Protein AF-A0A9W9CYY3-F1 (afdb_monomer_lite)

InterPro domains:
  IPR036852 Peptidase S8/S53 domain superfamily [G3DSA:3.40.50.200] (30-327)
  IPR036852 Peptidase S8/S53 domain superfamily [SSF52743] (32-309)

Secondary structure (DSSP, 8-state):
-EEEE-TT-HHHHTTS--S-SSS---SEEEE-GGGSSTT-EEEEEES---GGG-HHHH--TTSSS-EEEEE--HHHHSPPPPHHHHHTT-B---S------SSTTPPS-HHHHHHHHHH-SSS-S-TTSEEEEEE-EEEEE-TT--EEEEEE-HHHHHHHHHHHHHHHHTTSS-TTSEEEEE------TT-HHHHHHHHHHHHHHHHTT-EEEE---S--SSSEEEEE-TTSPEEEEEE---TTS----B-B-SSEEEEETTTTEEEEE--HHHHHHHHHHHHHHHHH-TT-TTTS---TT--TTSSHHHHHHIIIIIS-SSEEE-S-GGG-BSSTT---TTS---S--EEE---TT--HHHHHHHHHTTT--TT-PPP--TT--

Structure (mmCIF, N/CA/C/O backbone):
data_AF-A0A9W9CYY3-F1
#
_entry.id   AF-A0A9W9CYY3-F1
#
loop_
_atom_site.group_PDB
_atom_site.id
_atom_site.type_symbol
_atom_site.label_atom_id
_atom_site.label_alt_id
_atom_site.label_comp_id
_atom_site.label_asym_id
_atom_site.label_entity_id
_atom_site.label_seq_id
_atom_site.pdbx_PDB_ins_code
_atom_site.Cartn_x
_atom_site.Cartn_y
_atom_site.Cartn_z
_atom_site.occupancy
_atom_site.B_iso_or_equiv
_atom_site.auth_seq_id
_atom_site.auth_comp_id
_atom_site.auth_asym_id
_atom_site.auth_atom_id
_atom_site.pdbx_PDB_model_num
ATOM 1 N N . MET A 1 1 ? 0.255 1.564 -23.170 1.00 93.50 1 MET A N 1
ATOM 2 C CA . MET A 1 1 ? 1.364 2.432 -22.722 1.00 93.50 1 MET A CA 1
ATOM 3 C C . MET A 1 1 ? 0.950 3.881 -22.839 1.00 93.50 1 MET A C 1
ATOM 5 O O . MET A 1 1 ? 0.644 4.314 -23.945 1.00 93.50 1 MET A O 1
ATOM 9 N N . LYS A 1 2 ? 0.968 4.608 -21.724 1.00 95.31 2 LYS A N 1
ATOM 10 C CA . LYS A 1 2 ? 0.886 6.072 -21.664 1.00 95.31 2 LYS A CA 1
ATOM 11 C C . LYS A 1 2 ? 2.086 6.614 -20.899 1.00 95.31 2 LYS A C 1
ATOM 13 O O . LYS A 1 2 ? 2.696 5.872 -20.134 1.00 95.31 2 LYS A O 1
ATOM 18 N N . THR A 1 3 ? 2.378 7.893 -21.102 1.00 95.75 3 THR A N 1
ATOM 19 C CA . THR A 1 3 ? 3.329 8.673 -20.304 1.00 95.75 3 THR A CA 1
ATOM 20 C C . THR A 1 3 ? 2.638 9.961 -19.876 1.00 95.75 3 THR A C 1
ATOM 22 O O . THR A 1 3 ? 1.943 10.580 -20.682 1.00 95.75 3 THR A O 1
ATOM 25 N N . GLU A 1 4 ? 2.810 10.357 -18.619 1.00 96.00 4 GLU A N 1
ATOM 26 C CA . GLU A 1 4 ? 2.261 11.593 -18.054 1.00 96.00 4 GLU A CA 1
ATOM 27 C C . GLU A 1 4 ? 3.320 12.377 -17.266 1.00 96.00 4 GLU A C 1
ATOM 29 O O . GLU A 1 4 ? 4.368 11.839 -16.908 1.00 96.00 4 GLU A O 1
ATOM 34 N N . ASN A 1 5 ? 3.037 13.649 -16.973 1.00 96.25 5 ASN A N 1
ATOM 35 C CA . ASN A 1 5 ? 3.855 14.448 -16.064 1.00 96.25 5 ASN A CA 1
ATOM 36 C C . ASN A 1 5 ? 3.597 14.014 -14.607 1.00 96.25 5 ASN A C 1
ATOM 38 O O . ASN A 1 5 ? 2.458 13.992 -14.134 1.00 96.25 5 ASN A O 1
ATOM 42 N N . ALA A 1 6 ? 4.675 13.695 -13.900 1.00 95.56 6 ALA A N 1
ATOM 43 C CA . ALA A 1 6 ? 4.719 13.311 -12.498 1.00 95.56 6 ALA A CA 1
ATOM 44 C C . ALA A 1 6 ? 5.769 14.122 -11.702 1.00 95.56 6 ALA A C 1
ATOM 46 O O . ALA A 1 6 ? 6.300 13.619 -10.715 1.00 95.56 6 ALA A O 1
ATOM 47 N N . SER A 1 7 ? 6.062 15.375 -12.083 1.00 92.56 7 SER A N 1
ATOM 48 C CA . SER A 1 7 ? 6.997 16.251 -11.346 1.00 92.56 7 SER A CA 1
ATOM 49 C C . SER A 1 7 ? 6.561 16.496 -9.898 1.00 92.56 7 SER A C 1
ATOM 51 O O . SER A 1 7 ? 7.393 16.528 -9.000 1.00 92.56 7 SER A O 1
ATOM 53 N N . GLU A 1 8 ? 5.249 16.587 -9.667 1.00 93.19 8 GLU A N 1
ATOM 54 C CA . GLU A 1 8 ? 4.649 16.711 -8.330 1.00 93.19 8 GLU A CA 1
ATOM 55 C C . GLU A 1 8 ? 4.388 15.353 -7.657 1.00 93.19 8 GLU A C 1
ATOM 57 O O . GLU A 1 8 ? 4.007 15.300 -6.496 1.00 93.19 8 GLU A O 1
ATOM 62 N N . ARG A 1 9 ? 4.582 14.242 -8.380 1.00 94.62 9 ARG A N 1
ATOM 63 C CA . ARG A 1 9 ? 4.301 12.863 -7.941 1.00 94.62 9 ARG A CA 1
ATOM 64 C C . ARG A 1 9 ? 5.549 12.007 -8.146 1.00 94.62 9 ARG A C 1
ATOM 66 O O . ARG A 1 9 ? 5.539 10.993 -8.846 1.00 94.62 9 ARG A O 1
ATOM 73 N N . LEU A 1 10 ? 6.652 12.475 -7.559 1.00 93.75 10 LEU A N 1
ATOM 74 C CA . LEU A 1 10 ? 7.999 11.934 -7.755 1.00 93.75 10 LEU A CA 1
ATOM 75 C C . LEU A 1 10 ? 8.110 10.441 -7.420 1.00 93.75 10 LEU A C 1
ATOM 77 O O . LEU A 1 10 ? 8.966 9.772 -7.994 1.00 93.75 10 LEU A O 1
ATOM 81 N N . HIS A 1 11 ? 7.237 9.905 -6.563 1.00 95.25 11 HIS A N 1
ATOM 82 C CA . HIS A 1 11 ? 7.151 8.473 -6.272 1.00 95.25 11 HIS A CA 1
ATOM 83 C C . HIS A 1 11 ? 6.753 7.639 -7.490 1.00 95.25 11 HIS A C 1
ATOM 85 O O . HIS A 1 11 ? 7.296 6.553 -7.667 1.00 95.25 11 HIS A O 1
ATOM 91 N N . LEU A 1 12 ? 5.868 8.154 -8.352 1.00 95.50 12 LEU A N 1
ATOM 92 C CA . LEU A 1 12 ? 5.461 7.491 -9.593 1.00 95.50 12 LEU A CA 1
ATOM 93 C C . LEU A 1 12 ? 6.610 7.480 -10.606 1.00 95.50 12 LEU A C 1
ATOM 95 O O . LEU A 1 12 ? 6.985 6.429 -11.119 1.00 95.50 12 LEU A O 1
ATOM 99 N N . SER A 1 13 ? 7.241 8.632 -10.839 1.00 92.44 13 SER A N 1
ATOM 100 C CA . SER A 1 13 ? 8.422 8.723 -11.712 1.00 92.44 13 SER A CA 1
ATOM 101 C C . SER A 1 13 ? 9.588 7.857 -11.190 1.00 92.44 13 SER A C 1
ATOM 103 O O . SER A 1 13 ? 10.278 7.206 -11.975 1.00 92.44 13 SER A O 1
ATOM 105 N N . LEU A 1 14 ? 9.745 7.714 -9.865 1.00 90.19 14 LEU A N 1
ATOM 106 C CA . LEU A 1 14 ? 10.718 6.798 -9.252 1.00 90.19 14 LEU A CA 1
ATOM 107 C C . LEU A 1 14 ? 10.304 5.312 -9.267 1.00 90.19 14 LEU A C 1
ATOM 109 O O . LEU A 1 14 ? 11.073 4.479 -8.799 1.00 90.19 14 LEU A O 1
ATOM 113 N N . ILE A 1 15 ? 9.153 4.934 -9.826 1.00 91.31 15 ILE A N 1
ATOM 114 C CA . ILE A 1 15 ? 8.857 3.532 -10.183 1.00 91.31 15 ILE A CA 1
ATOM 115 C C . ILE A 1 15 ? 8.812 3.296 -11.703 1.00 91.31 15 ILE A C 1
ATOM 117 O O . ILE A 1 15 ? 8.705 2.143 -12.115 1.00 91.31 15 ILE A O 1
ATOM 121 N N . ASP A 1 16 ? 8.990 4.330 -12.537 1.00 86.50 16 ASP A N 1
ATOM 122 C CA . ASP A 1 16 ? 9.266 4.206 -13.982 1.00 86.50 16 ASP A CA 1
ATOM 123 C C . ASP A 1 16 ? 10.766 3.927 -14.248 1.00 86.50 16 ASP A C 1
ATOM 125 O O . ASP A 1 16 ? 11.564 3.806 -13.319 1.00 86.50 16 ASP A O 1
ATOM 129 N N . LEU A 1 17 ? 11.182 3.795 -15.508 1.00 72.75 17 LEU A N 1
ATOM 130 C CA . LEU A 1 17 ? 12.563 3.560 -15.924 1.00 72.75 17 LEU A CA 1
ATOM 131 C C . LEU A 1 17 ? 13.497 4.748 -15.627 1.00 72.75 17 LEU A C 1
ATOM 133 O O . LEU A 1 17 ? 13.321 5.863 -16.117 1.00 72.75 17 LEU A O 1
ATOM 137 N N . ALA A 1 18 ? 14.600 4.452 -14.944 1.00 66.31 18 ALA A N 1
ATOM 138 C CA . ALA A 1 18 ? 15.734 5.345 -14.750 1.00 66.31 18 ALA A CA 1
ATOM 139 C C . ALA A 1 18 ? 16.528 5.432 -16.060 1.00 66.31 18 ALA A C 1
ATOM 141 O O . ALA A 1 18 ? 17.469 4.679 -16.301 1.00 66.31 18 ALA A O 1
ATOM 142 N N . ARG A 1 19 ? 16.125 6.362 -16.930 1.00 66.56 19 ARG A N 1
ATOM 143 C CA . ARG A 1 19 ? 16.820 6.651 -18.197 1.00 66.56 19 ARG A CA 1
ATOM 144 C C . ARG A 1 19 ? 18.186 7.326 -17.984 1.00 66.56 19 ARG A C 1
ATOM 146 O O . ARG A 1 19 ? 18.979 7.393 -18.917 1.00 66.56 19 ARG A O 1
ATOM 153 N N . ASN A 1 20 ? 18.448 7.827 -16.776 1.00 71.00 20 ASN A N 1
ATOM 154 C CA . ASN A 1 20 ? 19.687 8.473 -16.353 1.00 71.00 20 ASN A CA 1
ATOM 155 C C . ASN A 1 20 ? 19.952 8.128 -14.874 1.00 71.00 20 ASN A C 1
ATOM 157 O O . ASN A 1 20 ? 19.077 8.351 -14.047 1.00 71.00 20 ASN A O 1
ATOM 161 N N . TYR A 1 21 ? 21.136 7.616 -14.529 1.00 69.81 21 TYR A N 1
ATOM 162 C CA . TYR A 1 21 ? 21.497 7.271 -13.143 1.00 69.81 21 TYR A CA 1
ATOM 163 C C . TYR A 1 21 ? 21.856 8.495 -12.281 1.00 69.81 21 TYR A C 1
ATOM 165 O O . TYR A 1 21 ? 21.726 8.438 -11.062 1.00 69.81 21 TYR A O 1
ATOM 173 N N . GLU A 1 22 ? 22.247 9.613 -12.901 1.00 70.94 22 GLU A N 1
ATOM 174 C CA . GLU A 1 22 ? 22.503 10.893 -12.216 1.00 70.94 22 GLU A CA 1
ATOM 175 C C . GLU A 1 22 ? 21.209 11.689 -11.969 1.00 70.94 22 GLU A C 1
ATOM 177 O O . GLU A 1 22 ? 21.148 12.548 -11.091 1.00 70.94 22 GLU A O 1
ATOM 182 N N . ASN A 1 23 ? 20.152 11.390 -12.731 1.00 75.50 23 ASN A N 1
ATOM 183 C CA . ASN A 1 23 ? 18.801 11.883 -12.475 1.00 75.50 23 ASN A CA 1
ATOM 184 C C . ASN A 1 23 ? 17.758 10.776 -12.734 1.00 75.50 23 ASN A C 1
ATOM 186 O O . ASN A 1 23 ? 17.081 10.796 -13.768 1.00 75.50 23 ASN A O 1
ATOM 190 N N . PRO A 1 24 ? 17.621 9.799 -11.817 1.00 78.62 24 PRO A N 1
ATOM 191 C CA . PRO A 1 24 ? 16.745 8.638 -11.999 1.00 78.62 24 PRO A CA 1
ATOM 192 C C . PRO A 1 24 ? 15.260 8.961 -11.805 1.00 78.62 24 PRO A C 1
ATOM 194 O O . PRO A 1 24 ? 14.421 8.072 -11.939 1.00 78.62 24 PRO A O 1
ATOM 197 N N . ASN A 1 25 ? 14.943 10.225 -11.513 1.00 85.31 25 ASN A N 1
ATOM 198 C CA . ASN A 1 25 ? 13.599 10.764 -11.426 1.00 85.31 25 ASN A CA 1
ATOM 199 C C . ASN A 1 25 ? 13.424 11.832 -12.512 1.00 85.31 25 ASN A C 1
ATOM 201 O O . ASN A 1 25 ? 13.926 12.950 -12.407 1.00 85.31 25 ASN A O 1
ATOM 205 N N . SER A 1 26 ? 12.760 11.457 -13.601 1.00 87.44 26 SER A N 1
ATOM 206 C CA . SER A 1 26 ? 12.639 12.315 -14.785 1.00 87.44 26 SER A CA 1
ATOM 207 C C . SER A 1 26 ? 11.539 13.375 -14.667 1.00 87.44 26 SER A C 1
ATOM 209 O O . SER A 1 26 ? 11.527 14.327 -15.443 1.00 87.44 26 SER A O 1
ATOM 211 N N . GLY A 1 27 ? 10.607 13.203 -13.724 1.00 91.56 27 GLY A N 1
ATOM 212 C CA . GLY A 1 27 ? 9.338 13.929 -13.708 1.00 91.56 27 GLY A CA 1
ATOM 213 C C . GLY A 1 27 ? 8.336 13.411 -14.750 1.00 91.56 27 GLY A C 1
ATOM 214 O O . GLY A 1 27 ? 7.254 13.976 -14.866 1.00 91.56 27 GLY A O 1
ATOM 215 N N . GLU A 1 28 ? 8.653 12.339 -15.481 1.00 93.62 28 GLU A N 1
ATOM 216 C CA . GLU A 1 28 ? 7.719 11.586 -16.324 1.00 93.62 28 GLU A CA 1
ATOM 217 C C . GLU A 1 28 ? 7.337 10.263 -15.644 1.00 93.62 28 GLU A C 1
ATOM 219 O O . GLU A 1 28 ? 8.154 9.644 -14.963 1.00 93.62 28 GLU A O 1
ATOM 224 N N . TYR A 1 29 ? 6.106 9.803 -15.864 1.00 94.94 29 TYR A N 1
ATOM 225 C CA . TYR A 1 29 ? 5.645 8.478 -15.453 1.00 94.94 29 TYR A CA 1
ATOM 226 C C . TYR A 1 29 ? 5.033 7.730 -16.639 1.00 94.94 29 TYR A C 1
ATOM 228 O O . TYR A 1 29 ? 3.956 8.086 -17.118 1.00 94.94 29 TYR A O 1
ATOM 236 N N . THR A 1 30 ? 5.723 6.697 -17.120 1.00 94.62 30 THR A N 1
ATOM 237 C CA . THR A 1 30 ? 5.264 5.770 -18.165 1.00 94.62 30 THR A CA 1
ATOM 238 C C . THR A 1 30 ? 4.626 4.540 -17.526 1.00 94.62 30 THR A C 1
ATOM 240 O O . THR A 1 30 ? 5.212 3.958 -16.622 1.00 94.62 30 THR A O 1
ATOM 243 N N . PHE A 1 31 ? 3.457 4.096 -17.994 1.00 94.88 31 PHE A N 1
ATOM 244 C CA . PHE A 1 31 ? 2.749 2.925 -17.455 1.00 94.88 31 PHE A CA 1
ATOM 245 C C . PHE A 1 31 ? 1.899 2.200 -18.509 1.00 94.88 31 PHE A C 1
ATOM 247 O O . PHE A 1 31 ? 1.495 2.779 -19.527 1.00 94.88 31 PHE A O 1
ATOM 254 N N . ASP A 1 32 ? 1.606 0.917 -18.277 1.00 94.75 32 ASP A N 1
ATOM 255 C CA . ASP A 1 32 ? 0.584 0.201 -19.044 1.00 94.75 32 ASP A CA 1
ATOM 256 C C . ASP A 1 32 ? -0.791 0.401 -18.399 1.00 94.75 32 ASP A C 1
ATOM 258 O O . ASP A 1 32 ? -1.054 -0.079 -17.301 1.00 94.75 32 ASP A O 1
ATOM 262 N N . GLU A 1 33 ? -1.689 1.083 -19.107 1.00 95.31 33 GLU A N 1
ATOM 263 C CA . GLU A 1 33 ? -3.079 1.315 -18.688 1.00 95.31 33 GLU A CA 1
ATOM 264 C C . GLU A 1 33 ? -3.822 0.014 -18.364 1.00 95.31 33 GLU A C 1
ATOM 266 O O . GLU A 1 33 ? -4.691 -0.020 -17.502 1.00 95.31 33 GLU A O 1
ATOM 271 N N . ARG A 1 34 ? -3.449 -1.085 -19.030 1.00 95.19 34 ARG A N 1
ATOM 272 C CA . ARG A 1 34 ? -4.047 -2.411 -18.823 1.00 95.19 34 ARG A CA 1
ATOM 273 C C . ARG A 1 34 ? -3.624 -3.059 -17.499 1.00 95.19 34 ARG A C 1
ATOM 275 O O . ARG A 1 34 ? -4.163 -4.104 -17.154 1.00 95.19 34 ARG A O 1
ATOM 282 N N . ALA A 1 35 ? -2.648 -2.478 -16.801 1.00 94.62 35 ALA A N 1
ATOM 283 C CA . ALA A 1 35 ? -2.022 -3.012 -15.597 1.00 94.62 35 ALA A CA 1
ATOM 284 C C . ALA A 1 35 ? -2.130 -2.047 -14.399 1.00 94.62 35 ALA A C 1
ATOM 286 O O . ALA A 1 35 ? -1.279 -2.071 -13.520 1.00 94.62 35 ALA A O 1
ATOM 287 N N . LEU A 1 36 ? -3.166 -1.199 -14.343 1.00 96.56 36 LEU A N 1
ATOM 288 C CA . LEU A 1 36 ? -3.403 -0.237 -13.251 1.00 96.56 36 LEU A CA 1
ATOM 289 C C . LEU A 1 36 ? -4.092 -0.839 -12.005 1.00 96.56 36 LEU A C 1
ATOM 291 O O . LEU A 1 36 ? -4.714 -0.115 -11.233 1.00 96.56 36 LEU A O 1
ATOM 295 N N . GLY A 1 37 ? -4.033 -2.157 -11.803 1.00 97.44 37 GLY A N 1
ATOM 296 C CA . GLY A 1 37 ? -4.685 -2.838 -10.676 1.00 97.44 37 GLY A CA 1
ATOM 297 C C . GLY A 1 37 ? -6.129 -3.278 -10.941 1.00 97.44 37 GLY A C 1
ATOM 298 O O . GLY A 1 37 ? -6.789 -3.793 -10.039 1.00 97.44 37 GLY A O 1
ATOM 299 N N . LYS A 1 38 ? -6.635 -3.141 -12.172 1.00 96.69 38 LYS A N 1
ATOM 300 C CA . LYS A 1 38 ? -8.013 -3.515 -12.526 1.00 96.69 38 LYS A CA 1
ATOM 301 C C . LYS A 1 38 ? -8.339 -4.960 -12.124 1.00 96.69 38 LYS A C 1
ATOM 303 O O . LYS A 1 38 ? -7.623 -5.893 -12.486 1.00 96.69 38 LYS A O 1
ATOM 308 N N . GLY A 1 39 ? -9.446 -5.152 -11.404 1.00 96.12 39 GLY A N 1
ATOM 309 C CA . GLY A 1 39 ? -9.884 -6.477 -10.941 1.00 96.12 39 GLY A CA 1
ATOM 310 C C . GLY A 1 39 ? -9.049 -7.054 -9.790 1.00 96.12 39 GLY A C 1
ATOM 311 O O . GLY A 1 39 ? -9.144 -8.249 -9.509 1.00 96.12 39 GLY A O 1
ATOM 312 N N . THR A 1 40 ? -8.240 -6.221 -9.133 1.00 98.31 40 THR A N 1
ATOM 313 C CA . THR A 1 40 ? -7.556 -6.537 -7.875 1.00 98.31 40 THR A CA 1
ATOM 314 C C . THR A 1 40 ? -8.107 -5.683 -6.739 1.00 98.31 40 THR A C 1
ATOM 316 O O . THR A 1 40 ? -8.785 -4.681 -6.977 1.00 98.31 40 THR A O 1
ATOM 319 N N . TRP A 1 41 ? -7.808 -6.091 -5.510 1.00 98.56 41 TRP A N 1
ATOM 320 C CA . TRP A 1 41 ? -8.101 -5.343 -4.296 1.00 98.56 41 TRP A CA 1
ATOM 321 C C . TRP A 1 41 ? -6.811 -4.947 -3.588 1.00 98.56 41 TRP A C 1
ATOM 323 O O . TRP A 1 41 ? -5.962 -5.802 -3.334 1.00 98.56 41 TRP A O 1
ATOM 333 N N . VAL A 1 42 ? -6.710 -3.680 -3.207 1.00 98.69 42 VAL A N 1
ATOM 334 C CA . VAL A 1 42 ? -5.755 -3.190 -2.215 1.00 98.69 42 VAL A CA 1
ATOM 335 C C . VAL A 1 42 ? -6.513 -3.026 -0.901 1.00 98.69 42 VAL A C 1
ATOM 337 O O . VAL A 1 42 ? -7.466 -2.252 -0.817 1.00 98.69 42 VAL A O 1
ATOM 340 N N . VAL A 1 43 ? -6.112 -3.783 0.115 1.00 98.69 43 VAL A N 1
ATOM 341 C CA . VAL A 1 43 ? -6.605 -3.658 1.486 1.00 98.69 43 VAL A CA 1
ATOM 342 C C . VAL A 1 43 ? -5.603 -2.826 2.274 1.00 98.69 43 VAL A C 1
ATOM 344 O O . VAL A 1 43 ? -4.425 -3.181 2.309 1.00 98.69 43 VAL A O 1
ATOM 347 N N . ILE A 1 44 ? -6.059 -1.754 2.915 1.00 97.94 44 ILE A N 1
ATOM 348 C CA . ILE A 1 44 ? -5.244 -0.928 3.813 1.00 97.94 44 ILE A CA 1
ATOM 349 C C . ILE A 1 44 ? -5.756 -1.139 5.237 1.00 97.94 44 ILE A C 1
ATOM 351 O O . ILE A 1 44 ? -6.944 -0.939 5.484 1.00 97.94 44 ILE A O 1
ATOM 355 N N . ILE A 1 45 ? -4.881 -1.547 6.157 1.00 96.69 45 ILE A N 1
ATOM 356 C CA . ILE A 1 45 ? -5.185 -1.630 7.592 1.00 96.69 45 ILE A CA 1
ATOM 357 C C . ILE A 1 45 ? -4.417 -0.497 8.271 1.00 96.69 45 ILE A C 1
ATOM 359 O O . ILE A 1 45 ? -3.190 -0.521 8.262 1.00 96.69 45 ILE A O 1
ATOM 363 N N . ASN A 1 46 ? -5.124 0.504 8.800 1.00 94.31 46 ASN A N 1
ATOM 364 C CA . ASN A 1 46 ? -4.505 1.710 9.363 1.00 94.31 46 ASN A CA 1
ATOM 365 C C . ASN A 1 46 ? -5.382 2.335 10.478 1.00 94.31 46 ASN A C 1
ATOM 367 O O . ASN A 1 46 ? -6.385 1.741 10.899 1.00 94.31 46 ASN A O 1
ATOM 371 N N . THR A 1 47 ? -5.000 3.510 10.977 1.00 91.56 47 THR A N 1
ATOM 372 C CA . THR A 1 47 ? -5.684 4.247 12.040 1.00 91.56 47 THR A CA 1
ATOM 373 C C . THR A 1 47 ? -7.005 4.853 11.583 1.00 91.56 47 THR A C 1
ATOM 375 O O . THR A 1 47 ? -7.984 4.708 12.305 1.00 91.56 47 THR A O 1
ATOM 378 N N . GLY A 1 48 ? -7.097 5.420 10.377 1.00 93.81 48 GLY A N 1
ATOM 379 C CA . GLY A 1 48 ? -8.334 5.994 9.837 1.00 93.81 48 GLY A CA 1
ATOM 380 C C . GLY A 1 48 ? -8.241 6.421 8.371 1.00 93.81 48 GLY A C 1
ATOM 381 O O . GLY A 1 48 ? -7.221 6.190 7.723 1.00 93.81 48 GLY A O 1
ATOM 382 N N . PHE A 1 49 ? -9.328 6.989 7.826 1.00 94.94 49 PHE A N 1
ATOM 383 C CA . PHE A 1 49 ? -9.421 7.414 6.421 1.00 94.94 49 PHE A CA 1
ATOM 384 C C . PHE A 1 49 ? -10.370 8.613 6.219 1.00 94.94 49 PHE A C 1
ATOM 386 O O . PHE A 1 49 ? -11.591 8.454 6.239 1.00 94.94 49 PHE A O 1
ATOM 393 N N . ASN A 1 50 ? -9.844 9.789 5.861 1.00 95.31 50 ASN A N 1
ATOM 394 C CA . ASN A 1 50 ? -10.635 10.986 5.517 1.00 95.31 50 ASN A CA 1
ATOM 395 C C . ASN A 1 50 ? -11.158 10.953 4.065 1.00 95.31 50 ASN A C 1
ATOM 397 O O . ASN A 1 50 ? -11.068 11.915 3.306 1.00 95.31 50 ASN A O 1
ATOM 401 N N . TRP A 1 51 ? -11.694 9.813 3.636 1.00 94.06 51 TRP A N 1
ATOM 402 C CA . TRP A 1 51 ? -11.991 9.545 2.225 1.00 94.06 51 TRP A CA 1
ATOM 403 C C . TRP A 1 51 ? -13.066 10.461 1.611 1.00 94.06 51 TRP A C 1
ATOM 405 O O . TRP A 1 51 ? -12.995 10.763 0.421 1.00 94.06 51 TRP A O 1
ATOM 415 N N . GLU A 1 52 ? -14.031 10.935 2.408 1.00 94.00 52 GLU A N 1
ATOM 416 C CA . GLU A 1 52 ? -15.084 11.861 1.955 1.00 94.00 52 GLU A CA 1
ATOM 417 C C . GLU A 1 52 ? -14.550 13.269 1.646 1.00 94.00 52 GLU A C 1
ATOM 419 O O . GLU A 1 52 ? -15.149 13.985 0.843 1.00 94.00 52 GLU A O 1
ATOM 424 N N . GLN A 1 53 ? -13.417 13.652 2.248 1.00 94.31 53 GLN A N 1
ATOM 425 C CA . GLN A 1 53 ? -12.754 14.944 2.042 1.0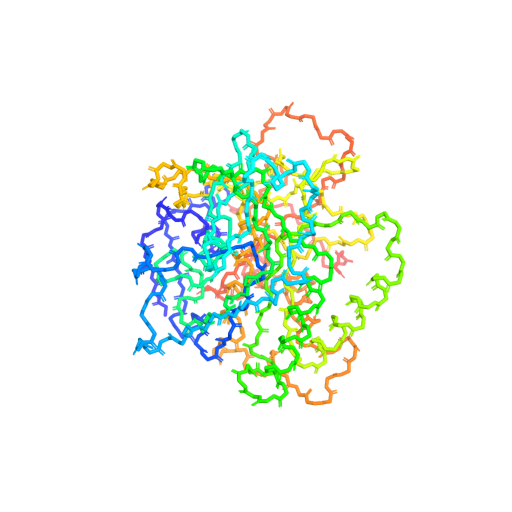0 94.31 53 GLN A CA 1
ATOM 426 C C . GLN A 1 53 ? -12.019 15.006 0.690 1.00 94.31 53 GLN A C 1
ATOM 428 O O . GLN A 1 53 ? -11.869 16.092 0.135 1.00 94.31 53 GLN A O 1
ATOM 433 N N . PHE A 1 54 ? -11.633 13.850 0.127 1.00 94.56 54 PHE A N 1
ATOM 434 C CA . PHE A 1 54 ? -10.832 13.734 -1.105 1.00 94.56 54 PHE A CA 1
ATOM 435 C C . PHE A 1 54 ? -11.507 12.852 -2.178 1.00 94.56 54 PHE A C 1
ATOM 437 O O . PHE A 1 54 ? -10.953 11.827 -2.605 1.00 94.56 54 PHE A O 1
ATOM 444 N N . PRO A 1 55 ? -12.727 13.201 -2.636 1.00 94.44 55 PRO A N 1
ATOM 445 C CA . PRO A 1 55 ? -13.477 12.405 -3.609 1.00 94.44 55 PRO A CA 1
ATOM 446 C C . PRO A 1 55 ? -12.773 12.286 -4.971 1.00 94.44 55 PRO A C 1
ATOM 448 O O . PRO A 1 55 ? -13.080 11.376 -5.736 1.00 94.44 55 PRO A O 1
ATOM 451 N N . GLU A 1 56 ? -11.830 13.171 -5.295 1.00 95.00 56 GLU A N 1
ATOM 452 C CA . GLU A 1 56 ? -10.975 13.087 -6.482 1.00 95.00 56 GLU A CA 1
ATOM 453 C C . GLU A 1 56 ? -9.891 12.002 -6.392 1.00 95.00 56 GLU A C 1
ATOM 455 O O . GLU A 1 56 ? -9.463 11.505 -7.432 1.00 95.00 56 GLU A O 1
ATOM 460 N N . GLU A 1 57 ? -9.479 11.596 -5.187 1.00 95.75 57 GLU A N 1
ATOM 461 C CA . GLU A 1 57 ? -8.543 10.483 -4.976 1.00 95.75 57 GLU A CA 1
ATOM 462 C C . GLU A 1 57 ? -9.265 9.167 -4.689 1.00 95.75 57 GLU A C 1
ATOM 464 O O . GLU A 1 57 ? -8.862 8.118 -5.191 1.00 95.75 57 GLU A O 1
ATOM 469 N N . PHE A 1 58 ? -10.344 9.185 -3.908 1.00 95.56 58 PHE A N 1
ATOM 470 C CA . PHE A 1 58 ? -11.044 7.955 -3.530 1.00 95.56 58 PHE A CA 1
ATOM 471 C C . PHE A 1 58 ? -12.165 7.567 -4.498 1.00 95.56 58 PHE A C 1
ATOM 473 O O . PHE A 1 58 ? -12.482 6.377 -4.612 1.00 95.56 58 PHE A O 1
ATOM 480 N N . GLY A 1 59 ? -12.701 8.522 -5.256 1.00 90.19 59 GLY A N 1
ATOM 481 C CA . GLY A 1 59 ? -13.942 8.348 -5.999 1.00 90.19 59 GLY A CA 1
ATOM 482 C C . GLY A 1 59 ? -15.153 8.326 -5.068 1.00 90.19 59 GLY A C 1
ATOM 483 O O . GLY A 1 59 ? -15.076 8.646 -3.881 1.00 90.19 59 GLY A O 1
ATOM 484 N N . ARG A 1 60 ? -16.299 7.934 -5.616 1.00 81.62 60 ARG A N 1
ATOM 485 C CA . ARG A 1 60 ? -17.573 7.786 -4.903 1.00 81.62 60 ARG A CA 1
ATOM 486 C C . ARG A 1 60 ? -17.982 6.311 -4.825 1.00 81.62 60 ARG A C 1
ATOM 488 O O . ARG A 1 60 ? -17.573 5.531 -5.680 1.00 81.62 60 ARG A O 1
ATOM 495 N N . PRO A 1 61 ? -18.834 5.903 -3.866 1.00 69.44 61 PRO A N 1
ATOM 496 C CA . PRO A 1 61 ? -19.273 4.507 -3.742 1.00 69.44 61 PRO A CA 1
ATOM 497 C C . PRO A 1 61 ? -19.959 3.913 -4.989 1.00 69.44 61 PRO A C 1
ATOM 499 O O . PRO A 1 61 ? -19.965 2.691 -5.139 1.00 69.44 61 PRO A O 1
ATOM 502 N N . ASP A 1 62 ? -20.503 4.765 -5.867 1.00 68.25 62 ASP A N 1
ATOM 503 C CA . ASP A 1 62 ? -21.151 4.394 -7.136 1.00 68.25 62 ASP A CA 1
ATOM 504 C C . ASP A 1 62 ? -20.211 4.450 -8.364 1.00 68.25 62 ASP A C 1
ATOM 506 O O . ASP A 1 62 ? -20.637 4.153 -9.484 1.00 68.25 62 ASP A O 1
ATOM 510 N N . ASP A 1 63 ? -18.940 4.831 -8.189 1.00 76.81 63 ASP A N 1
ATOM 511 C CA . ASP A 1 63 ? -17.956 4.829 -9.275 1.00 76.81 63 ASP A CA 1
ATOM 512 C C . ASP A 1 63 ? -17.586 3.390 -9.695 1.00 76.81 63 ASP A C 1
ATOM 514 O O . ASP A 1 63 ? -17.661 2.450 -8.900 1.00 76.81 63 ASP A O 1
ATOM 518 N N . PRO A 1 64 ? -17.119 3.170 -10.942 1.00 76.75 64 PRO A N 1
ATOM 519 C CA . PRO A 1 64 ? -16.795 1.830 -11.451 1.00 76.75 64 PRO A CA 1
ATOM 520 C C . PRO A 1 64 ? -15.631 1.123 -10.728 1.00 76.75 64 PRO A C 1
ATOM 522 O O . PRO A 1 64 ? -15.352 -0.042 -11.020 1.00 76.75 64 PRO A O 1
ATOM 525 N N . ARG A 1 65 ? -14.936 1.811 -9.816 1.00 91.06 65 ARG A N 1
ATOM 526 C CA . ARG A 1 65 ? -13.865 1.275 -8.973 1.00 91.06 65 ARG A CA 1
ATOM 527 C C . ARG A 1 65 ? -14.419 1.074 -7.556 1.00 91.06 65 ARG A C 1
ATOM 529 O O . ARG A 1 65 ? -14.777 2.059 -6.919 1.00 91.06 65 ARG A O 1
ATOM 536 N N . PRO A 1 66 ? -14.501 -0.163 -7.040 1.00 93.25 66 PRO A N 1
ATOM 537 C CA . PRO A 1 66 ? -15.229 -0.409 -5.805 1.00 93.25 66 PRO A CA 1
ATOM 538 C C . PRO A 1 66 ? -14.456 0.094 -4.581 1.00 93.25 66 PRO A C 1
ATOM 540 O O . PRO A 1 66 ? -13.296 -0.267 -4.372 1.00 93.25 66 PRO A O 1
ATOM 543 N N . LEU A 1 67 ? -15.144 0.876 -3.748 1.00 95.31 67 LEU A N 1
ATOM 544 C CA . LEU A 1 67 ? -14.685 1.321 -2.436 1.00 95.31 67 LEU A CA 1
ATOM 545 C C . LEU A 1 67 ? -15.436 0.558 -1.334 1.00 95.31 67 LEU A C 1
ATOM 547 O O . LEU A 1 67 ? -16.660 0.362 -1.396 1.00 95.31 67 LEU A O 1
ATOM 551 N N . ARG A 1 68 ? -14.700 0.091 -0.325 1.00 95.75 68 ARG A N 1
ATOM 552 C CA . ARG A 1 68 ? -15.230 -0.579 0.868 1.00 95.75 68 ARG A CA 1
ATOM 553 C C . ARG A 1 68 ? -14.516 -0.063 2.105 1.00 95.75 68 ARG A C 1
ATOM 555 O O . ARG A 1 68 ? -13.309 0.149 2.076 1.00 95.75 68 ARG A O 1
ATOM 562 N N . ILE A 1 69 ? -15.275 0.104 3.180 1.00 95.69 69 ILE A N 1
ATOM 563 C CA . ILE A 1 69 ? -14.783 0.562 4.478 1.00 95.69 69 ILE A CA 1
ATOM 564 C C . ILE A 1 69 ? -15.325 -0.389 5.532 1.00 95.69 69 ILE A C 1
ATOM 566 O O . ILE A 1 69 ? -16.469 -0.845 5.443 1.00 95.69 69 ILE A O 1
ATOM 570 N N . TRP A 1 70 ? -14.489 -0.732 6.501 1.00 97.44 70 TRP A N 1
ATOM 571 C CA . TRP A 1 70 ? -14.884 -1.517 7.654 1.00 97.44 70 TRP A CA 1
ATOM 572 C C . TRP A 1 70 ? -14.112 -1.065 8.891 1.00 97.44 70 TRP A C 1
ATOM 574 O O . TRP A 1 70 ? -12.955 -0.657 8.806 1.00 97.44 70 TRP A O 1
ATOM 584 N N . ARG A 1 71 ? -14.758 -1.173 10.047 1.00 97.06 71 ARG A N 1
ATOM 585 C CA . ARG A 1 71 ? -14.184 -0.835 11.346 1.00 97.06 71 ARG A CA 1
ATOM 586 C C . ARG A 1 71 ? -14.001 -2.091 12.167 1.00 97.06 71 ARG A C 1
ATOM 588 O O . ARG A 1 71 ? -14.957 -2.845 12.353 1.00 97.06 71 ARG A O 1
ATOM 595 N N . VAL A 1 72 ? -12.811 -2.248 12.737 1.00 96.81 72 VAL A N 1
ATOM 596 C CA . VAL A 1 72 ? -12.630 -3.144 13.878 1.00 96.81 72 VAL A CA 1
ATOM 597 C C . VAL A 1 72 ? -13.602 -2.693 14.985 1.00 96.81 72 VAL A C 1
ATOM 599 O O . VAL A 1 72 ? -13.718 -1.484 15.231 1.00 96.81 72 VAL A O 1
ATOM 602 N N . PRO A 1 73 ? -14.336 -3.614 15.642 1.00 96.25 73 PRO A N 1
ATOM 603 C CA . PRO A 1 73 ? -15.253 -3.262 16.723 1.00 96.25 73 PRO A CA 1
ATOM 604 C C . PRO A 1 73 ? -14.561 -2.419 17.800 1.00 96.25 73 PRO A C 1
ATOM 606 O O . PRO A 1 73 ? -13.446 -2.737 18.212 1.00 96.25 73 PRO A O 1
ATOM 609 N N . SER A 1 74 ? -15.211 -1.353 18.272 1.00 93.94 74 SER A N 1
ATOM 610 C CA . SER A 1 74 ? -14.588 -0.368 19.171 1.00 93.94 74 SER A CA 1
ATOM 611 C C . SER A 1 74 ? -14.063 -0.960 20.475 1.00 93.94 74 SER A C 1
ATOM 613 O O . SER A 1 74 ? -12.996 -0.566 20.922 1.00 93.94 74 SER A O 1
ATOM 615 N N . HIS A 1 75 ? -14.730 -1.978 21.023 1.00 93.00 75 HIS A N 1
ATOM 616 C CA . HIS A 1 75 ? -14.263 -2.722 22.201 1.00 93.00 75 HIS A CA 1
ATOM 617 C C . HIS A 1 75 ? -12.978 -3.551 21.984 1.00 93.00 75 HIS A C 1
ATOM 619 O O . HIS A 1 75 ? -12.477 -4.128 22.944 1.00 93.00 75 HIS A O 1
ATOM 625 N N . VAL A 1 76 ? -12.483 -3.654 20.744 1.00 93.31 76 VAL A N 1
ATOM 626 C CA . VAL A 1 76 ? -11.188 -4.263 20.396 1.00 93.31 76 VAL A CA 1
ATOM 627 C C . VAL A 1 76 ? -10.171 -3.184 20.020 1.00 93.31 76 VAL A C 1
ATOM 629 O O . VAL A 1 76 ? -9.055 -3.209 20.527 1.00 93.31 76 VAL A O 1
ATOM 632 N N . ARG A 1 77 ? -10.539 -2.231 19.145 1.00 92.06 77 ARG A N 1
ATOM 633 C CA . ARG A 1 77 ? -9.606 -1.182 18.677 1.00 92.06 77 ARG A CA 1
ATOM 634 C C . ARG A 1 77 ? -9.281 -0.110 19.716 1.00 92.06 77 ARG A C 1
ATOM 636 O O . ARG A 1 77 ? -8.194 0.450 19.672 1.00 92.06 77 ARG A O 1
ATOM 643 N N . ASN A 1 78 ? -10.191 0.167 20.647 1.00 90.62 78 ASN A N 1
ATOM 644 C CA . ASN A 1 78 ? -9.999 1.190 21.667 1.00 90.62 78 ASN A CA 1
ATOM 645 C C . ASN A 1 78 ? -9.616 0.536 23.000 1.00 90.62 78 ASN A C 1
ATOM 647 O O . ASN A 1 78 ? -10.282 -0.404 23.446 1.00 90.62 78 ASN A O 1
ATOM 651 N N . ARG A 1 79 ? -8.612 1.082 23.695 1.00 90.56 79 ARG A N 1
ATOM 652 C CA . ARG A 1 79 ? -8.380 0.735 25.104 1.00 90.56 79 ARG A CA 1
ATOM 653 C C . ARG A 1 79 ? -9.506 1.268 25.993 1.00 90.56 79 ARG A C 1
ATOM 655 O O . ARG A 1 79 ? -10.191 2.233 25.658 1.00 90.56 79 ARG A O 1
ATOM 662 N N . GLN A 1 80 ? -9.671 0.670 27.171 1.00 92.62 80 GLN A N 1
ATOM 663 C CA . GLN A 1 80 ? -10.567 1.222 28.182 1.00 92.62 80 GLN A CA 1
ATOM 664 C C . GLN A 1 80 ? -9.971 2.516 28.762 1.00 92.62 80 GLN A C 1
ATOM 666 O O . GLN A 1 80 ? -8.821 2.529 29.205 1.00 92.62 80 GLN A O 1
ATOM 671 N N . LEU A 1 81 ? -10.765 3.590 28.789 1.00 94.31 81 LEU A N 1
ATOM 672 C CA . LEU A 1 81 ? -10.407 4.824 29.490 1.00 94.31 81 LEU A CA 1
ATOM 673 C C . LEU A 1 81 ? -10.426 4.600 31.008 1.00 94.31 81 LEU A C 1
ATOM 675 O O . LEU A 1 81 ? -11.336 3.966 31.553 1.00 94.31 81 LEU A O 1
ATOM 679 N N . SER A 1 82 ? -9.430 5.143 31.700 1.00 96.62 82 SER A N 1
ATOM 680 C CA . SER A 1 82 ? -9.394 5.186 33.159 1.00 96.62 82 SER A CA 1
ATOM 681 C C . SER A 1 82 ? -10.441 6.158 33.713 1.00 96.62 82 SER A C 1
ATOM 683 O O . SER A 1 82 ? -10.897 7.076 33.034 1.00 96.62 82 SER A O 1
ATOM 685 N N . ALA A 1 83 ? -10.799 5.999 34.991 1.00 97.44 83 ALA A N 1
ATOM 686 C CA . ALA A 1 83 ? -11.748 6.899 35.649 1.00 97.44 83 ALA A CA 1
ATOM 687 C C . ALA A 1 83 ? -11.295 8.373 35.624 1.00 97.44 83 ALA A C 1
ATOM 689 O O . ALA A 1 83 ? -12.138 9.259 35.537 1.00 97.44 83 ALA A O 1
ATOM 690 N N . HIS A 1 84 ? -9.981 8.627 35.654 1.00 97.31 84 HIS A N 1
ATOM 691 C CA . HIS A 1 84 ? -9.423 9.977 35.583 1.00 97.31 84 HIS A CA 1
ATOM 692 C C . HIS A 1 84 ? -9.568 10.598 34.187 1.00 97.31 84 HIS A C 1
ATOM 694 O O . HIS A 1 84 ? -9.920 11.765 34.079 1.00 97.31 84 HIS A O 1
ATOM 700 N N . GLU A 1 85 ? -9.360 9.822 33.121 1.00 97.00 85 GLU A N 1
ATOM 701 C CA . GLU A 1 85 ? -9.562 10.285 31.740 1.00 97.00 85 GLU A CA 1
ATOM 702 C C . GLU A 1 85 ? -11.041 10.581 31.464 1.00 97.00 85 GLU A C 1
ATOM 704 O O . GLU A 1 85 ? -11.368 11.601 30.865 1.00 97.00 85 GLU A O 1
ATOM 709 N N . VAL A 1 86 ? -11.949 9.744 31.976 1.00 97.19 86 VAL A N 1
ATOM 710 C CA . VAL A 1 86 ? -13.398 9.995 31.899 1.00 97.19 86 VAL A CA 1
ATOM 711 C C . VAL A 1 86 ? -13.799 11.240 32.705 1.00 97.19 86 VAL A C 1
ATOM 713 O O . VAL A 1 86 ? -14.641 12.010 32.252 1.00 97.19 86 VAL A O 1
ATOM 716 N N . GLU A 1 87 ? -13.189 11.484 33.870 1.00 97.38 87 GLU A N 1
ATOM 717 C CA . GLU A 1 87 ? -13.402 12.707 34.666 1.00 97.38 87 GLU A CA 1
ATOM 718 C C . GLU A 1 87 ? -12.821 13.961 33.985 1.00 97.38 87 GLU A C 1
ATOM 720 O O . GLU A 1 87 ? -13.431 15.027 34.040 1.00 97.38 87 GLU A O 1
ATOM 725 N N . ALA A 1 88 ? -11.700 13.823 33.271 1.00 96.69 88 ALA A N 1
ATOM 726 C CA . ALA A 1 88 ? -11.154 14.845 32.377 1.00 96.69 88 ALA A CA 1
ATOM 727 C C . ALA A 1 88 ? -11.999 15.047 31.101 1.00 96.69 88 ALA A C 1
ATOM 729 O O . ALA A 1 88 ? -11.739 15.970 30.331 1.00 96.69 88 ALA A O 1
ATOM 730 N N . GLY A 1 89 ? -13.035 14.229 30.884 1.00 97.06 89 GLY A N 1
ATOM 731 C CA . GLY A 1 89 ? -13.948 14.310 29.745 1.00 97.06 89 GLY A CA 1
ATOM 732 C C . GLY A 1 89 ? -13.369 13.781 28.434 1.00 97.06 89 GLY A C 1
ATOM 733 O O . GLY A 1 89 ? -13.856 14.157 27.370 1.00 97.06 89 GLY A O 1
ATOM 734 N N . TYR A 1 90 ? -12.349 12.922 28.495 1.00 97.06 90 TYR A N 1
ATOM 735 C CA . TYR A 1 90 ? -11.824 12.252 27.310 1.00 97.06 90 TYR A CA 1
ATOM 736 C C . TYR A 1 90 ? -12.843 11.239 26.778 1.00 97.06 90 TYR A C 1
ATOM 738 O O . TYR A 1 90 ? -13.556 10.587 27.550 1.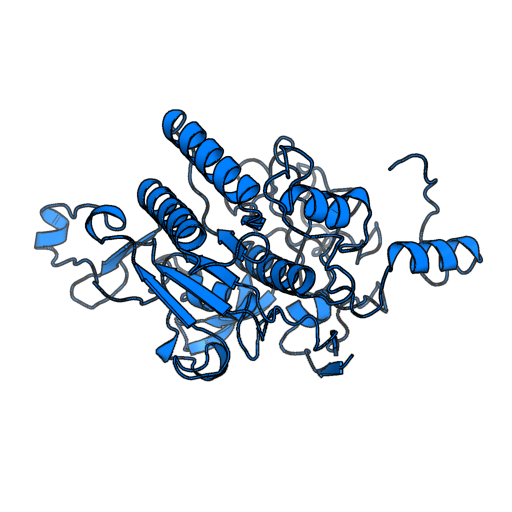00 97.06 90 TYR A O 1
ATOM 746 N N . PHE A 1 91 ? -12.899 11.077 25.458 1.00 96.19 91 PHE A N 1
ATOM 747 C CA . PHE A 1 91 ? -13.830 10.165 24.801 1.00 96.19 91 PHE A CA 1
ATOM 748 C C . PHE A 1 91 ? -13.210 9.440 23.603 1.00 96.19 91 PHE A C 1
ATOM 750 O O . PHE A 1 91 ? -12.143 9.788 23.104 1.00 96.19 91 PHE A O 1
ATOM 757 N N . LEU A 1 92 ? -13.906 8.391 23.164 1.00 94.69 92 LEU A N 1
ATOM 758 C CA . LEU A 1 92 ? -13.518 7.520 22.059 1.00 94.69 92 LEU A CA 1
ATOM 759 C C . LEU A 1 92 ? -14.466 7.769 20.869 1.00 94.69 92 LEU A C 1
ATOM 761 O O . LEU A 1 92 ? -15.662 7.499 21.016 1.00 94.69 92 LEU A O 1
ATOM 765 N N . PRO A 1 93 ? -13.992 8.273 19.715 1.00 93.38 93 PRO A N 1
ATOM 766 C CA . PRO A 1 93 ? -14.835 8.497 18.546 1.00 93.38 93 PRO A CA 1
ATOM 767 C C . PRO A 1 93 ? -15.291 7.187 17.871 1.00 93.38 93 PRO A C 1
ATOM 769 O O . PRO A 1 93 ? -14.627 6.142 17.911 1.00 93.38 93 PRO A O 1
ATOM 772 N N . GLU A 1 94 ? -16.462 7.252 17.231 1.00 91.38 94 GLU A N 1
ATOM 773 C CA . GLU A 1 94 ? -17.143 6.131 16.557 1.00 91.38 94 GLU A CA 1
ATOM 774 C C . GLU A 1 94 ? -17.394 6.418 15.066 1.00 91.38 94 GLU A C 1
ATOM 776 O O . GLU A 1 94 ? -18.447 6.112 14.497 1.00 91.38 94 GLU A O 1
ATOM 781 N N . ASP A 1 95 ? -16.386 6.988 14.420 1.00 90.62 95 ASP A N 1
ATOM 782 C CA . ASP A 1 95 ? -16.326 7.303 12.993 1.00 90.62 95 ASP A CA 1
ATOM 783 C C . ASP A 1 95 ? -15.176 6.551 12.297 1.00 90.62 95 ASP A C 1
ATOM 785 O O . ASP A 1 95 ? -14.568 5.636 12.859 1.00 90.62 95 ASP A O 1
ATOM 789 N N . ASP A 1 96 ? -14.947 6.899 11.032 1.00 89.56 96 ASP A N 1
ATOM 790 C CA . ASP A 1 96 ? -13.916 6.342 10.160 1.00 89.56 96 ASP A CA 1
ATOM 791 C C . ASP A 1 96 ? -12.688 7.275 10.013 1.00 89.56 96 ASP A C 1
ATOM 793 O O . ASP A 1 96 ? -11.791 6.954 9.233 1.00 89.56 96 ASP A O 1
ATOM 797 N N . LEU A 1 97 ? -12.631 8.406 10.736 1.00 92.69 97 LEU A N 1
ATOM 798 C CA . LEU A 1 97 ? -11.659 9.485 10.505 1.00 92.69 97 LEU A CA 1
ATOM 799 C C . LEU A 1 97 ? -10.228 9.096 10.876 1.00 92.69 97 LEU A C 1
ATOM 801 O O . LEU A 1 97 ? -9.993 8.250 11.740 1.00 92.69 97 LEU A O 1
ATOM 805 N N . ASP A 1 98 ? -9.285 9.723 10.184 1.00 88.94 98 ASP A N 1
ATOM 806 C CA . ASP A 1 98 ? -7.841 9.658 10.388 1.00 88.94 98 ASP A CA 1
ATOM 807 C C . ASP A 1 98 ? -7.432 10.879 11.210 1.00 88.94 98 ASP A C 1
ATOM 809 O O . ASP A 1 98 ? -7.422 11.999 10.696 1.00 88.94 98 ASP A O 1
ATOM 813 N N . TYR A 1 99 ? -7.197 10.676 12.503 1.00 83.81 99 TYR A N 1
ATOM 814 C CA . TYR A 1 99 ? -6.963 11.779 13.434 1.00 83.81 99 TYR A CA 1
ATOM 815 C C . TYR A 1 99 ? -5.506 12.237 13.439 1.00 83.81 99 TYR A C 1
ATOM 817 O O . TYR A 1 99 ? -5.228 13.390 13.756 1.00 83.81 99 TYR A O 1
ATOM 825 N N . GLY A 1 100 ? -4.588 11.357 13.038 1.00 71.62 100 GLY A N 1
ATOM 826 C CA . GLY A 1 100 ? -3.164 11.636 13.050 1.00 71.62 100 GLY A CA 1
ATOM 827 C C . GLY A 1 100 ? -2.538 11.396 14.419 1.00 71.62 100 GLY A C 1
ATOM 828 O O . GLY A 1 100 ? -3.205 11.291 15.449 1.00 71.62 100 GLY A O 1
ATOM 829 N N . LEU A 1 101 ? -1.213 11.268 14.423 1.00 65.31 101 LEU A N 1
ATOM 830 C CA . LEU A 1 101 ? -0.478 11.006 15.651 1.00 65.31 101 LEU A CA 1
ATOM 831 C C . LEU A 1 101 ? -0.282 12.313 16.438 1.00 65.31 101 LEU A C 1
ATOM 833 O O . LEU A 1 101 ? 0.192 13.287 15.856 1.00 65.31 101 LEU A O 1
ATOM 837 N N . PRO A 1 102 ? -0.508 12.336 17.765 1.00 56.69 102 PRO A N 1
ATOM 838 C CA . PRO A 1 102 ? -0.385 13.536 18.604 1.00 56.69 102 PRO A CA 1
ATOM 839 C C . PRO A 1 102 ? 1.077 13.963 18.874 1.00 56.69 102 PRO A C 1
ATOM 841 O O . PRO A 1 102 ? 1.380 14.600 19.883 1.00 56.69 102 PRO A O 1
ATOM 844 N N . PHE A 1 103 ? 2.018 13.575 18.009 1.00 60.31 103 PHE A N 1
ATOM 845 C CA . PHE A 1 103 ? 3.440 13.877 18.146 1.00 60.31 103 PHE A CA 1
ATOM 846 C C . PHE A 1 103 ? 3.810 15.087 17.287 1.00 60.31 103 PHE A C 1
ATOM 848 O O . PHE A 1 103 ? 3.570 15.099 16.083 1.00 60.31 103 PHE A O 1
ATOM 855 N N . GLU A 1 104 ? 4.457 16.085 17.891 1.00 54.84 104 GLU A N 1
ATOM 856 C CA . GLU A 1 104 ? 4.920 17.287 17.188 1.00 54.84 104 GLU A CA 1
ATOM 857 C C . GLU A 1 104 ? 5.810 16.916 15.984 1.00 54.84 104 GLU A C 1
ATOM 859 O O . GLU A 1 104 ? 6.892 16.346 16.140 1.00 54.84 104 GLU A O 1
ATOM 864 N N . GLY A 1 105 ? 5.342 17.238 14.773 1.00 59.91 105 GLY A N 1
ATOM 865 C CA . GLY A 1 105 ? 6.037 16.945 13.517 1.00 59.91 105 GLY A CA 1
ATOM 866 C C . GLY A 1 105 ? 5.753 15.570 12.897 1.00 59.91 105 GLY A C 1
ATOM 867 O O . GLY A 1 105 ? 6.349 15.261 11.865 1.00 59.91 105 GLY A O 1
ATOM 868 N N . ALA A 1 106 ? 4.861 14.755 13.471 1.00 65.19 106 ALA A N 1
ATOM 869 C CA . ALA A 1 106 ? 4.265 13.629 12.755 1.00 65.19 106 ALA A CA 1
ATOM 870 C C . ALA A 1 106 ? 3.118 14.135 11.856 1.00 65.19 106 ALA A C 1
ATOM 872 O O . ALA A 1 106 ? 2.324 14.956 12.313 1.00 65.19 106 ALA A O 1
ATOM 873 N N . PRO A 1 107 ? 3.005 13.677 10.597 1.00 64.50 107 PRO A N 1
ATOM 874 C CA . PRO A 1 107 ? 1.897 14.074 9.738 1.00 64.50 107 PRO A CA 1
ATOM 875 C C . PRO A 1 107 ? 0.563 13.493 10.196 1.00 64.50 107 PRO A C 1
ATOM 877 O O . PRO A 1 107 ? 0.464 12.315 10.550 1.00 64.50 107 PRO A O 1
ATOM 880 N N . GLU A 1 108 ? -0.486 14.298 10.081 1.00 84.06 108 GLU A N 1
ATOM 881 C CA . GLU A 1 108 ? -1.861 13.827 10.221 1.00 84.06 108 GLU A CA 1
ATOM 882 C C . GLU A 1 108 ? -2.347 13.210 8.899 1.00 84.06 108 GLU A C 1
ATOM 884 O O . GLU A 1 108 ? -1.980 13.665 7.808 1.00 84.06 108 GLU A O 1
ATOM 889 N N . GLY A 1 109 ? -3.189 12.174 8.978 1.00 86.62 109 GLY A N 1
ATOM 890 C CA . GLY A 1 109 ? -3.720 11.492 7.794 1.00 86.62 109 GLY A CA 1
ATOM 891 C C . GLY A 1 109 ? -2.946 10.258 7.330 1.00 86.62 109 GLY A C 1
ATOM 892 O O . GLY A 1 109 ? -2.900 9.996 6.127 1.00 86.62 109 GLY A O 1
ATOM 893 N N . HIS A 1 110 ? -2.317 9.506 8.234 1.00 88.44 110 HIS A N 1
ATOM 894 C CA . HIS A 1 110 ? -1.405 8.409 7.887 1.00 88.44 110 HIS A CA 1
ATOM 895 C C . HIS A 1 110 ? -2.067 7.307 7.029 1.00 88.44 110 HIS A C 1
ATOM 897 O O . HIS A 1 110 ? -1.490 6.848 6.033 1.00 88.44 110 HIS A O 1
ATOM 903 N N . GLY A 1 111 ? -3.298 6.904 7.355 1.00 93.75 111 GLY A N 1
ATOM 904 C CA . GLY A 1 111 ? -4.052 5.892 6.606 1.00 93.75 111 GLY A CA 1
ATOM 905 C C . GLY A 1 111 ? -4.633 6.418 5.299 1.00 93.75 111 GLY A C 1
ATOM 906 O O . GLY A 1 111 ? -4.605 5.732 4.271 1.00 93.75 111 GLY A O 1
ATOM 907 N N . THR A 1 112 ? -5.057 7.676 5.306 1.00 95.69 112 THR A N 1
ATOM 908 C CA . THR A 1 112 ? -5.537 8.448 4.160 1.00 95.69 112 THR A CA 1
ATOM 909 C C . THR A 1 112 ? -4.434 8.570 3.110 1.00 95.69 112 THR A C 1
ATOM 911 O O . THR A 1 112 ? -4.623 8.169 1.959 1.00 95.69 112 THR A O 1
ATOM 914 N N . GLN A 1 113 ? -3.247 9.026 3.516 1.00 95.50 113 GLN A N 1
ATOM 915 C CA . GLN A 1 113 ? -2.054 9.143 2.677 1.00 95.50 113 GLN A CA 1
ATOM 916 C C . GLN A 1 113 ? -1.630 7.780 2.105 1.00 95.50 113 GLN A C 1
ATOM 918 O O . GLN A 1 113 ? -1.382 7.646 0.903 1.00 95.50 113 GLN A O 1
ATOM 923 N N . THR A 1 114 ? -1.600 6.742 2.946 1.00 95.75 114 THR A N 1
ATOM 924 C CA . THR A 1 114 ? -1.285 5.360 2.547 1.00 95.75 114 THR A CA 1
ATOM 925 C C . THR A 1 114 ? -2.241 4.854 1.468 1.00 95.75 114 THR A C 1
ATOM 927 O O . THR A 1 114 ? -1.810 4.331 0.434 1.00 95.75 114 THR A O 1
ATOM 930 N N . ALA A 1 115 ? -3.544 5.053 1.660 1.00 97.38 115 ALA A N 1
ATOM 931 C CA . ALA A 1 115 ? -4.562 4.636 0.708 1.00 97.38 115 ALA A CA 1
ATOM 932 C C . ALA A 1 115 ? -4.482 5.421 -0.618 1.00 97.38 115 ALA A C 1
ATOM 934 O O . ALA A 1 115 ? -4.577 4.810 -1.690 1.00 97.38 115 ALA A O 1
ATOM 935 N N . MET A 1 116 ? -4.211 6.734 -0.567 1.00 97.69 116 MET A N 1
ATOM 936 C CA . MET A 1 116 ? -3.956 7.565 -1.752 1.00 97.69 116 MET A CA 1
ATOM 937 C C . MET A 1 116 ? -2.749 7.076 -2.563 1.00 97.69 116 MET A C 1
ATOM 939 O O . MET A 1 116 ? -2.858 6.914 -3.777 1.00 97.69 116 MET A O 1
ATOM 943 N N . LEU A 1 117 ? -1.601 6.802 -1.932 1.00 97.94 117 LEU A N 1
ATOM 944 C CA . LEU A 1 117 ? -0.396 6.351 -2.647 1.00 97.94 117 LEU A CA 1
ATOM 945 C C . LEU A 1 117 ? -0.553 4.956 -3.254 1.00 97.94 117 LEU A C 1
ATOM 947 O O . LEU A 1 117 ? -0.069 4.701 -4.360 1.00 97.94 117 LEU A O 1
ATOM 951 N N . ALA A 1 118 ? -1.227 4.047 -2.550 1.00 98.19 118 ALA A N 1
ATOM 952 C CA . ALA A 1 118 ? -1.415 2.690 -3.038 1.00 98.19 118 ALA A CA 1
ATOM 953 C C . ALA A 1 118 ? -2.412 2.646 -4.209 1.00 98.19 118 ALA A C 1
ATOM 955 O O . ALA A 1 118 ? -2.086 2.114 -5.274 1.00 98.19 118 ALA A O 1
ATOM 956 N N . ALA A 1 119 ? -3.606 3.224 -4.038 1.00 97.94 119 ALA A N 1
ATOM 957 C CA . ALA A 1 119 ? -4.716 3.088 -4.986 1.00 97.94 119 ALA A CA 1
ATOM 958 C C . ALA A 1 119 ? -5.635 4.325 -5.076 1.00 97.94 119 ALA A C 1
ATOM 960 O O . ALA A 1 119 ? -6.814 4.184 -5.398 1.00 97.94 119 ALA A O 1
ATOM 961 N N . GLY A 1 120 ? -5.129 5.532 -4.811 1.00 97.50 120 GLY A N 1
ATOM 962 C CA . GLY A 1 120 ? -5.808 6.775 -5.185 1.00 97.50 120 GLY A CA 1
ATOM 963 C C . GLY A 1 120 ? -5.925 6.923 -6.708 1.00 97.50 120 GLY A C 1
ATOM 964 O O . GLY A 1 120 ? -5.075 6.440 -7.461 1.00 97.50 120 GLY A O 1
ATOM 965 N N . LEU A 1 121 ? -6.982 7.578 -7.180 1.00 96.25 121 LEU A N 1
ATOM 966 C CA . LEU A 1 121 ? -7.266 7.787 -8.601 1.00 96.25 121 LEU A CA 1
ATOM 967 C C . LEU A 1 121 ? -6.242 8.713 -9.282 1.00 96.25 121 LEU A C 1
ATOM 969 O O . LEU A 1 121 ? -6.004 8.562 -10.484 1.00 96.25 121 LEU A O 1
ATOM 973 N N . VAL A 1 122 ? -5.617 9.642 -8.544 1.00 95.56 122 VAL A N 1
ATOM 974 C CA . VAL A 1 122 ? -4.689 10.648 -9.088 1.00 95.56 122 VAL A CA 1
ATOM 975 C C . VAL A 1 122 ? -3.259 10.432 -8.582 1.00 95.56 122 VAL A C 1
ATOM 977 O O . VAL A 1 122 ? -2.336 10.318 -9.400 1.00 95.56 122 VAL A O 1
ATOM 980 N N . LYS A 1 123 ? -3.034 10.342 -7.266 1.00 96.88 123 LYS A N 1
ATOM 981 C CA . LYS A 1 123 ? -1.701 10.102 -6.675 1.00 96.88 123 LYS A CA 1
ATOM 982 C C . LYS A 1 123 ? -1.299 8.625 -6.656 1.00 96.88 123 LYS A C 1
ATOM 984 O O . LYS A 1 123 ? -0.104 8.338 -6.555 1.00 96.88 123 LYS A O 1
ATOM 989 N N . GLY A 1 124 ? -2.251 7.705 -6.796 1.00 97.50 124 GLY A N 1
ATOM 990 C CA . GLY A 1 124 ? -2.015 6.276 -6.608 1.00 97.50 124 GLY A CA 1
ATOM 991 C C . GLY A 1 124 ? -1.260 5.570 -7.731 1.00 97.50 124 GLY A C 1
ATOM 992 O O . GLY A 1 124 ? -1.277 5.974 -8.901 1.00 97.50 124 GLY A O 1
ATOM 993 N N . VAL A 1 125 ? -0.618 4.463 -7.349 1.00 98.00 125 VAL A N 1
ATOM 994 C CA . VAL A 1 125 ? 0.038 3.517 -8.263 1.00 98.00 125 VAL A CA 1
ATOM 995 C C . VAL A 1 125 ? -0.998 2.615 -8.952 1.00 98.00 125 VAL A C 1
ATOM 997 O O . VAL A 1 125 ? -0.974 2.486 -10.176 1.00 98.00 125 VAL A O 1
ATOM 1000 N N . ALA A 1 126 ? -1.936 2.038 -8.190 1.00 98.12 126 ALA A N 1
ATOM 1001 C CA . ALA A 1 126 ? -2.974 1.119 -8.672 1.00 98.12 126 ALA A CA 1
ATOM 1002 C C . ALA A 1 126 ? -4.341 1.803 -8.840 1.00 98.12 126 ALA A C 1
ATOM 1004 O O . ALA A 1 126 ? -5.315 1.472 -8.166 1.00 98.12 126 ALA A O 1
ATOM 1005 N N . ARG A 1 127 ? -4.410 2.775 -9.754 1.00 97.06 127 ARG A N 1
ATOM 1006 C CA . ARG A 1 127 ? -5.575 3.665 -9.952 1.00 97.06 127 ARG A CA 1
ATOM 1007 C C . ARG A 1 127 ? -6.890 2.953 -10.308 1.00 97.06 127 ARG A C 1
ATOM 1009 O O . ARG A 1 127 ? -7.956 3.522 -10.118 1.00 97.06 127 ARG A O 1
ATOM 1016 N N . GLU A 1 128 ? -6.840 1.723 -10.823 1.00 97.06 128 GLU A N 1
ATOM 1017 C CA . GLU A 1 128 ? -8.021 0.900 -11.138 1.00 97.06 128 GLU A CA 1
ATOM 1018 C C . GLU A 1 128 ? -8.257 -0.254 -10.141 1.00 97.06 128 GLU A C 1
ATOM 1020 O O . GLU A 1 128 ? -9.177 -1.053 -10.341 1.00 97.06 128 GLU A O 1
ATOM 1025 N N . ALA A 1 129 ? -7.464 -0.371 -9.068 1.00 97.88 129 ALA A N 1
ATOM 1026 C CA . ALA A 1 129 ? -7.722 -1.352 -8.016 1.00 97.88 129 ALA A CA 1
ATOM 1027 C C . ALA A 1 129 ? -8.916 -0.948 -7.144 1.00 97.88 129 ALA A C 1
ATOM 1029 O O . ALA A 1 129 ? -9.094 0.224 -6.798 1.00 97.88 129 ALA A O 1
ATOM 1030 N N . GLY A 1 130 ? -9.709 -1.946 -6.749 1.00 97.50 130 GLY A N 1
ATOM 1031 C CA . GLY A 1 130 ? -10.672 -1.794 -5.666 1.00 97.50 130 GLY A CA 1
ATOM 1032 C C . GLY A 1 130 ? -9.943 -1.516 -4.357 1.00 97.50 130 GLY A C 1
ATOM 1033 O O . GLY A 1 130 ? -8.882 -2.089 -4.107 1.00 97.50 130 GLY A O 1
ATOM 1034 N N . LEU A 1 131 ? -10.502 -0.647 -3.524 1.00 97.56 131 LEU A N 1
ATOM 1035 C CA . LEU A 1 131 ? -9.888 -0.225 -2.270 1.00 97.56 131 LEU A CA 1
ATOM 1036 C C . LEU A 1 131 ? -10.758 -0.676 -1.096 1.00 97.56 131 LEU A C 1
ATOM 1038 O O . LEU A 1 131 ? -11.951 -0.374 -1.043 1.00 97.56 131 LEU A O 1
ATOM 1042 N N . TYR A 1 132 ? -10.156 -1.419 -0.170 1.00 98.00 132 TYR A N 1
ATOM 1043 C CA . TYR A 1 132 ? -10.802 -1.896 1.049 1.00 98.00 132 TYR A CA 1
ATOM 1044 C C . TYR A 1 132 ? -10.061 -1.313 2.256 1.00 98.00 132 TYR A C 1
ATOM 1046 O O . TYR A 1 132 ? -8.968 -1.752 2.601 1.00 98.00 132 TYR A O 1
ATOM 1054 N N . MET A 1 133 ? -10.649 -0.313 2.895 1.00 97.69 133 MET A N 1
ATOM 1055 C CA . MET A 1 133 ? -10.049 0.406 4.016 1.00 97.69 133 MET A CA 1
ATOM 1056 C C . MET A 1 133 ? -10.550 -0.188 5.334 1.00 97.69 133 MET A C 1
ATOM 1058 O O . MET A 1 133 ? -11.754 -0.374 5.519 1.00 97.69 133 MET A O 1
ATOM 1062 N N . ILE A 1 134 ? -9.630 -0.542 6.229 1.00 97.75 134 ILE A N 1
ATOM 1063 C CA . ILE A 1 134 ? -9.928 -1.118 7.541 1.00 97.75 134 ILE A CA 1
ATOM 1064 C C . ILE A 1 134 ? -9.384 -0.186 8.620 1.00 97.75 134 ILE A C 1
ATOM 1066 O O . ILE A 1 134 ? -8.170 -0.120 8.822 1.00 97.75 134 ILE A O 1
ATOM 1070 N N . LYS A 1 135 ? -10.286 0.513 9.323 1.00 96.12 135 LYS A N 1
ATOM 1071 C CA . LYS A 1 135 ? -9.938 1.283 10.525 1.00 96.12 135 LYS A CA 1
ATOM 1072 C C . LYS A 1 135 ? -9.750 0.296 11.669 1.00 96.12 135 LYS A C 1
ATOM 1074 O O . LYS A 1 135 ? -10.719 -0.260 12.198 1.00 96.12 135 LYS A O 1
ATOM 1079 N N . ALA A 1 136 ? -8.486 0.038 11.983 1.00 94.62 136 ALA A N 1
ATOM 1080 C CA . ALA A 1 136 ? -8.064 -0.793 13.100 1.00 94.62 136 ALA A CA 1
ATOM 1081 C C . ALA A 1 136 ? -7.560 0.041 14.284 1.00 94.62 136 ALA A C 1
ATOM 1083 O O . ALA A 1 136 ? -7.551 -0.477 15.397 1.00 94.62 136 ALA A O 1
ATOM 1084 N N . GLY A 1 137 ? -7.185 1.307 14.069 1.00 90.94 137 GLY A N 1
ATOM 1085 C CA . GLY A 1 137 ? -6.763 2.196 15.150 1.00 90.94 137 GLY A CA 1
ATOM 1086 C C . GLY A 1 137 ? -7.916 2.785 15.953 1.00 90.94 137 GLY A C 1
ATOM 1087 O O . GLY A 1 137 ? -8.992 3.078 15.418 1.00 90.94 137 GLY A O 1
ATOM 1088 N N . GLY A 1 138 ? -7.673 2.944 17.249 1.00 90.75 138 GLY A N 1
ATOM 1089 C CA . GLY A 1 138 ? -8.517 3.698 18.165 1.00 90.75 138 GLY A CA 1
ATOM 1090 C C . GLY A 1 138 ? -7.893 5.059 18.447 1.00 90.75 138 GLY A C 1
ATOM 1091 O O . GLY A 1 138 ? -6.690 5.137 18.672 1.00 90.75 138 GLY A O 1
ATOM 1092 N N . ALA A 1 139 ? -8.716 6.107 18.454 1.00 92.00 139 ALA A N 1
ATOM 1093 C CA . ALA A 1 139 ? -8.315 7.444 18.878 1.00 92.00 139 ALA A CA 1
ATOM 1094 C C . ALA A 1 139 ? -8.915 7.775 20.255 1.00 92.00 139 ALA A C 1
ATOM 1096 O O . ALA A 1 139 ? -9.948 7.220 20.639 1.00 92.00 139 ALA A O 1
ATOM 1097 N N . ILE A 1 140 ? -8.288 8.696 20.982 1.00 94.00 140 ILE A N 1
ATOM 1098 C CA . ILE A 1 140 ? -8.785 9.295 22.224 1.00 94.00 140 ILE A CA 1
ATOM 1099 C C . ILE A 1 140 ? -8.750 10.807 22.042 1.00 94.00 140 ILE A C 1
ATOM 1101 O O . ILE A 1 140 ? -7.690 11.360 21.753 1.00 94.00 140 ILE A O 1
ATOM 1105 N N . LEU A 1 141 ? -9.894 11.464 22.224 1.00 94.75 141 LEU A N 1
ATOM 1106 C CA . LEU A 1 141 ? -10.030 12.917 22.106 1.00 94.75 141 LEU A CA 1
ATOM 1107 C C . LEU A 1 141 ? -10.321 13.544 23.474 1.00 94.75 141 LEU A C 1
ATOM 1109 O O . LEU A 1 141 ? -10.996 12.920 24.298 1.00 94.75 141 LEU A O 1
ATOM 1113 N N . ASN A 1 142 ? -9.853 14.771 23.716 1.00 95.44 142 ASN A N 1
ATOM 1114 C CA . ASN A 1 142 ? -10.283 15.581 24.866 1.00 95.44 142 ASN A CA 1
ATOM 1115 C C . ASN A 1 142 ? -11.618 16.312 24.596 1.00 95.44 142 ASN A C 1
ATOM 1117 O O . ASN A 1 142 ? -12.227 16.139 23.541 1.00 95.44 142 ASN A O 1
ATOM 1121 N N . GLN A 1 143 ? -12.101 17.119 25.549 1.00 95.44 143 GLN A N 1
ATOM 1122 C CA . GLN A 1 143 ? -13.391 17.825 25.427 1.00 95.44 143 GLN A CA 1
ATOM 1123 C C . GLN A 1 143 ? -13.403 18.849 24.281 1.00 95.44 143 GLN A C 1
ATOM 1125 O O . GLN A 1 143 ? -14.457 19.148 23.719 1.00 95.44 143 GLN A O 1
ATOM 1130 N N . GLU A 1 144 ? -12.229 19.371 23.940 1.00 94.81 144 GLU A N 1
ATOM 1131 C CA . GLU A 1 144 ? -11.963 20.317 22.865 1.00 94.81 144 GLU A CA 1
ATOM 1132 C C . GLU A 1 144 ? -11.892 19.635 21.482 1.00 94.81 144 GLU A C 1
ATOM 1134 O O . GLU A 1 144 ? -11.975 20.317 20.461 1.00 94.81 144 GLU A O 1
ATOM 1139 N N . GLY A 1 145 ? -11.809 18.299 21.443 1.00 90.94 145 GLY A N 1
ATOM 1140 C CA . GLY A 1 145 ? -11.687 17.492 20.227 1.00 90.94 145 GLY A CA 1
ATOM 1141 C C . GLY A 1 145 ? -10.245 17.263 19.761 1.00 90.94 145 GLY A C 1
ATOM 1142 O O . GLY A 1 145 ? -10.048 16.714 18.680 1.00 90.94 145 GLY A O 1
ATOM 1143 N N . GLU A 1 146 ? -9.249 17.661 20.554 1.00 90.31 146 GLU A N 1
ATOM 1144 C CA . GLU A 1 146 ? -7.829 17.448 20.268 1.00 90.31 146 GLU A CA 1
ATOM 1145 C C . GLU A 1 146 ? -7.444 15.982 20.508 1.00 90.31 146 GLU A C 1
ATOM 1147 O O . GLU A 1 146 ? -7.918 15.341 21.453 1.00 90.31 146 GLU A O 1
ATOM 1152 N N . VAL A 1 147 ? -6.555 15.460 19.663 1.00 90.38 147 VAL A N 1
ATOM 1153 C CA . VAL A 1 147 ? -6.090 14.070 19.717 1.00 90.38 147 VAL A CA 1
ATOM 1154 C C . VAL A 1 147 ? -5.083 13.899 20.851 1.00 90.38 147 VAL A C 1
ATOM 1156 O O . VAL A 1 147 ? -4.064 14.583 20.904 1.00 90.38 147 VAL A O 1
ATOM 1159 N N . ILE A 1 148 ? -5.363 12.968 21.761 1.00 91.81 148 ILE A N 1
ATOM 1160 C CA . ILE A 1 148 ? -4.504 12.627 22.905 1.00 91.81 148 ILE A CA 1
ATOM 1161 C C . ILE A 1 148 ? -3.704 11.347 22.637 1.00 91.81 148 ILE A C 1
ATOM 1163 O O . ILE A 1 148 ? -2.572 11.204 23.095 1.00 91.81 148 ILE A O 1
ATOM 1167 N N . GLU A 1 149 ? -4.294 10.414 21.894 1.00 88.88 149 GLU A N 1
ATOM 1168 C CA . GLU A 1 149 ? -3.723 9.117 21.533 1.00 88.88 149 GLU A CA 1
ATOM 1169 C C . GLU A 1 149 ? -4.400 8.654 20.238 1.00 88.88 149 GLU A C 1
ATOM 1171 O O . GLU A 1 149 ? -5.625 8.711 20.148 1.00 88.88 149 GLU A O 1
ATOM 1176 N N . GLU A 1 150 ? -3.639 8.184 19.252 1.00 87.12 150 GLU A N 1
ATOM 1177 C CA . GLU A 1 150 ? -4.155 7.346 18.166 1.00 87.12 150 GLU A CA 1
ATOM 1178 C C . GLU A 1 150 ? -3.118 6.255 17.881 1.00 87.12 150 GLU A C 1
ATOM 1180 O O . GLU A 1 150 ? -1.954 6.557 17.626 1.00 87.12 150 GLU A O 1
ATOM 1185 N N . ASP A 1 151 ? -3.521 4.987 17.972 1.00 86.00 151 ASP A N 1
ATOM 1186 C CA . ASP A 1 151 ? -2.665 3.838 17.654 1.00 86.00 151 ASP A CA 1
ATOM 1187 C C . ASP A 1 151 ? -3.523 2.618 17.282 1.00 86.00 151 ASP A C 1
ATOM 1189 O O . ASP A 1 151 ? -4.734 2.573 17.528 1.00 86.00 151 ASP A O 1
ATOM 1193 N N . ILE A 1 152 ? -2.901 1.602 16.687 1.00 88.38 152 ILE A N 1
ATOM 1194 C CA . ILE A 1 152 ? -3.510 0.298 16.438 1.00 88.38 152 ILE A CA 1
ATOM 1195 C C . ILE A 1 152 ? -3.002 -0.682 17.496 1.00 88.38 152 ILE A C 1
ATOM 1197 O O . ILE A 1 152 ? -1.803 -0.805 17.728 1.00 88.38 152 ILE A O 1
ATOM 1201 N N . CYS A 1 153 ? -3.900 -1.452 18.111 1.00 86.88 153 CYS A N 1
ATOM 1202 C CA . CYS A 1 153 ? -3.499 -2.503 19.043 1.00 86.88 153 CYS A CA 1
ATOM 1203 C C . CYS A 1 153 ? -3.283 -3.860 18.339 1.00 86.88 153 CYS A C 1
ATOM 1205 O O . CYS A 1 153 ? -3.850 -4.156 17.281 1.00 86.88 153 CYS A O 1
ATOM 1207 N N . ALA A 1 154 ? -2.485 -4.720 18.973 1.00 87.44 154 ALA A N 1
ATOM 1208 C CA . ALA A 1 154 ? -2.134 -6.057 18.492 1.00 87.44 154 ALA A CA 1
ATOM 1209 C C . ALA A 1 154 ? -3.361 -6.951 18.189 1.00 87.44 154 ALA A C 1
ATOM 1211 O O . ALA A 1 154 ? -3.367 -7.684 17.193 1.00 87.44 154 ALA A O 1
ATOM 1212 N N . ASP A 1 155 ? -4.416 -6.853 19.006 1.00 89.44 155 ASP A N 1
ATOM 1213 C CA . ASP A 1 155 ? -5.671 -7.596 18.828 1.00 89.44 155 ASP A CA 1
ATOM 1214 C C . ASP A 1 155 ? -6.523 -7.028 17.683 1.00 89.44 155 ASP A C 1
ATOM 1216 O O . ASP A 1 155 ? -7.134 -7.786 16.924 1.00 89.44 155 ASP A O 1
ATOM 1220 N N . ALA A 1 156 ? -6.529 -5.704 17.495 1.00 92.81 156 ALA A N 1
ATOM 1221 C CA . ALA A 1 156 ? -7.231 -5.057 16.391 1.00 92.81 156 ALA A CA 1
ATOM 1222 C C . ALA A 1 156 ? -6.631 -5.436 15.035 1.00 92.81 156 ALA A C 1
ATOM 1224 O O . ALA A 1 156 ? -7.385 -5.694 14.093 1.00 92.81 156 ALA A O 1
ATOM 1225 N N . LEU A 1 157 ? -5.299 -5.558 14.941 1.00 92.50 157 LEU A N 1
ATOM 1226 C CA . LEU A 1 157 ? -4.650 -6.105 13.749 1.00 92.50 157 LEU A CA 1
ATOM 1227 C C . LEU A 1 157 ? -5.095 -7.549 13.482 1.00 92.50 157 LEU A C 1
ATOM 1229 O O . LEU A 1 157 ? -5.489 -7.863 12.358 1.00 92.50 157 LEU A O 1
ATOM 1233 N N . LEU A 1 158 ? -5.046 -8.432 14.487 1.00 93.19 158 LEU A N 1
ATOM 1234 C CA . LEU A 1 158 ? -5.457 -9.830 14.316 1.00 93.19 158 LEU A CA 1
ATOM 1235 C C . LEU A 1 158 ? -6.916 -9.931 13.855 1.00 93.19 158 LEU A C 1
ATOM 1237 O O . LEU A 1 158 ? -7.212 -10.650 12.900 1.00 93.19 158 LEU A O 1
ATOM 1241 N N . VAL A 1 159 ? -7.819 -9.161 14.467 1.00 96.06 159 VAL A N 1
ATOM 1242 C CA . VAL A 1 159 ? -9.234 -9.088 14.079 1.00 96.06 159 VAL A CA 1
ATOM 1243 C C . VAL A 1 159 ? -9.407 -8.538 12.655 1.00 96.06 159 VAL A C 1
ATOM 1245 O O . VAL A 1 159 ? -10.179 -9.105 11.880 1.00 96.06 159 VAL A O 1
ATOM 1248 N N . ALA A 1 160 ? -8.651 -7.510 12.257 1.00 97.19 160 ALA A N 1
ATOM 1249 C CA . ALA A 1 160 ? -8.649 -6.992 10.888 1.00 97.19 160 ALA A CA 1
ATOM 1250 C C . ALA A 1 160 ? -8.182 -8.036 9.860 1.00 97.19 160 ALA A C 1
ATOM 1252 O O . ALA A 1 160 ? -8.825 -8.227 8.825 1.00 97.19 160 ALA A O 1
ATOM 1253 N N . LEU A 1 161 ? -7.100 -8.764 10.145 1.00 97.44 161 LEU A N 1
ATOM 1254 C CA . LEU A 1 161 ? -6.580 -9.807 9.259 1.00 97.44 161 LEU A CA 1
ATOM 1255 C C . LEU A 1 161 ? -7.517 -11.025 9.183 1.00 97.44 161 LEU A C 1
ATOM 1257 O O . LEU A 1 161 ? -7.700 -11.596 8.104 1.00 97.44 161 LEU A O 1
ATOM 1261 N N . HIS A 1 162 ? -8.164 -11.402 10.290 1.00 98.00 162 HIS A N 1
ATOM 1262 C CA . HIS A 1 162 ? -9.213 -12.422 10.291 1.00 98.00 162 HIS A CA 1
ATOM 1263 C C . HIS A 1 162 ? -10.422 -12.001 9.448 1.00 98.00 162 HIS A C 1
ATOM 1265 O O . HIS A 1 162 ? -10.890 -12.799 8.635 1.00 98.00 162 HIS A O 1
ATOM 1271 N N . HIS A 1 163 ? -10.867 -10.746 9.547 1.00 98.50 163 HIS A N 1
ATOM 1272 C CA . HIS A 1 163 ? -11.919 -10.198 8.685 1.00 98.50 163 HIS A CA 1
ATOM 1273 C C . HIS A 1 163 ? -11.529 -10.248 7.196 1.00 98.50 163 HIS A C 1
ATOM 1275 O O . HIS A 1 163 ? -12.342 -10.656 6.367 1.00 98.50 163 HIS A O 1
ATOM 1281 N N . VAL A 1 164 ? -10.272 -9.955 6.833 1.00 98.62 164 VAL A N 1
ATOM 1282 C CA . VAL A 1 164 ? -9.773 -10.145 5.451 1.00 98.62 164 VAL A CA 1
ATOM 1283 C C . VAL A 1 164 ? -9.866 -11.613 5.013 1.00 98.62 164 VAL A C 1
ATOM 1285 O O . VAL A 1 164 ? -10.334 -11.891 3.907 1.00 98.62 164 VAL A O 1
ATOM 1288 N N . ILE A 1 165 ? -9.482 -12.566 5.871 1.00 98.62 165 ILE A N 1
ATOM 1289 C CA . ILE A 1 165 ? -9.632 -14.009 5.603 1.00 98.62 165 ILE A CA 1
ATOM 1290 C C . ILE A 1 165 ? -11.108 -14.384 5.391 1.00 98.62 165 ILE A C 1
ATOM 1292 O O . ILE A 1 165 ? -11.412 -15.177 4.497 1.00 98.62 165 ILE A O 1
ATOM 1296 N N . GLU A 1 166 ? -12.035 -13.822 6.167 1.00 98.50 166 GLU A N 1
ATOM 1297 C CA . GLU A 1 166 ? -13.475 -14.035 5.984 1.00 98.50 166 GLU A CA 1
ATOM 1298 C C . GLU A 1 166 ? -13.981 -13.454 4.664 1.00 98.50 166 GLU A C 1
ATOM 1300 O O . GLU A 1 166 ? -14.641 -14.172 3.913 1.00 98.50 166 GLU A O 1
ATOM 1305 N N . LYS A 1 167 ? -13.602 -12.216 4.318 1.00 98.56 167 LYS A N 1
ATOM 1306 C CA . LYS A 1 167 ? -13.965 -11.597 3.032 1.00 98.56 167 LYS A CA 1
ATOM 1307 C C . LYS A 1 167 ? -13.382 -12.344 1.824 1.00 98.56 167 LYS A C 1
ATOM 1309 O O . LYS A 1 167 ? -13.952 -12.315 0.740 1.00 98.56 167 LYS A O 1
ATOM 1314 N N . LEU A 1 168 ? -12.256 -13.041 1.982 1.00 98.19 168 LEU A N 1
ATOM 1315 C CA . LEU A 1 168 ? -11.730 -13.950 0.956 1.00 98.19 168 LEU A CA 1
ATOM 1316 C C . LEU A 1 168 ? -12.521 -15.263 0.893 1.00 98.19 168 LEU A C 1
ATOM 1318 O O . LEU A 1 168 ? -12.639 -15.859 -0.173 1.00 98.19 168 LEU A O 1
ATOM 1322 N N . ARG A 1 169 ? -13.055 -15.754 2.016 1.00 97.50 169 ARG A N 1
ATOM 1323 C CA . ARG A 1 169 ? -13.859 -16.988 2.068 1.00 97.50 169 ARG A CA 1
ATOM 1324 C C . ARG A 1 169 ? -15.271 -16.795 1.516 1.00 97.50 169 ARG A C 1
ATOM 1326 O O . ARG A 1 169 ? -15.749 -17.711 0.856 1.00 97.50 169 ARG A O 1
ATOM 1333 N N . ASP A 1 170 ? -15.887 -15.636 1.751 1.00 97.56 170 ASP A N 1
ATOM 1334 C CA . ASP A 1 170 ? -17.209 -15.261 1.218 1.00 97.56 170 ASP A CA 1
ATOM 1335 C C . ASP A 1 170 ? -17.176 -14.635 -0.192 1.00 97.56 170 ASP A C 1
ATOM 1337 O O . ASP A 1 170 ? -18.217 -14.278 -0.736 1.00 97.56 170 ASP A O 1
ATOM 1341 N N . GLU A 1 171 ? -15.984 -14.558 -0.795 1.00 96.56 171 GLU A N 1
ATOM 1342 C CA . GLU A 1 171 ? -15.718 -14.058 -2.153 1.00 96.56 171 GLU A CA 1
ATOM 1343 C C . GLU A 1 171 ? -15.970 -12.549 -2.364 1.00 96.56 171 GLU A C 1
ATOM 1345 O O . GLU A 1 171 ? -15.898 -12.067 -3.494 1.00 96.56 171 GLU A O 1
ATOM 1350 N N . THR A 1 172 ? -16.146 -11.769 -1.287 1.00 96.56 172 THR A N 1
ATOM 1351 C CA . THR A 1 172 ? -16.097 -10.291 -1.333 1.00 96.56 172 THR A CA 1
ATOM 1352 C C . THR A 1 172 ? -14.726 -9.782 -1.801 1.00 96.56 172 THR A C 1
ATOM 1354 O O . THR A 1 172 ? -14.638 -8.800 -2.541 1.00 96.56 172 THR A O 1
ATOM 1357 N N . LEU A 1 173 ? -13.650 -10.452 -1.375 1.00 98.19 173 LEU A N 1
ATOM 1358 C CA . LEU A 1 173 ? -12.271 -10.233 -1.813 1.00 98.19 173 LEU A CA 1
ATOM 1359 C C . LEU A 1 173 ? -11.792 -11.399 -2.690 1.00 98.19 173 LEU A C 1
ATOM 1361 O O . LEU A 1 173 ? -12.097 -12.569 -2.449 1.00 98.19 173 LEU A O 1
ATOM 1365 N N . THR A 1 174 ? -10.983 -11.080 -3.697 1.00 97.62 174 THR A N 1
ATOM 1366 C CA . THR A 1 174 ? -10.597 -12.027 -4.749 1.00 97.62 174 THR A CA 1
ATOM 1367 C C . THR A 1 174 ? -9.269 -12.727 -4.437 1.00 97.62 174 THR A C 1
ATOM 1369 O O . THR A 1 174 ? -8.193 -12.139 -4.563 1.00 97.62 174 THR A O 1
ATOM 1372 N N . LYS A 1 175 ? -9.331 -14.025 -4.110 1.00 97.81 175 LYS A N 1
ATOM 1373 C CA . LYS A 1 175 ? -8.156 -14.906 -3.920 1.00 97.81 175 LYS A CA 1
ATOM 1374 C C . LYS A 1 175 ? -7.174 -14.785 -5.091 1.00 97.81 175 LYS A C 1
ATOM 1376 O O . LYS A 1 175 ? -7.576 -14.797 -6.254 1.00 97.81 175 LYS A O 1
ATOM 1381 N N . GLY A 1 176 ? -5.881 -14.648 -4.798 1.00 97.25 176 GLY A N 1
ATOM 1382 C CA . GLY A 1 176 ? -4.849 -14.429 -5.822 1.00 97.25 176 GLY A CA 1
ATOM 1383 C C . GLY A 1 176 ? -4.821 -13.045 -6.479 1.00 97.25 176 GLY A C 1
ATOM 1384 O O . GLY A 1 176 ? -4.006 -12.826 -7.374 1.00 97.25 176 GLY A O 1
ATOM 1385 N N . LYS A 1 177 ? -5.716 -12.131 -6.090 1.00 98.00 177 LYS A N 1
ATOM 1386 C CA . LYS A 1 177 ? -5.845 -10.763 -6.621 1.00 98.00 177 LYS A CA 1
ATOM 1387 C C . LYS A 1 177 ? -6.024 -9.729 -5.498 1.00 98.00 177 LYS A C 1
ATOM 1389 O O . LYS A 1 177 ? -6.477 -8.621 -5.761 1.00 98.00 177 LYS A O 1
ATOM 1394 N N . THR A 1 178 ? -5.669 -10.075 -4.262 1.00 98.69 178 THR A N 1
ATOM 1395 C CA . THR A 1 178 ? -5.734 -9.179 -3.102 1.00 98.69 178 THR A CA 1
ATOM 1396 C C . THR A 1 178 ? -4.330 -8.909 -2.571 1.00 98.69 178 THR A C 1
ATOM 1398 O O . THR A 1 178 ? -3.555 -9.838 -2.341 1.00 98.69 178 THR A O 1
ATOM 1401 N N . VAL A 1 179 ? -4.025 -7.633 -2.357 1.00 98.62 179 VAL A N 1
ATOM 1402 C CA . VAL A 1 179 ? -2.838 -7.151 -1.650 1.00 98.62 179 VAL A CA 1
ATOM 1403 C C . VAL A 1 179 ? -3.287 -6.573 -0.312 1.00 98.62 179 VAL A C 1
ATOM 1405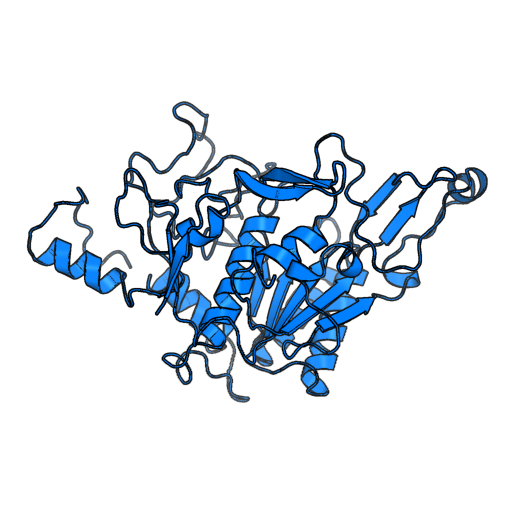 O O . VAL A 1 179 ? -4.278 -5.850 -0.275 1.00 98.62 179 VAL A O 1
ATOM 1408 N N . VAL A 1 180 ? -2.578 -6.879 0.772 1.00 98.44 180 VAL A N 1
ATOM 1409 C CA . VAL A 1 180 ? -2.784 -6.264 2.093 1.00 98.44 180 VAL A CA 1
ATOM 1410 C C . VAL A 1 180 ? -1.568 -5.405 2.414 1.00 98.44 180 VAL A C 1
ATOM 1412 O O . VAL A 1 180 ? -0.445 -5.902 2.365 1.00 98.44 180 VAL A O 1
ATOM 1415 N N . VAL A 1 181 ? -1.791 -4.133 2.729 1.00 97.25 181 VAL A N 1
ATOM 1416 C CA . VAL A 1 181 ? -0.769 -3.179 3.171 1.00 97.25 181 VAL A CA 1
ATOM 1417 C C . VAL A 1 181 ? -0.908 -2.986 4.678 1.00 97.25 181 VAL A C 1
ATOM 1419 O O . VAL A 1 181 ? -2.004 -2.700 5.162 1.00 97.25 181 VAL A O 1
ATOM 1422 N N . ILE A 1 182 ? 0.203 -3.166 5.393 1.00 92.31 182 ILE A N 1
ATOM 1423 C CA . ILE A 1 182 ? 0.320 -2.959 6.840 1.00 92.31 182 ILE A CA 1
ATOM 1424 C C . ILE A 1 182 ? 1.561 -2.098 7.070 1.00 92.31 182 ILE A C 1
ATOM 1426 O O . ILE A 1 182 ? 2.687 -2.552 6.867 1.00 92.31 182 ILE A O 1
ATOM 1430 N N . ASP A 1 183 ? 1.377 -0.843 7.443 1.00 84.69 183 ASP A N 1
ATOM 1431 C CA . ASP A 1 183 ? 2.472 0.106 7.635 1.00 84.69 183 ASP A CA 1
ATOM 1432 C C . ASP A 1 183 ? 2.804 0.393 9.102 1.00 84.69 183 ASP A C 1
ATOM 1434 O O . ASP A 1 183 ? 3.911 0.860 9.384 1.00 84.69 183 ASP A O 1
ATOM 1438 N N . THR A 1 184 ? 1.914 0.039 10.027 1.00 75.25 184 THR A N 1
ATOM 1439 C CA . THR A 1 184 ? 2.150 0.124 11.470 1.00 75.25 184 THR A CA 1
ATOM 1440 C C . THR A 1 184 ? 3.040 -1.018 11.971 1.00 75.25 184 THR A C 1
ATOM 1442 O O . THR A 1 184 ? 2.902 -2.178 11.565 1.00 75.25 184 THR A O 1
ATOM 1445 N N . LEU A 1 185 ? 3.967 -0.678 12.871 1.00 64.62 185 LEU A N 1
ATOM 1446 C CA . LEU A 1 185 ? 4.804 -1.628 13.604 1.00 64.62 185 LEU A CA 1
ATOM 1447 C C . LEU A 1 185 ? 4.401 -1.702 15.076 1.00 64.62 185 LEU A C 1
ATOM 1449 O O . LEU A 1 185 ? 3.781 -0.796 15.616 1.00 64.62 185 LEU A O 1
ATOM 1453 N N . TRP A 1 186 ? 4.812 -2.794 15.714 1.00 65.75 186 TRP A N 1
ATOM 1454 C CA . TRP A 1 186 ? 4.399 -3.202 17.053 1.00 65.75 186 TRP A CA 1
ATOM 1455 C C . TRP A 1 186 ? 5.641 -3.667 17.809 1.00 65.75 186 TRP A C 1
ATOM 1457 O O . TRP A 1 186 ? 6.462 -4.403 17.252 1.00 65.75 186 TRP A O 1
ATOM 1467 N N . SER A 1 187 ? 5.764 -3.293 19.082 1.00 54.44 187 SER A N 1
ATOM 1468 C CA . SER A 1 187 ? 6.754 -3.918 19.960 1.00 54.44 187 SER A CA 1
ATOM 1469 C C . SER A 1 187 ? 6.347 -5.367 20.232 1.00 54.44 187 SER A C 1
ATOM 1471 O O . SER A 1 187 ? 5.262 -5.620 20.750 1.00 54.44 187 SER A O 1
ATOM 1473 N N . ALA A 1 188 ? 7.227 -6.318 19.917 1.00 51.25 188 ALA A N 1
ATOM 1474 C CA . ALA A 1 188 ? 7.015 -7.740 20.193 1.00 51.25 188 ALA A CA 1
ATOM 1475 C C . ALA A 1 188 ? 7.327 -8.136 21.657 1.00 51.25 188 ALA A C 1
ATOM 1477 O O . ALA A 1 188 ? 7.342 -9.325 21.991 1.00 51.25 188 ALA A O 1
ATOM 1478 N N . GLU A 1 189 ? 7.606 -7.173 22.542 1.00 53.97 189 GLU A N 1
ATOM 1479 C CA . GLU A 1 189 ? 7.913 -7.445 23.950 1.00 53.97 189 GLU A CA 1
ATOM 1480 C C . GLU A 1 189 ? 6.729 -8.131 24.658 1.00 53.97 189 GLU A C 1
ATOM 1482 O O . GLU A 1 189 ? 5.644 -7.574 24.801 1.00 53.97 189 GLU A O 1
ATOM 1487 N N . GLY A 1 190 ? 6.945 -9.375 25.104 1.00 54.06 190 GLY A N 1
ATOM 1488 C CA . GLY A 1 190 ? 5.933 -10.197 25.781 1.00 54.06 190 GLY A CA 1
ATOM 1489 C C . GLY A 1 190 ? 4.974 -10.968 24.859 1.00 54.06 190 GLY A C 1
ATOM 1490 O O . GLY A 1 190 ? 4.026 -11.573 25.354 1.00 54.06 190 GLY A O 1
ATOM 1491 N N . MET A 1 191 ? 5.209 -10.981 23.541 1.00 61.84 191 MET A N 1
ATOM 1492 C CA . MET A 1 191 ? 4.224 -11.397 22.529 1.00 61.84 191 MET A CA 1
ATOM 1493 C C . MET A 1 191 ? 4.525 -12.722 21.788 1.00 61.84 191 MET A C 1
ATOM 1495 O O . MET A 1 191 ? 4.198 -12.863 20.609 1.00 61.84 191 MET A O 1
ATOM 1499 N N . GLU A 1 192 ? 5.081 -13.743 22.456 1.00 72.44 192 GLU A N 1
ATOM 1500 C CA . GLU A 1 192 ? 5.298 -15.074 21.837 1.00 72.44 192 GLU A CA 1
ATOM 1501 C C . GLU A 1 192 ? 3.988 -15.669 21.278 1.00 72.44 192 GLU A C 1
ATOM 1503 O O . GLU A 1 192 ? 3.892 -15.989 20.096 1.00 72.44 192 GLU A O 1
ATOM 1508 N N . SER A 1 193 ? 2.930 -15.710 22.097 1.00 74.81 193 SER A N 1
ATOM 1509 C CA . SER A 1 193 ? 1.617 -16.246 21.692 1.00 74.81 193 SER A CA 1
ATOM 1510 C C . SER A 1 193 ? 0.900 -15.430 20.606 1.00 74.81 193 SER A C 1
ATOM 1512 O O . SER A 1 193 ? 0.038 -15.958 19.905 1.00 74.81 193 SER A O 1
ATOM 1514 N N . TRP A 1 194 ? 1.236 -14.147 20.450 1.00 80.69 194 TRP A N 1
ATOM 1515 C CA . TRP A 1 194 ? 0.730 -13.304 19.364 1.00 80.69 194 TRP A CA 1
ATOM 1516 C C . TRP A 1 194 ? 1.528 -13.532 18.075 1.00 80.69 194 TRP A C 1
ATOM 1518 O O . TRP A 1 194 ? 0.940 -13.593 16.999 1.00 80.69 194 TRP A O 1
ATOM 1528 N N . THR A 1 195 ? 2.839 -13.768 18.182 1.00 82.19 195 THR A N 1
ATOM 1529 C CA . THR A 1 195 ? 3.705 -14.114 17.042 1.00 82.19 195 THR A CA 1
ATOM 1530 C C . THR A 1 195 ? 3.213 -15.384 16.339 1.00 82.19 195 THR A C 1
ATOM 1532 O O . THR A 1 195 ? 3.043 -15.371 15.120 1.00 82.19 195 THR A O 1
ATOM 1535 N N . ASP A 1 196 ? 2.874 -16.435 17.097 1.00 87.38 196 ASP A N 1
ATOM 1536 C CA . ASP A 1 196 ? 2.283 -17.672 16.556 1.00 87.38 196 ASP A CA 1
ATOM 1537 C C . ASP A 1 196 ? 0.957 -17.410 15.812 1.00 87.38 196 ASP A C 1
ATOM 1539 O O . ASP A 1 196 ? 0.711 -17.957 14.732 1.00 87.38 196 ASP A O 1
ATOM 1543 N N . GLN A 1 197 ? 0.096 -16.547 16.367 1.00 90.31 197 GLN A N 1
ATOM 1544 C CA . GLN A 1 197 ? -1.184 -16.176 15.753 1.00 90.31 197 GLN A CA 1
ATOM 1545 C C . GLN A 1 197 ? -0.980 -15.387 14.454 1.00 90.31 197 GLN A C 1
ATOM 1547 O O . GLN A 1 197 ? -1.618 -15.697 13.445 1.00 90.31 197 GLN A O 1
ATOM 1552 N N . VAL A 1 198 ? -0.060 -14.418 14.439 1.00 88.25 198 VAL A N 1
ATOM 1553 C CA . VAL A 1 198 ? 0.293 -13.656 13.234 1.00 88.25 198 VAL A CA 1
ATOM 1554 C C . VAL A 1 198 ? 0.900 -14.570 12.166 1.00 88.25 198 VAL A C 1
ATOM 1556 O O . VAL A 1 198 ? 0.493 -14.475 11.006 1.00 88.25 198 VAL A O 1
ATOM 1559 N N . GLU A 1 199 ? 1.789 -15.511 12.517 1.00 89.62 199 GLU A N 1
ATOM 1560 C CA . GLU A 1 199 ? 2.315 -16.485 11.547 1.00 89.62 199 GLU A CA 1
ATOM 1561 C C . GLU A 1 199 ? 1.190 -17.362 10.973 1.00 89.62 199 GLU A C 1
ATOM 1563 O O . GLU A 1 199 ? 1.106 -17.550 9.754 1.00 89.62 199 GLU A O 1
ATOM 1568 N N . GLN A 1 200 ? 0.278 -17.863 11.813 1.00 93.62 200 GLN A N 1
ATOM 1569 C CA . GLN A 1 200 ? -0.860 -18.667 11.361 1.00 93.62 200 GLN A CA 1
ATOM 1570 C C . GLN A 1 200 ? -1.780 -17.878 10.413 1.00 93.62 200 GLN A C 1
ATOM 1572 O O . GLN A 1 200 ? -2.224 -18.403 9.382 1.00 93.62 200 GLN A O 1
ATOM 1577 N N . VAL A 1 201 ? -2.052 -16.612 10.732 1.00 95.38 201 VAL A N 1
ATOM 1578 C CA . VAL A 1 201 ? -2.870 -15.701 9.925 1.00 95.38 201 VAL A CA 1
ATOM 1579 C C . VAL A 1 201 ? -2.187 -15.380 8.592 1.00 95.38 201 VAL A C 1
ATOM 1581 O O . VAL A 1 201 ? -2.803 -15.558 7.539 1.00 95.38 201 VAL A O 1
ATOM 1584 N N . PHE A 1 202 ? -0.902 -15.015 8.592 1.00 93.50 202 PHE A N 1
ATOM 1585 C CA . PHE A 1 202 ? -0.132 -14.766 7.368 1.00 93.50 202 PHE A CA 1
ATOM 1586 C C . PHE A 1 202 ? 0.013 -16.029 6.507 1.00 93.50 202 PHE A C 1
ATOM 1588 O O . PHE A 1 202 ? -0.186 -15.965 5.294 1.00 93.50 202 PHE A O 1
ATOM 1595 N N . SER A 1 203 ? 0.246 -17.201 7.107 1.00 94.25 203 SER A N 1
ATOM 1596 C CA . SER A 1 203 ? 0.254 -18.478 6.380 1.00 94.25 203 SER A CA 1
ATOM 1597 C C . SER A 1 203 ? -1.119 -18.816 5.785 1.00 94.25 203 SER A C 1
ATOM 1599 O O . SER A 1 203 ? -1.182 -19.493 4.756 1.00 94.25 203 SER A O 1
ATOM 1601 N N . THR A 1 204 ? -2.215 -18.363 6.403 1.00 96.19 204 THR A N 1
ATOM 1602 C CA . THR A 1 204 ? -3.572 -18.526 5.862 1.00 96.19 204 THR A CA 1
ATOM 1603 C C . THR A 1 204 ? -3.804 -17.576 4.686 1.00 96.19 204 THR A C 1
ATOM 1605 O O . THR A 1 204 ? -4.259 -18.023 3.632 1.00 96.19 204 THR A O 1
ATOM 1608 N N . LEU A 1 205 ? -3.432 -16.299 4.815 1.00 96.94 205 LEU A N 1
ATOM 1609 C CA . LEU A 1 205 ? -3.505 -15.299 3.743 1.00 96.94 205 LEU A CA 1
ATOM 1610 C C . LEU A 1 205 ? -2.681 -15.718 2.507 1.00 96.94 205 LEU A C 1
ATOM 1612 O O . LEU A 1 205 ? -3.209 -15.716 1.394 1.00 96.94 205 LEU A O 1
ATOM 1616 N N . ASP A 1 206 ? -1.440 -16.181 2.692 1.00 95.44 206 ASP A N 1
ATOM 1617 C CA . ASP A 1 206 ? -0.568 -16.668 1.607 1.00 95.44 206 ASP A CA 1
ATOM 1618 C C . ASP A 1 206 ? -1.175 -17.891 0.882 1.00 95.44 206 ASP A C 1
ATOM 1620 O O . ASP A 1 206 ? -1.145 -17.974 -0.349 1.00 95.44 206 ASP A O 1
ATOM 1624 N N . SER A 1 207 ? -1.836 -18.800 1.617 1.00 95.62 207 SER A N 1
ATOM 1625 C CA . SER A 1 207 ? -2.564 -19.941 1.025 1.00 95.62 207 SER A CA 1
ATOM 1626 C C . SER A 1 207 ? -3.787 -19.525 0.190 1.00 95.62 207 SER A C 1
ATOM 1628 O O . SER A 1 207 ? -4.133 -20.185 -0.791 1.00 95.62 207 SER A O 1
ATOM 1630 N N . LEU A 1 208 ? -4.407 -18.388 0.527 1.00 96.88 208 LEU A N 1
ATOM 1631 C CA . LEU A 1 208 ? -5.495 -17.754 -0.229 1.00 96.88 208 LEU A CA 1
ATOM 1632 C C . LEU A 1 208 ? -4.973 -16.863 -1.378 1.00 96.88 208 LEU A C 1
ATOM 1634 O O . LEU A 1 208 ? -5.755 -16.193 -2.056 1.00 96.88 208 LEU A O 1
ATOM 1638 N N . GLY A 1 209 ? -3.658 -16.861 -1.620 1.00 96.44 209 GLY A N 1
ATOM 1639 C CA . GLY A 1 209 ? -3.018 -16.098 -2.690 1.00 96.44 209 GLY A CA 1
ATOM 1640 C C . GLY A 1 209 ? -2.956 -14.596 -2.431 1.00 96.44 209 GLY A C 1
ATOM 1641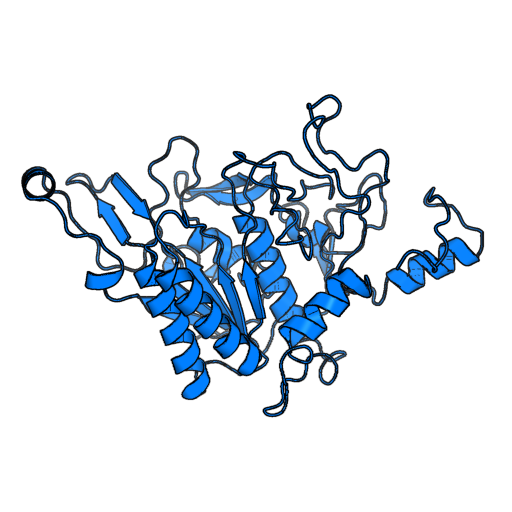 O O . GLY A 1 209 ? -2.800 -13.833 -3.383 1.00 96.44 209 GLY A O 1
ATOM 1642 N N . VAL A 1 210 ? -3.103 -14.168 -1.179 1.00 97.81 210 VAL A N 1
ATOM 1643 C CA . VAL A 1 210 ? -2.910 -12.773 -0.782 1.00 97.81 210 VAL A CA 1
ATOM 1644 C C . VAL A 1 210 ? -1.423 -12.449 -0.789 1.00 97.81 210 VAL A C 1
ATOM 1646 O O . VAL A 1 210 ? -0.597 -13.269 -0.391 1.00 97.81 210 VAL A O 1
ATOM 1649 N N . VAL A 1 211 ? -1.081 -11.234 -1.207 1.00 96.88 211 VAL A N 1
ATOM 1650 C CA . VAL A 1 211 ? 0.272 -10.694 -1.052 1.00 96.88 211 VAL A CA 1
ATOM 1651 C C . VAL A 1 211 ? 0.245 -9.671 0.075 1.00 96.88 211 VAL A C 1
ATOM 1653 O O . VAL A 1 211 ? -0.484 -8.689 -0.014 1.00 96.88 211 VAL A O 1
ATOM 1656 N N . VAL A 1 212 ? 1.018 -9.893 1.136 1.00 95.75 212 VAL A N 1
ATOM 1657 C CA . VAL A 1 212 ? 1.153 -8.921 2.230 1.00 95.75 212 VAL A CA 1
ATOM 1658 C C . VAL A 1 212 ? 2.393 -8.066 1.975 1.00 95.75 212 VAL A C 1
ATOM 1660 O O . VAL A 1 212 ? 3.472 -8.599 1.710 1.00 95.75 212 VAL A O 1
ATOM 1663 N N . ALA A 1 213 ? 2.233 -6.749 2.041 1.00 94.44 213 ALA A N 1
ATOM 1664 C CA . ALA A 1 213 ? 3.308 -5.771 2.031 1.00 94.44 213 ALA A CA 1
ATOM 1665 C C . ALA A 1 213 ? 3.363 -5.111 3.414 1.00 94.44 213 ALA A C 1
ATOM 1667 O O . ALA A 1 213 ? 2.360 -4.560 3.869 1.00 94.44 213 ALA A O 1
ATOM 1668 N N . THR A 1 214 ? 4.522 -5.176 4.072 1.00 90.81 214 THR A N 1
ATOM 1669 C CA . THR A 1 214 ? 4.745 -4.560 5.387 1.00 90.81 214 THR A CA 1
ATOM 1670 C C . THR A 1 214 ? 5.798 -3.459 5.309 1.00 90.81 214 THR A C 1
ATOM 1672 O O . THR A 1 214 ? 6.728 -3.548 4.499 1.00 90.81 214 THR A O 1
ATOM 1675 N N . SER A 1 215 ? 5.676 -2.426 6.144 1.00 86.00 215 SER A N 1
ATOM 1676 C CA . SER A 1 215 ? 6.776 -1.483 6.365 1.00 86.00 215 SER A CA 1
ATOM 1677 C C . SER A 1 215 ? 7.958 -2.185 7.060 1.00 86.00 215 SER A C 1
ATOM 1679 O O . SER A 1 215 ? 7.821 -3.277 7.618 1.00 86.00 215 SER A O 1
ATOM 1681 N N . ALA A 1 216 ? 9.147 -1.579 6.989 1.00 77.50 216 ALA A N 1
ATOM 1682 C CA . ALA A 1 216 ? 10.347 -2.070 7.680 1.00 77.50 216 ALA A CA 1
ATOM 1683 C C . ALA A 1 216 ? 10.497 -1.500 9.106 1.00 77.50 216 ALA A C 1
ATOM 1685 O O . ALA A 1 216 ? 11.382 -1.928 9.847 1.00 77.50 216 ALA A O 1
ATOM 1686 N N . GLY A 1 217 ? 9.633 -0.552 9.485 1.00 72.44 217 GLY A N 1
ATOM 1687 C CA . GLY A 1 217 ? 9.664 0.116 10.781 1.00 72.44 217 GLY A CA 1
ATOM 1688 C C . GLY A 1 217 ? 10.515 1.360 10.841 1.00 72.44 217 GLY A C 1
ATOM 1689 O O . GLY A 1 217 ? 11.332 1.611 9.957 1.00 72.44 217 GLY A O 1
ATOM 1690 N N . ASN A 1 218 ? 10.331 2.126 11.922 1.00 67.62 218 ASN A N 1
ATOM 1691 C CA . ASN A 1 218 ? 10.945 3.439 12.070 1.00 67.62 218 ASN A CA 1
ATOM 1692 C C . ASN A 1 218 ? 11.899 3.614 13.263 1.00 67.62 218 ASN A C 1
ATOM 1694 O O . ASN A 1 218 ? 12.656 4.578 13.290 1.00 67.62 218 ASN A O 1
ATOM 1698 N N . ASP A 1 219 ? 11.950 2.648 14.176 1.00 57.81 219 ASP A N 1
ATOM 1699 C CA . ASP A 1 219 ? 12.508 2.811 15.526 1.00 57.81 219 ASP A CA 1
ATOM 1700 C C . ASP A 1 219 ? 14.018 3.078 15.644 1.00 57.81 219 ASP A C 1
ATOM 1702 O O . ASP A 1 219 ? 14.468 3.466 16.718 1.00 57.81 219 ASP A O 1
ATOM 1706 N N . GLY A 1 220 ? 14.824 2.827 14.604 1.00 49.75 220 GLY A N 1
ATOM 1707 C CA . GLY A 1 220 ? 16.266 3.131 14.543 1.00 49.75 220 GLY A CA 1
ATOM 1708 C C . GLY A 1 220 ? 17.184 2.464 15.590 1.00 49.75 220 GLY A C 1
ATOM 1709 O O . GLY A 1 220 ? 18.400 2.641 15.521 1.00 49.75 220 GLY A O 1
ATOM 1710 N N . LYS A 1 221 ? 16.632 1.704 16.547 1.00 47.94 221 LYS A N 1
ATOM 1711 C CA . LYS A 1 221 ? 17.321 1.192 17.749 1.00 47.94 221 LYS A CA 1
ATOM 1712 C C . LYS A 1 221 ? 18.338 0.076 17.494 1.00 47.94 221 LYS A C 1
ATOM 1714 O O . LYS A 1 221 ? 19.260 -0.061 18.290 1.00 47.94 221 LYS A O 1
ATOM 1719 N N . GLU A 1 222 ? 18.206 -0.684 16.404 1.00 42.94 222 GLU A N 1
ATOM 1720 C CA . GLU A 1 222 ? 19.153 -1.764 16.060 1.00 42.94 222 GLU A CA 1
ATOM 1721 C C . GLU A 1 222 ? 19.825 -1.597 14.684 1.00 42.94 222 GLU A C 1
ATOM 1723 O O . GLU A 1 222 ? 20.963 -2.029 14.513 1.00 42.94 222 GLU A O 1
ATOM 1728 N N . ALA A 1 223 ? 19.175 -0.934 13.717 1.00 39.94 223 ALA A N 1
ATOM 1729 C CA . ALA A 1 223 ? 19.747 -0.512 12.428 1.00 39.94 223 ALA A CA 1
ATOM 1730 C C . ALA A 1 223 ? 18.789 0.488 11.716 1.00 39.94 223 ALA A C 1
ATOM 1732 O O . ALA A 1 223 ? 17.609 0.512 12.058 1.00 39.94 223 ALA A O 1
ATOM 1733 N N . PRO A 1 224 ? 19.226 1.310 10.735 1.00 38.53 224 PRO A N 1
ATOM 1734 C CA . PRO A 1 224 ? 18.438 2.409 10.160 1.00 38.53 224 PRO A CA 1
ATOM 1735 C C . PRO A 1 224 ? 17.701 2.039 8.868 1.00 38.53 224 PRO A C 1
ATOM 1737 O O . PRO A 1 224 ? 18.270 1.379 7.998 1.00 38.53 224 PRO A O 1
ATOM 1740 N N . SER A 1 225 ? 16.461 2.509 8.694 1.00 56.34 225 SER A N 1
ATOM 1741 C CA . SER A 1 225 ? 15.691 2.184 7.490 1.00 56.34 225 SER A CA 1
ATOM 1742 C C . SER A 1 225 ? 16.258 2.845 6.289 1.00 56.34 225 SER A C 1
ATOM 1744 O O . SER A 1 225 ? 16.842 3.926 6.302 1.00 56.34 225 SER A O 1
ATOM 1746 N N . ILE A 1 226 ? 15.984 2.112 5.241 1.00 57.25 226 ILE A N 1
ATOM 1747 C CA . ILE A 1 226 ? 16.389 2.336 3.906 1.00 57.25 226 ILE A CA 1
ATOM 1748 C C . ILE A 1 226 ? 15.057 2.341 3.169 1.00 57.25 226 ILE A C 1
ATOM 1750 O O . ILE A 1 226 ? 14.590 1.318 2.685 1.00 57.25 226 ILE A O 1
ATOM 1754 N N . CYS A 1 227 ? 14.403 3.497 3.126 1.00 71.81 227 CYS A N 1
ATOM 1755 C CA . CYS A 1 227 ? 13.602 3.828 1.957 1.00 71.81 227 CYS A CA 1
ATOM 1756 C C . CYS A 1 227 ? 14.524 4.507 0.939 1.00 71.81 227 CYS A C 1
ATOM 1758 O O . CYS A 1 227 ? 15.697 4.779 1.223 1.00 71.81 227 CYS A O 1
ATOM 1760 N N . THR A 1 228 ? 13.993 4.858 -0.230 1.00 79.94 228 THR A N 1
ATOM 1761 C CA . THR A 1 228 ? 14.694 5.786 -1.117 1.00 79.94 228 THR A CA 1
ATOM 1762 C C . THR A 1 228 ? 14.165 7.212 -1.001 1.00 79.94 228 THR A C 1
ATOM 1764 O O . THR A 1 228 ? 12.961 7.428 -0.854 1.00 79.94 228 THR A O 1
ATOM 1767 N N . GLY A 1 229 ? 15.050 8.199 -1.117 1.00 82.06 229 GLY A N 1
ATOM 1768 C CA . GLY A 1 229 ? 14.661 9.569 -1.454 1.00 82.06 229 GLY A CA 1
ATOM 1769 C C . GLY A 1 229 ? 14.237 9.687 -2.919 1.00 82.06 229 GLY A C 1
ATOM 1770 O O . GLY A 1 229 ? 14.281 8.713 -3.675 1.00 82.06 229 GLY A O 1
ATOM 1771 N N . SER A 1 230 ? 13.879 10.898 -3.350 1.00 84.94 230 SER A N 1
ATOM 1772 C CA . SER A 1 230 ? 13.442 11.186 -4.730 1.00 84.94 230 SER A CA 1
ATOM 1773 C C . SER A 1 230 ? 14.403 10.698 -5.825 1.00 84.94 230 SER A C 1
ATOM 1775 O O . SER A 1 230 ? 13.953 10.433 -6.934 1.00 84.94 230 SER A O 1
ATOM 1777 N N . LYS A 1 231 ? 15.696 10.527 -5.523 1.00 85.06 231 LYS A N 1
ATOM 1778 C CA . LYS A 1 231 ? 16.737 10.025 -6.435 1.00 85.06 231 LYS A CA 1
ATOM 1779 C C . LYS A 1 231 ? 16.984 8.510 -6.370 1.00 85.06 231 LYS A C 1
ATOM 1781 O O . LYS A 1 231 ? 17.968 8.041 -6.924 1.00 85.06 231 LYS A O 1
ATOM 1786 N N . GLY A 1 232 ? 16.178 7.715 -5.667 1.00 83.31 232 GLY A N 1
ATOM 1787 C CA . GLY A 1 232 ? 16.468 6.276 -5.518 1.00 83.31 232 GLY A CA 1
ATOM 1788 C C . GLY A 1 232 ? 17.650 5.968 -4.581 1.00 83.31 232 GLY A C 1
ATOM 1789 O O . GLY A 1 232 ? 18.026 4.807 -4.441 1.00 83.31 232 GLY A O 1
ATOM 1790 N N . GLN A 1 233 ? 18.228 6.994 -3.948 1.00 85.94 233 GLN A N 1
ATOM 1791 C CA . GLN A 1 233 ? 19.308 6.894 -2.964 1.00 85.94 233 GLN A CA 1
ATOM 1792 C C . GLN A 1 233 ? 18.737 6.555 -1.589 1.00 85.94 233 GLN A C 1
ATOM 1794 O O . GLN A 1 233 ? 17.631 6.986 -1.265 1.00 85.94 233 GLN A O 1
ATOM 1799 N N . LEU A 1 234 ? 19.492 5.822 -0.777 1.00 84.12 234 LEU A N 1
ATOM 1800 C CA . LEU A 1 234 ? 19.109 5.432 0.572 1.00 84.12 234 LEU A CA 1
ATOM 1801 C C . LEU A 1 234 ? 19.027 6.651 1.480 1.00 84.12 234 LEU A C 1
ATOM 1803 O O . LEU A 1 234 ? 20.019 7.346 1.713 1.00 84.12 234 LEU A O 1
ATOM 1807 N N . ALA A 1 235 ? 17.827 6.876 1.996 1.00 77.50 235 ALA A N 1
ATOM 1808 C CA . ALA A 1 235 ? 17.526 7.938 2.932 1.00 77.50 235 ALA A CA 1
ATOM 1809 C C . ALA A 1 235 ? 17.598 7.388 4.360 1.00 77.50 235 ALA A C 1
ATOM 1811 O O . ALA A 1 235 ? 16.845 6.478 4.702 1.00 77.50 235 ALA A O 1
ATOM 1812 N N . LYS A 1 236 ? 18.479 7.953 5.195 1.00 73.62 236 LYS A N 1
ATOM 1813 C CA . LYS A 1 236 ? 18.594 7.612 6.622 1.00 73.62 236 LYS A CA 1
ATOM 1814 C C . LYS A 1 236 ? 17.445 8.250 7.407 1.00 73.62 236 LYS A C 1
ATOM 1816 O O . LYS A 1 236 ? 17.663 9.227 8.115 1.00 73.62 236 LYS A O 1
ATOM 1821 N N . ILE A 1 237 ? 16.231 7.727 7.238 1.00 64.25 237 ILE A N 1
ATOM 1822 C CA . ILE A 1 237 ? 15.051 8.273 7.918 1.00 64.25 237 ILE A CA 1
ATOM 1823 C C . ILE A 1 237 ? 14.490 7.390 9.048 1.00 64.25 237 ILE A C 1
ATOM 1825 O O . ILE A 1 237 ? 13.934 7.967 9.973 1.00 64.25 237 ILE A O 1
ATOM 1829 N N . THR A 1 238 ? 14.609 6.044 9.045 1.00 52.03 238 THR A N 1
ATOM 1830 C CA . THR A 1 238 ? 13.826 5.215 10.012 1.00 52.03 238 THR A CA 1
ATOM 1831 C C . THR A 1 238 ? 14.517 3.891 10.551 1.00 52.03 238 THR A C 1
ATOM 1833 O O . THR A 1 238 ? 15.676 4.008 10.940 1.00 52.03 238 THR A O 1
ATOM 1836 N N . SER A 1 239 ? 13.962 2.640 10.581 1.00 49.97 239 SER A N 1
ATOM 1837 C CA . SER A 1 239 ? 14.612 1.312 10.947 1.00 49.97 239 SER A CA 1
ATOM 1838 C C . SER A 1 239 ? 14.869 0.229 9.825 1.00 49.97 239 SER A C 1
ATOM 1840 O O . SER A 1 239 ? 14.010 -0.020 8.983 1.00 49.97 239 SER A O 1
ATOM 1842 N N . ALA A 1 240 ? 16.038 -0.453 9.783 1.00 42.84 240 ALA A N 1
ATOM 1843 C CA . ALA A 1 240 ? 16.617 -1.175 8.599 1.00 42.84 240 ALA A CA 1
ATOM 1844 C C . ALA A 1 240 ? 15.920 -2.438 8.067 1.00 42.84 240 ALA A C 1
ATOM 1846 O O . ALA A 1 240 ? 16.234 -2.885 6.959 1.00 42.84 240 ALA A O 1
ATOM 1847 N N . GLY A 1 241 ? 15.070 -3.066 8.876 1.00 46.84 241 GLY A N 1
ATOM 1848 C CA . GLY A 1 241 ? 14.926 -4.522 8.843 1.00 46.84 241 GLY A CA 1
ATOM 1849 C C . GLY A 1 241 ? 16.181 -5.223 9.393 1.00 46.84 241 GLY A C 1
ATOM 1850 O O . GLY A 1 241 ? 17.312 -4.767 9.225 1.00 46.84 241 GLY A O 1
ATOM 1851 N N . SER A 1 242 ? 15.998 -6.338 10.094 1.00 49.53 242 SER A N 1
ATOM 1852 C CA . SER A 1 242 ? 17.118 -7.103 10.656 1.00 49.53 242 SER A CA 1
ATOM 1853 C C . SER A 1 242 ? 17.723 -8.058 9.620 1.00 49.53 242 SER A C 1
ATOM 1855 O O . SER A 1 242 ? 17.080 -8.421 8.635 1.00 49.53 242 SER A O 1
ATOM 1857 N N . LEU A 1 243 ? 18.936 -8.567 9.868 1.00 52.97 243 LEU A N 1
ATOM 1858 C CA . LEU A 1 243 ? 19.515 -9.648 9.048 1.00 52.97 243 LEU A CA 1
ATOM 1859 C C . LEU A 1 243 ? 18.650 -10.929 9.036 1.00 52.97 243 LEU A C 1
ATOM 1861 O O . LEU A 1 243 ? 18.810 -11.758 8.143 1.00 52.97 243 LEU A O 1
ATOM 1865 N N . ALA A 1 244 ? 17.726 -11.085 9.991 1.00 53.91 244 ALA A N 1
ATOM 1866 C CA . ALA A 1 244 ? 16.751 -12.173 10.012 1.00 53.91 244 ALA A CA 1
ATOM 1867 C C . ALA A 1 244 ? 15.558 -11.947 9.057 1.00 53.91 244 ALA A C 1
ATOM 1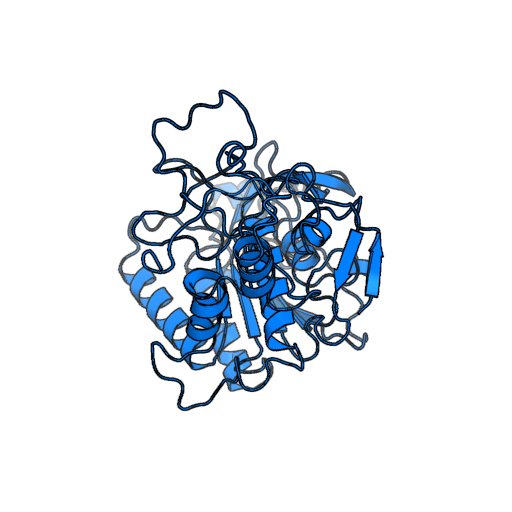869 O O . ALA A 1 244 ? 14.920 -12.917 8.649 1.00 53.91 244 ALA A O 1
ATOM 1870 N N . VAL A 1 245 ? 15.266 -10.699 8.664 1.00 64.19 245 VAL A N 1
ATOM 1871 C CA . VAL A 1 245 ? 14.147 -10.337 7.775 1.00 64.19 245 VAL A CA 1
ATOM 1872 C C . VAL A 1 245 ? 14.650 -9.424 6.642 1.00 64.19 245 VAL A C 1
ATOM 1874 O O . VAL A 1 245 ? 14.551 -8.200 6.732 1.00 64.19 245 VAL A O 1
ATOM 1877 N N . PRO A 1 246 ? 15.200 -9.991 5.549 1.00 69.94 246 PRO A N 1
ATOM 1878 C CA . PRO A 1 246 ? 15.793 -9.199 4.475 1.00 69.94 246 PRO A CA 1
ATOM 1879 C C . PRO A 1 246 ? 14.745 -8.395 3.694 1.00 69.94 246 PRO A C 1
ATOM 1881 O O . PRO A 1 246 ? 13.724 -8.936 3.247 1.00 69.94 246 PRO A O 1
ATOM 1884 N N . ILE A 1 247 ? 15.048 -7.114 3.457 1.00 79.44 247 ILE A N 1
ATOM 1885 C CA . ILE A 1 247 ? 14.228 -6.221 2.632 1.00 79.44 247 ILE A CA 1
ATOM 1886 C C . ILE A 1 247 ? 14.100 -6.786 1.212 1.00 79.44 247 ILE A C 1
ATOM 1888 O O . ILE A 1 247 ? 15.089 -7.064 0.535 1.00 79.44 247 ILE A O 1
ATOM 1892 N N . THR A 1 248 ? 12.859 -6.957 0.751 1.00 84.25 248 THR A N 1
ATOM 1893 C CA . THR A 1 248 ? 12.567 -7.549 -0.567 1.00 84.25 248 THR A CA 1
ATOM 1894 C C . THR A 1 248 ? 12.701 -6.536 -1.707 1.00 84.25 248 THR A C 1
ATOM 1896 O O . THR A 1 248 ? 13.176 -6.884 -2.786 1.00 84.25 248 THR A O 1
ATOM 1899 N N . CYS A 1 249 ? 12.296 -5.286 -1.482 1.00 87.19 249 CYS A N 1
ATOM 1900 C CA . CYS A 1 249 ? 12.454 -4.182 -2.426 1.00 87.19 249 CYS A CA 1
ATOM 1901 C C . CYS A 1 249 ? 12.336 -2.834 -1.707 1.00 87.19 249 CYS A C 1
ATOM 1903 O O . CYS A 1 249 ? 11.697 -2.735 -0.662 1.00 87.19 249 CYS A O 1
ATOM 1905 N N . TYR A 1 250 ? 12.902 -1.799 -2.317 1.00 89.31 250 TYR A N 1
ATOM 1906 C CA . TYR A 1 250 ? 12.849 -0.418 -1.847 1.00 89.31 250 TYR A CA 1
ATOM 1907 C C . TYR A 1 250 ? 11.874 0.417 -2.684 1.00 89.31 250 TYR A C 1
ATOM 1909 O O . TYR A 1 250 ? 11.677 0.140 -3.866 1.00 89.31 250 TYR A O 1
ATOM 1917 N N . ALA A 1 251 ? 11.298 1.469 -2.113 1.00 92.31 251 ALA A N 1
ATOM 1918 C CA . ALA A 1 251 ? 10.482 2.448 -2.833 1.00 92.31 251 ALA A CA 1
ATOM 1919 C C . ALA A 1 251 ? 10.724 3.854 -2.270 1.00 92.31 251 ALA A C 1
ATOM 1921 O O . ALA A 1 251 ? 11.465 4.015 -1.296 1.00 92.31 251 ALA A O 1
ATOM 1922 N N . MET A 1 252 ? 10.123 4.877 -2.889 1.00 93.12 252 MET A N 1
ATOM 1923 C CA . MET A 1 252 ? 10.221 6.238 -2.366 1.00 93.12 252 MET A CA 1
ATOM 1924 C C . MET A 1 252 ? 9.590 6.315 -0.973 1.00 93.12 252 MET A C 1
ATOM 1926 O O . MET A 1 252 ? 8.508 5.781 -0.745 1.00 93.12 252 MET A O 1
ATOM 1930 N N . GLY A 1 253 ? 10.281 6.954 -0.041 1.00 90.50 253 GLY A N 1
ATOM 1931 C CA . GLY A 1 253 ? 9.790 7.180 1.316 1.00 90.50 253 GLY A CA 1
ATOM 1932 C C . GLY A 1 253 ? 10.289 8.475 1.941 1.00 90.50 253 GLY A C 1
ATOM 1933 O O . GLY A 1 253 ? 9.712 8.874 2.932 1.00 90.50 253 GLY A O 1
ATOM 1934 N N . LYS A 1 254 ? 11.295 9.153 1.363 1.00 90.50 254 LYS A N 1
ATOM 1935 C CA . LYS A 1 254 ? 11.724 10.506 1.764 1.00 90.50 254 LYS A CA 1
ATOM 1936 C C . LYS A 1 254 ? 11.324 11.531 0.704 1.00 90.50 254 LYS A C 1
ATOM 1938 O O . LYS A 1 254 ? 11.639 11.356 -0.479 1.00 90.50 254 LYS A O 1
ATOM 1943 N N . GLY A 1 255 ? 10.672 12.607 1.131 1.00 91.12 255 GLY A N 1
ATOM 1944 C CA . GLY A 1 255 ? 10.214 13.726 0.316 1.00 91.12 255 GLY A CA 1
ATOM 1945 C C . GLY A 1 255 ? 9.001 13.404 -0.555 1.00 91.12 255 GLY A C 1
ATOM 1946 O O . GLY A 1 255 ? 8.901 13.945 -1.659 1.00 91.12 255 GLY A O 1
ATOM 1947 N N . VAL A 1 256 ? 8.125 12.496 -0.114 1.00 93.25 256 VAL A N 1
ATOM 1948 C CA . VAL A 1 256 ? 6.891 12.143 -0.832 1.00 93.25 256 VAL A CA 1
ATOM 1949 C C . VAL A 1 256 ? 5.914 13.308 -0.702 1.00 93.25 256 VAL A C 1
ATOM 1951 O O . VAL A 1 256 ? 5.566 13.693 0.407 1.00 93.25 256 VAL A O 1
ATOM 1954 N N . LYS A 1 257 ? 5.498 13.904 -1.824 1.00 95.25 257 LYS A N 1
ATOM 1955 C CA . LYS A 1 257 ? 4.558 15.029 -1.802 1.00 95.25 257 LYS A CA 1
ATOM 1956 C C . LYS A 1 257 ? 3.123 14.512 -1.713 1.00 95.25 257 LYS A C 1
ATOM 1958 O O . LYS A 1 257 ? 2.669 13.833 -2.637 1.00 95.25 257 LYS A O 1
ATOM 1963 N N . ILE A 1 258 ? 2.439 14.805 -0.610 1.00 95.06 258 ILE A N 1
ATOM 1964 C CA . ILE A 1 258 ? 1.077 14.338 -0.337 1.00 95.06 258 ILE A CA 1
ATOM 1965 C C . ILE A 1 258 ? 0.369 15.239 0.679 1.00 95.06 258 ILE A C 1
ATOM 1967 O O . ILE A 1 258 ? 1.022 16.039 1.342 1.00 95.06 258 ILE A O 1
ATOM 1971 N N . ILE A 1 259 ? -0.956 15.111 0.769 1.00 93.44 259 ILE A N 1
ATOM 1972 C CA . ILE A 1 259 ? -1.800 15.901 1.662 1.00 93.44 259 ILE A CA 1
ATOM 1973 C C . ILE A 1 259 ? -1.428 15.639 3.120 1.00 93.44 259 ILE A C 1
ATOM 1975 O O . ILE A 1 259 ? -1.294 14.488 3.528 1.00 93.44 259 ILE A O 1
ATOM 1979 N N . ASP A 1 260 ? -1.293 16.706 3.890 1.00 91.31 260 ASP A N 1
ATOM 1980 C CA . ASP A 1 260 ? -1.105 16.696 5.337 1.00 91.31 260 ASP A CA 1
ATOM 1981 C C . ASP A 1 260 ? -2.359 17.297 5.969 1.00 91.31 260 ASP A C 1
ATOM 1983 O O . ASP A 1 260 ? -2.709 18.443 5.673 1.00 91.31 260 ASP A O 1
ATOM 1987 N N . LEU A 1 261 ? -3.088 16.505 6.761 1.00 89.75 261 LEU A N 1
ATOM 1988 C CA . LEU A 1 261 ? -4.409 16.922 7.247 1.00 89.75 261 LEU A CA 1
ATOM 1989 C C . LEU A 1 261 ? -4.327 18.060 8.275 1.00 89.75 261 LEU A C 1
ATOM 1991 O O . LEU A 1 261 ? -5.269 18.844 8.357 1.00 89.75 261 LEU A O 1
ATOM 1995 N N . SER A 1 262 ? -3.175 18.231 8.934 1.00 85.19 262 SER A N 1
ATOM 1996 C CA . SER A 1 262 ? -2.937 19.293 9.925 1.00 85.19 262 SER A CA 1
ATOM 1997 C C . SER A 1 262 ? -2.957 20.705 9.324 1.00 85.19 262 SER A C 1
ATOM 1999 O O . SER A 1 262 ? -3.216 21.691 10.016 1.00 85.19 262 SER A O 1
ATOM 2001 N N . VAL A 1 263 ? -2.674 20.812 8.020 1.00 87.56 263 VAL A N 1
ATOM 2002 C CA . VAL A 1 263 ? -2.602 22.078 7.270 1.00 87.56 263 VAL A CA 1
ATOM 2003 C C . VAL A 1 263 ? -3.496 22.108 6.027 1.00 87.56 263 VAL A C 1
ATOM 2005 O O . VAL A 1 263 ? -3.608 23.152 5.395 1.00 87.56 263 VAL A O 1
ATOM 2008 N N . GLU A 1 264 ? -4.126 20.986 5.670 1.00 87.88 264 GLU A N 1
ATOM 2009 C CA . GLU A 1 264 ? -4.925 20.789 4.448 1.00 87.88 264 GLU A CA 1
ATOM 2010 C C . GLU A 1 264 ? -4.169 21.096 3.128 1.00 87.88 264 GLU A C 1
ATOM 2012 O O . GLU A 1 264 ? -4.771 21.407 2.097 1.00 87.88 264 GLU A O 1
ATOM 2017 N N . GLU A 1 265 ? -2.836 20.954 3.122 1.00 91.62 265 GLU A N 1
ATOM 2018 C CA . GLU A 1 265 ? -1.960 21.230 1.970 1.00 91.62 265 GLU A CA 1
ATOM 2019 C C . GLU A 1 265 ? -1.058 20.034 1.590 1.00 91.62 265 GLU A C 1
ATOM 2021 O O . GLU A 1 265 ? -0.717 19.192 2.418 1.00 91.62 265 GLU A O 1
ATOM 2026 N N . ASP A 1 266 ? -0.630 19.963 0.320 1.00 93.19 266 ASP A N 1
ATOM 2027 C CA . ASP A 1 266 ? 0.347 18.966 -0.152 1.00 93.19 266 ASP A CA 1
ATOM 2028 C C . ASP A 1 266 ? 1.774 19.323 0.324 1.00 93.19 266 ASP A C 1
ATOM 2030 O O . ASP A 1 266 ? 2.509 20.060 -0.352 1.00 93.19 266 ASP A O 1
ATOM 2034 N N . THR A 1 267 ? 2.195 18.762 1.457 1.00 93.00 267 THR A N 1
ATOM 2035 C CA . THR A 1 267 ? 3.539 18.932 2.031 1.00 93.00 267 THR A CA 1
ATOM 2036 C C . THR A 1 267 ? 4.463 17.756 1.666 1.00 93.00 267 THR A C 1
ATOM 2038 O O . THR A 1 267 ? 4.101 16.870 0.889 1.00 93.00 267 THR A O 1
ATOM 2041 N N . LYS A 1 268 ? 5.724 17.777 2.125 1.00 92.75 268 LYS A N 1
ATOM 2042 C CA . LYS A 1 268 ? 6.698 16.696 1.886 1.00 92.75 268 LYS A CA 1
ATOM 2043 C C . LYS A 1 268 ? 6.795 15.809 3.115 1.00 92.75 268 LYS A C 1
ATOM 2045 O O . LYS A 1 268 ? 7.243 16.284 4.151 1.00 92.75 268 LYS A O 1
ATOM 2050 N N . GLN A 1 269 ? 6.470 14.536 2.938 1.00 90.81 269 GLN A N 1
ATOM 2051 C CA . GLN A 1 269 ? 6.414 13.549 4.002 1.00 90.81 269 GLN A CA 1
ATOM 2052 C C . GLN A 1 269 ? 7.496 12.476 3.877 1.00 90.81 269 GLN A C 1
ATOM 2054 O O . GLN A 1 269 ? 7.874 12.064 2.769 1.00 90.81 269 GLN A O 1
ATOM 2059 N N . ASP A 1 270 ? 7.968 12.027 5.041 1.00 88.38 270 ASP A N 1
ATOM 2060 C CA . ASP A 1 270 ? 9.050 11.061 5.219 1.00 88.38 270 ASP A CA 1
ATOM 2061 C C . ASP A 1 270 ? 8.557 9.853 6.039 1.00 88.38 270 ASP A C 1
ATOM 2063 O O . ASP A 1 270 ? 8.075 10.006 7.156 1.00 88.38 270 ASP A O 1
ATOM 2067 N N . GLY A 1 271 ? 8.677 8.631 5.512 1.00 86.88 271 GLY A N 1
ATOM 2068 C CA . GLY A 1 271 ? 8.260 7.416 6.213 1.00 86.88 271 GLY A CA 1
ATOM 2069 C C . GLY A 1 271 ? 8.303 6.139 5.369 1.00 86.88 271 GLY A C 1
ATOM 2070 O O . GLY A 1 271 ? 8.042 6.142 4.163 1.00 86.88 271 GLY A O 1
ATOM 2071 N N . THR A 1 272 ? 8.583 5.000 6.016 1.00 86.38 272 THR A N 1
ATOM 2072 C CA . THR A 1 272 ? 8.489 3.676 5.363 1.00 86.38 272 THR A CA 1
ATOM 2073 C C . THR A 1 272 ? 7.048 3.279 5.033 1.00 86.38 272 THR A C 1
ATOM 2075 O O . THR A 1 272 ? 6.842 2.506 4.096 1.00 86.38 272 THR A O 1
ATOM 2078 N N . THR A 1 273 ? 6.061 3.875 5.714 1.00 89.38 273 THR A N 1
ATOM 2079 C CA . THR A 1 273 ? 4.634 3.856 5.361 1.00 89.38 273 THR A CA 1
ATOM 2080 C C . THR A 1 273 ? 4.397 4.166 3.884 1.00 89.38 273 THR A C 1
ATOM 2082 O O . THR A 1 273 ? 3.797 3.373 3.157 1.00 89.38 273 THR A O 1
ATOM 2085 N N . PHE A 1 274 ? 4.956 5.269 3.387 1.00 92.81 274 PHE A N 1
ATOM 2086 C CA . PHE A 1 274 ? 4.766 5.675 1.996 1.00 92.81 274 PHE A CA 1
ATOM 2087 C C . PHE A 1 274 ? 5.409 4.677 1.028 1.00 92.81 274 PHE A C 1
ATOM 2089 O O . PHE A 1 274 ? 4.822 4.330 0.002 1.00 92.81 274 PHE A O 1
ATOM 2096 N N . SER A 1 275 ? 6.570 4.122 1.391 1.00 92.50 275 SER A N 1
ATOM 2097 C CA . SER A 1 275 ? 7.227 3.071 0.610 1.00 92.50 275 SER A CA 1
ATOM 2098 C C . SER A 1 275 ? 6.403 1.788 0.522 1.00 92.50 275 SER A C 1
ATOM 2100 O O . SER A 1 275 ? 6.271 1.241 -0.574 1.00 92.50 275 SER A O 1
ATOM 2102 N N . VAL A 1 276 ? 5.825 1.306 1.630 1.00 93.62 276 VAL A N 1
ATOM 2103 C CA . VAL A 1 276 ? 4.987 0.098 1.594 1.00 93.62 276 VAL A CA 1
ATOM 2104 C C . VAL A 1 276 ? 3.673 0.346 0.848 1.00 93.62 276 VAL A C 1
ATOM 2106 O O . VAL A 1 276 ? 3.250 -0.527 0.095 1.00 93.62 276 VAL A O 1
ATOM 2109 N N . ALA A 1 277 ? 3.090 1.546 0.932 1.00 96.69 277 ALA A N 1
ATOM 2110 C CA . ALA A 1 277 ? 1.925 1.934 0.134 1.00 96.69 277 ALA A CA 1
ATOM 2111 C C . ALA A 1 277 ? 2.207 1.864 -1.380 1.00 96.69 277 ALA A C 1
ATOM 2113 O O . ALA A 1 277 ? 1.473 1.216 -2.131 1.00 96.69 277 ALA A O 1
ATOM 2114 N N . ILE A 1 278 ? 3.319 2.464 -1.823 1.00 97.06 278 ILE A N 1
ATOM 2115 C CA . ILE A 1 278 ? 3.774 2.443 -3.224 1.00 97.06 278 ILE A CA 1
ATOM 2116 C C . ILE A 1 278 ? 4.012 1.004 -3.700 1.00 97.06 278 ILE A C 1
ATOM 2118 O O . ILE A 1 278 ? 3.570 0.633 -4.790 1.00 97.06 278 ILE A O 1
ATOM 2122 N N . VAL A 1 279 ? 4.673 0.171 -2.885 1.00 96.25 279 VAL A N 1
ATOM 2123 C CA . VAL A 1 279 ? 4.874 -1.256 -3.191 1.00 96.25 279 VAL A CA 1
ATOM 2124 C C . VAL A 1 279 ? 3.534 -1.993 -3.253 1.00 96.25 279 VAL A C 1
ATOM 2126 O O . VAL A 1 279 ? 3.312 -2.743 -4.197 1.00 96.25 279 VAL A O 1
ATOM 2129 N N . GLY A 1 280 ? 2.615 -1.751 -2.317 1.00 97.44 280 GLY A N 1
ATOM 2130 C CA . GLY A 1 280 ? 1.280 -2.351 -2.278 1.00 97.44 280 GLY A CA 1
ATOM 2131 C C . GLY A 1 280 ? 0.468 -2.093 -3.548 1.00 97.44 280 GLY A C 1
ATOM 2132 O O . GLY A 1 280 ? -0.060 -3.028 -4.156 1.00 97.44 280 GLY A O 1
ATOM 2133 N N . GLY A 1 281 ? 0.447 -0.844 -4.014 1.00 98.25 281 GLY A N 1
ATOM 2134 C CA . GLY A 1 281 ? -0.139 -0.502 -5.309 1.00 98.25 281 GLY A CA 1
ATOM 2135 C C . GLY A 1 281 ? 0.581 -1.191 -6.475 1.00 98.25 281 GLY A C 1
ATOM 2136 O O . GLY A 1 281 ? -0.050 -1.778 -7.351 1.00 98.25 281 GLY A O 1
ATOM 2137 N N . LEU A 1 282 ? 1.914 -1.224 -6.469 1.00 97.19 282 LEU A N 1
ATOM 2138 C CA . LEU A 1 282 ? 2.677 -1.878 -7.533 1.00 97.19 282 LEU A CA 1
ATOM 2139 C C . LEU A 1 282 ? 2.400 -3.389 -7.629 1.00 97.19 282 LEU A C 1
ATOM 2141 O O . LEU A 1 282 ? 2.303 -3.942 -8.725 1.00 97.19 282 LEU A O 1
ATOM 2145 N N . LEU A 1 283 ? 2.207 -4.048 -6.485 1.00 97.50 283 LEU A N 1
ATOM 2146 C CA . LEU A 1 283 ? 1.797 -5.446 -6.395 1.00 97.50 283 LEU A CA 1
ATOM 2147 C C . LEU A 1 283 ? 0.422 -5.677 -7.035 1.00 97.50 283 LEU A C 1
ATOM 2149 O O . LEU A 1 283 ? 0.267 -6.615 -7.817 1.00 97.50 283 LEU A O 1
ATOM 2153 N N . ALA A 1 284 ? -0.550 -4.800 -6.775 1.00 98.31 284 ALA A N 1
ATOM 2154 C CA . ALA A 1 284 ? -1.859 -4.839 -7.424 1.00 98.31 284 ALA A CA 1
ATOM 2155 C C . ALA A 1 284 ? -1.738 -4.661 -8.951 1.00 98.31 284 ALA A C 1
ATOM 2157 O O . ALA A 1 284 ? -2.324 -5.432 -9.718 1.00 98.31 284 ALA A O 1
ATOM 2158 N N . CYS A 1 285 ? -0.891 -3.735 -9.410 1.00 97.69 285 CYS A N 1
ATOM 2159 C CA . CYS A 1 285 ? -0.576 -3.566 -10.829 1.00 97.69 285 CYS A CA 1
ATOM 2160 C C . CYS A 1 285 ? -0.049 -4.867 -11.462 1.00 97.69 285 CYS A C 1
ATOM 2162 O O . CYS A 1 285 ? -0.610 -5.337 -12.457 1.00 97.69 285 CYS A O 1
ATOM 2164 N N . TYR A 1 286 ? 0.941 -5.528 -10.849 1.00 96.75 286 TYR A N 1
ATOM 2165 C CA . TYR A 1 286 ? 1.465 -6.813 -11.334 1.00 96.75 286 TYR A CA 1
ATOM 2166 C C . TYR A 1 286 ? 0.422 -7.935 -11.348 1.00 96.75 286 TYR A C 1
ATOM 2168 O O . TYR A 1 286 ? 0.372 -8.711 -12.302 1.00 96.75 286 TYR A O 1
ATOM 2176 N N . LEU A 1 287 ? -0.423 -8.024 -10.315 1.00 97.44 287 LEU A N 1
ATOM 2177 C CA . LEU A 1 287 ? -1.500 -9.014 -10.249 1.00 97.44 287 LEU A CA 1
ATOM 2178 C C . LEU A 1 287 ? -2.564 -8.775 -11.333 1.00 97.44 287 LEU A C 1
ATOM 2180 O O . LEU A 1 287 ? -3.173 -9.740 -11.798 1.00 97.44 287 LEU A O 1
ATOM 2184 N N . SER A 1 288 ? -2.773 -7.531 -11.771 1.00 96.88 288 SER A N 1
ATOM 2185 C CA . SER A 1 288 ? -3.682 -7.194 -12.879 1.00 96.88 288 SER A CA 1
ATOM 2186 C C . SER A 1 288 ? -3.070 -7.343 -14.283 1.00 96.88 288 SER A C 1
ATOM 2188 O O . SER A 1 288 ? -3.810 -7.467 -15.256 1.00 96.88 288 SER A O 1
ATOM 2190 N N . HIS A 1 289 ? -1.737 -7.342 -14.409 1.00 96.56 289 HIS A N 1
ATOM 2191 C CA . HIS A 1 289 ? -1.053 -7.169 -15.694 1.00 96.56 289 HIS A CA 1
ATOM 2192 C C . HIS A 1 289 ? -1.373 -8.302 -16.697 1.00 96.56 289 HIS A C 1
ATOM 2194 O O . HIS A 1 289 ? -1.153 -9.479 -16.387 1.00 96.56 289 HIS A O 1
ATOM 2200 N N . PRO A 1 290 ? -1.794 -7.985 -17.941 1.00 94.88 290 PRO A N 1
ATOM 2201 C CA . PRO A 1 290 ? -2.223 -8.985 -18.930 1.00 94.88 290 PRO A CA 1
ATOM 2202 C C . PRO A 1 290 ? -1.124 -9.942 -19.421 1.00 94.88 290 PRO A C 1
ATOM 2204 O O . PRO A 1 290 ? -1.442 -10.959 -20.032 1.00 94.88 290 PRO A O 1
ATOM 2207 N N . ASP A 1 291 ? 0.147 -9.654 -19.127 1.00 94.19 291 ASP A N 1
ATOM 2208 C CA . ASP A 1 291 ? 1.302 -10.453 -19.551 1.00 94.19 291 ASP A CA 1
ATOM 2209 C C . ASP A 1 291 ? 1.797 -11.385 -18.421 1.00 94.19 291 ASP A C 1
ATOM 2211 O O . ASP A 1 291 ? 2.644 -12.253 -18.642 1.00 94.19 291 ASP A O 1
ATOM 2215 N N . PHE A 1 292 ? 1.233 -11.259 -17.208 1.00 94.94 292 PHE A N 1
ATOM 2216 C CA . PHE A 1 292 ? 1.539 -12.094 -16.041 1.00 94.94 292 PHE A CA 1
ATOM 2217 C C . PHE A 1 292 ? 0.417 -13.053 -15.555 1.00 94.94 292 PHE A C 1
ATOM 2219 O O . PHE A 1 292 ? 0.557 -13.572 -14.441 1.00 94.94 292 PHE A O 1
ATOM 2226 N N . PRO A 1 293 ? -0.659 -13.378 -16.315 1.00 91.81 293 PRO A N 1
ATOM 2227 C CA . PRO A 1 293 ? -1.819 -14.091 -15.773 1.00 91.81 293 PRO A CA 1
ATOM 2228 C C . PRO A 1 293 ? -1.484 -15.503 -15.288 1.00 91.81 293 PRO A C 1
ATOM 2230 O O . PRO A 1 293 ? -2.045 -15.931 -14.287 1.00 91.81 293 PRO A O 1
ATOM 2233 N N . GLU A 1 294 ? -0.543 -16.196 -15.941 1.00 94.62 294 GLU A N 1
ATOM 2234 C CA . GLU A 1 294 ? -0.033 -17.502 -15.497 1.00 94.62 294 GLU A CA 1
ATOM 2235 C C . GLU A 1 294 ? 1.150 -17.380 -14.515 1.00 94.62 294 GLU A C 1
ATOM 2237 O O . GLU A 1 294 ? 1.359 -18.273 -13.698 1.00 94.62 294 GLU A O 1
ATOM 2242 N N . ARG A 1 295 ? 1.912 -16.273 -14.543 1.00 93.88 295 ARG A N 1
ATOM 2243 C CA . ARG A 1 295 ? 3.087 -16.062 -13.668 1.00 93.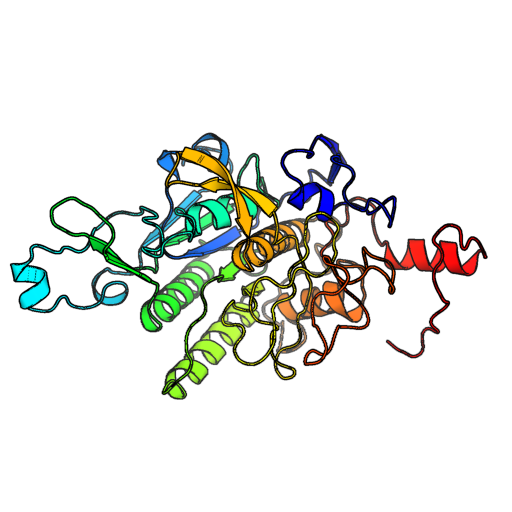88 295 ARG A CA 1
ATOM 2244 C C . ARG A 1 295 ? 2.677 -15.869 -12.206 1.00 93.88 295 ARG A C 1
ATOM 2246 O O . ARG A 1 295 ? 3.326 -16.413 -11.315 1.00 93.88 295 ARG A O 1
ATOM 2253 N N . PHE A 1 296 ? 1.605 -15.115 -11.968 1.00 95.81 296 PHE A N 1
ATOM 2254 C CA . PHE A 1 296 ? 1.074 -14.831 -10.627 1.00 95.81 296 PHE A CA 1
ATOM 2255 C C . PHE A 1 296 ? -0.306 -15.455 -10.393 1.00 95.81 296 PHE A C 1
ATOM 2257 O O . PHE A 1 296 ? -1.070 -15.006 -9.542 1.00 95.81 296 PHE A O 1
ATOM 2264 N N . LYS A 1 297 ? -0.630 -16.513 -11.143 1.00 96.06 297 LYS A N 1
ATOM 2265 C CA . LYS A 1 297 ? -1.868 -17.274 -10.982 1.00 96.06 297 LYS A CA 1
ATOM 2266 C C . LYS A 1 297 ? -1.911 -17.939 -9.617 1.00 96.06 297 LYS A C 1
ATOM 2268 O O . LYS A 1 297 ? -1.068 -18.782 -9.323 1.00 96.06 297 LYS A O 1
ATOM 2273 N N . TRP A 1 298 ? -2.909 -17.604 -8.810 1.00 96.94 298 TRP A N 1
ATOM 2274 C CA . TRP A 1 298 ? -3.237 -18.417 -7.648 1.00 96.94 298 TRP A CA 1
ATOM 2275 C C . TRP A 1 298 ? -3.928 -19.709 -8.079 1.00 96.94 298 TRP A C 1
ATOM 2277 O O . TRP A 1 298 ? -4.774 -19.710 -8.977 1.00 96.94 298 TRP A O 1
ATOM 2287 N N . THR A 1 299 ? -3.596 -20.803 -7.403 1.00 96.06 299 THR A N 1
ATOM 2288 C CA . THR A 1 299 ? -4.346 -22.055 -7.471 1.00 96.06 299 THR A CA 1
ATOM 2289 C C . THR A 1 299 ? -4.549 -22.614 -6.068 1.00 96.06 299 THR A C 1
ATOM 2291 O O . THR A 1 299 ? -3.683 -22.477 -5.209 1.00 96.06 299 THR A O 1
ATOM 2294 N N . ALA A 1 300 ? -5.645 -23.341 -5.841 1.00 92.88 300 ALA A N 1
ATOM 2295 C CA . ALA A 1 300 ? -5.884 -24.029 -4.567 1.00 92.88 300 ALA A CA 1
ATOM 2296 C C . ALA A 1 300 ? -4.827 -25.112 -4.226 1.00 92.88 300 ALA A C 1
ATOM 2298 O O . ALA A 1 300 ? -4.832 -25.645 -3.121 1.00 92.88 300 ALA A O 1
ATOM 2299 N N . GLY A 1 301 ? -3.934 -25.452 -5.168 1.00 89.75 301 GLY A N 1
ATOM 2300 C CA . GLY A 1 301 ? -2.790 -26.352 -4.976 1.00 89.75 301 GLY A CA 1
ATOM 2301 C C . GLY A 1 301 ? -1.447 -25.640 -4.749 1.00 89.75 301 GLY A C 1
ATOM 2302 O O . GLY A 1 301 ? -0.401 -26.300 -4.763 1.00 89.75 301 GLY A O 1
ATOM 2303 N N . ASP A 1 302 ? -1.442 -24.314 -4.571 1.00 89.94 302 ASP A N 1
ATOM 2304 C CA . ASP A 1 302 ? -0.242 -23.551 -4.227 1.00 89.94 302 ASP A CA 1
ATOM 2305 C C . ASP A 1 302 ? 0.202 -23.882 -2.788 1.00 89.94 302 ASP A C 1
ATOM 2307 O O . ASP A 1 302 ? -0.360 -23.411 -1.803 1.00 89.94 302 ASP A O 1
ATOM 2311 N N . LEU A 1 303 ? 1.232 -24.721 -2.669 1.00 82.94 303 LEU A N 1
ATOM 2312 C CA . LEU A 1 303 ? 1.859 -25.094 -1.394 1.00 82.94 303 LEU A CA 1
ATOM 2313 C C . LEU A 1 303 ? 2.925 -24.067 -0.968 1.00 82.94 303 LEU A C 1
ATOM 2315 O O . LEU A 1 303 ? 3.434 -23.325 -1.816 1.00 82.94 303 LEU A O 1
ATOM 2319 N N . LYS A 1 304 ? 3.321 -24.077 0.320 1.00 75.06 304 LYS A N 1
ATOM 2320 C CA . LYS A 1 304 ? 4.416 -23.242 0.864 1.00 75.06 304 LYS A CA 1
ATOM 2321 C C . LYS A 1 304 ? 5.638 -23.264 -0.078 1.00 75.06 304 LYS A C 1
ATOM 2323 O O . LYS A 1 304 ? 6.074 -24.327 -0.518 1.00 75.06 304 LYS A O 1
ATOM 2328 N N . GLY A 1 305 ? 6.149 -22.080 -0.428 1.00 78.00 305 GLY A N 1
ATOM 2329 C CA . GLY A 1 305 ? 7.248 -21.889 -1.388 1.00 78.00 305 GLY A CA 1
ATOM 2330 C C . GLY A 1 305 ? 6.839 -21.764 -2.866 1.00 78.00 305 GLY A C 1
ATOM 2331 O O . GLY A 1 305 ? 7.650 -21.327 -3.679 1.00 78.00 305 GLY A O 1
ATOM 2332 N N . ARG A 1 306 ? 5.590 -22.082 -3.240 1.00 89.62 306 ARG A N 1
ATOM 2333 C CA . ARG A 1 306 ? 5.038 -21.867 -4.598 1.00 89.62 306 ARG A CA 1
ATOM 2334 C C . ARG A 1 306 ? 3.866 -20.882 -4.642 1.00 89.62 306 ARG A C 1
ATOM 2336 O O . ARG A 1 306 ? 3.228 -20.765 -5.679 1.00 89.62 306 ARG A O 1
ATOM 2343 N N . THR A 1 307 ? 3.580 -20.186 -3.551 1.00 94.69 307 THR A N 1
ATOM 2344 C CA . THR A 1 307 ? 2.463 -19.236 -3.446 1.00 94.69 307 THR A CA 1
ATOM 2345 C C . THR A 1 307 ? 2.669 -17.965 -4.277 1.00 94.69 307 THR A C 1
ATOM 2347 O O . THR A 1 307 ? 3.750 -17.712 -4.819 1.00 94.69 307 THR A O 1
ATOM 2350 N N . VAL A 1 308 ? 1.618 -17.145 -4.402 1.00 95.94 308 VAL A N 1
ATOM 2351 C CA . VAL A 1 308 ? 1.662 -15.873 -5.148 1.00 95.94 308 VAL A CA 1
ATOM 2352 C C . VAL A 1 308 ? 2.724 -14.938 -4.564 1.00 95.94 308 VAL A C 1
ATOM 2354 O O . VAL A 1 308 ? 3.571 -14.458 -5.319 1.00 95.94 308 VAL A O 1
ATOM 2357 N N . GLY A 1 309 ? 2.751 -14.769 -3.236 1.00 93.06 309 GLY A N 1
ATOM 2358 C CA . GLY A 1 309 ? 3.756 -13.962 -2.543 1.00 93.06 309 GLY A CA 1
ATOM 2359 C C . GLY A 1 309 ? 5.184 -14.446 -2.805 1.00 93.06 309 GLY A C 1
ATOM 2360 O O . GLY A 1 309 ? 6.048 -13.646 -3.156 1.00 93.06 309 GLY A O 1
ATOM 2361 N N . ASN A 1 310 ? 5.430 -15.760 -2.756 1.00 91.88 310 ASN A N 1
ATOM 2362 C CA . ASN A 1 310 ? 6.749 -16.333 -3.053 1.00 91.88 310 ASN A CA 1
ATOM 2363 C C . ASN A 1 310 ? 7.182 -16.127 -4.518 1.00 91.88 310 ASN A C 1
ATOM 2365 O O . ASN A 1 310 ? 8.333 -15.766 -4.775 1.00 91.88 310 ASN A O 1
ATOM 2369 N N . ARG A 1 311 ? 6.269 -16.298 -5.488 1.00 94.50 311 ARG A N 1
ATOM 2370 C CA . ARG A 1 311 ? 6.550 -16.047 -6.918 1.00 94.50 311 ARG A CA 1
ATOM 2371 C C . ARG A 1 311 ? 6.883 -14.576 -7.179 1.00 94.50 311 ARG A C 1
ATOM 2373 O O . ARG A 1 311 ? 7.823 -14.290 -7.918 1.00 94.50 311 ARG A O 1
ATOM 2380 N N . ILE A 1 312 ? 6.167 -13.654 -6.538 1.00 93.44 312 ILE A N 1
ATOM 2381 C CA . ILE A 1 312 ? 6.436 -12.213 -6.608 1.00 93.44 312 ILE A CA 1
ATOM 2382 C C . ILE A 1 312 ? 7.755 -11.854 -5.922 1.00 93.44 312 ILE A C 1
ATOM 2384 O O . ILE A 1 312 ? 8.573 -11.170 -6.529 1.00 93.44 312 ILE A O 1
ATOM 2388 N N . LYS A 1 313 ? 8.013 -12.346 -4.703 1.00 89.25 313 LYS A N 1
ATOM 2389 C CA . LYS A 1 313 ? 9.267 -12.101 -3.972 1.00 89.25 313 LYS A CA 1
ATOM 2390 C C . LYS A 1 313 ? 10.480 -12.539 -4.790 1.00 89.25 313 LYS A C 1
ATOM 2392 O O . LYS A 1 313 ? 11.424 -11.768 -4.944 1.00 89.25 313 LYS A O 1
ATOM 2397 N N . LYS A 1 314 ? 10.421 -13.732 -5.393 1.00 88.56 314 LYS A N 1
ATOM 2398 C CA . LYS A 1 314 ? 11.455 -14.214 -6.317 1.00 88.56 314 LYS A CA 1
ATOM 2399 C C . LYS A 1 314 ? 11.611 -13.291 -7.532 1.00 88.56 314 LYS A C 1
ATOM 2401 O O . LYS A 1 314 ? 12.731 -12.981 -7.920 1.00 88.56 314 LYS A O 1
ATOM 2406 N N . TRP A 1 315 ? 10.509 -12.840 -8.127 1.00 87.81 315 TRP A N 1
ATOM 2407 C CA . TRP A 1 315 ? 10.526 -11.987 -9.318 1.00 87.81 315 TRP A CA 1
ATOM 2408 C C . TRP A 1 315 ? 11.071 -10.567 -9.066 1.00 87.81 315 TRP A C 1
ATOM 2410 O O . TRP A 1 315 ? 11.795 -10.014 -9.901 1.00 87.81 315 TRP A O 1
ATOM 2420 N N . LEU A 1 316 ? 10.754 -9.997 -7.900 1.00 85.44 316 LEU A N 1
ATOM 2421 C CA . LEU A 1 316 ? 11.284 -8.723 -7.419 1.00 85.44 316 LEU A CA 1
ATOM 2422 C C . LEU A 1 316 ? 12.776 -8.833 -7.095 1.00 85.44 316 LEU A C 1
ATOM 2424 O O . LEU A 1 316 ? 13.564 -8.062 -7.635 1.00 85.44 316 LEU A O 1
ATOM 2428 N N . PHE A 1 317 ? 13.149 -9.779 -6.229 1.00 79.81 317 PHE A N 1
ATOM 2429 C CA . PHE A 1 317 ? 14.463 -9.822 -5.586 1.00 79.81 317 PHE A CA 1
ATOM 2430 C C . PHE A 1 317 ? 15.476 -10.700 -6.333 1.00 79.81 317 PHE A C 1
ATOM 2432 O O . PHE A 1 317 ? 16.521 -10.209 -6.751 1.00 79.81 317 PHE A O 1
ATOM 2439 N N . THR A 1 318 ? 15.165 -11.985 -6.535 1.00 74.12 318 THR A N 1
ATOM 2440 C CA . THR A 1 318 ? 16.088 -12.974 -7.130 1.00 74.12 318 THR A CA 1
ATOM 2441 C C . THR A 1 318 ? 16.241 -12.800 -8.641 1.00 74.12 318 THR A C 1
ATOM 2443 O O . THR A 1 318 ? 17.339 -12.899 -9.172 1.00 74.12 318 THR A O 1
ATOM 2446 N N . GLU A 1 319 ? 15.143 -12.549 -9.358 1.00 74.94 319 GLU A N 1
ATOM 2447 C CA . GLU A 1 319 ? 15.169 -12.389 -10.819 1.00 74.94 319 GLU A CA 1
ATOM 2448 C C . GLU A 1 319 ? 15.465 -10.948 -11.261 1.00 74.94 319 GLU A C 1
ATOM 2450 O O . GLU A 1 319 ? 15.759 -10.738 -12.438 1.00 74.94 319 GLU A O 1
ATOM 2455 N N . GLY A 1 320 ? 15.366 -9.960 -10.359 1.00 70.06 320 GLY A N 1
ATOM 2456 C CA . GLY A 1 320 ? 15.622 -8.542 -10.655 1.00 70.06 320 GLY A CA 1
ATOM 2457 C C . GLY A 1 320 ? 14.784 -7.981 -11.812 1.00 70.06 320 GLY A C 1
ATOM 2458 O O . GLY A 1 320 ? 15.265 -7.147 -12.577 1.00 70.06 320 GLY A O 1
ATOM 2459 N N . GLN A 1 321 ? 13.561 -8.491 -12.005 1.00 77.38 321 GLN A N 1
ATOM 2460 C CA . GLN A 1 321 ? 12.696 -8.125 -13.136 1.00 77.38 321 GLN A CA 1
ATOM 2461 C C . GLN A 1 321 ? 11.616 -7.100 -12.751 1.00 77.38 321 GLN A C 1
ATOM 2463 O O . GLN A 1 321 ? 11.223 -6.306 -13.603 1.00 77.38 321 GLN A O 1
ATOM 2468 N N . GLY A 1 322 ? 11.153 -7.104 -11.493 1.00 76.62 322 GLY A N 1
ATOM 2469 C CA . GLY A 1 322 ? 10.231 -6.096 -10.933 1.00 76.62 322 GLY A CA 1
ATOM 2470 C C . GLY A 1 322 ? 10.896 -5.101 -9.965 1.00 76.62 322 GLY A C 1
ATOM 2471 O O . GLY A 1 322 ? 10.222 -4.304 -9.314 1.00 76.62 322 GLY A O 1
ATOM 2472 N N . SER A 1 323 ? 12.223 -5.157 -9.834 1.00 80.94 323 SER A N 1
ATOM 2473 C CA . SER A 1 323 ? 13.027 -4.167 -9.113 1.00 80.94 323 SER A CA 1
ATOM 2474 C C . SER A 1 323 ? 14.425 -4.076 -9.728 1.00 80.94 323 SER A C 1
ATOM 2476 O O . SER A 1 323 ? 14.882 -5.040 -10.345 1.00 80.94 323 SER A O 1
ATOM 2478 N N . TYR A 1 324 ? 15.110 -2.940 -9.586 1.00 80.56 324 TYR A N 1
ATOM 2479 C CA . TYR A 1 324 ? 16.489 -2.788 -10.055 1.00 80.56 324 TYR A CA 1
ATOM 2480 C C . TYR A 1 324 ? 17.248 -1.679 -9.314 1.00 80.56 324 TYR A C 1
ATOM 2482 O O . TYR A 1 324 ? 16.668 -0.850 -8.615 1.00 80.56 324 TYR A O 1
ATOM 2490 N N . GLN A 1 325 ? 18.570 -1.659 -9.495 1.00 79.50 325 GLN A N 1
ATOM 2491 C CA . GLN A 1 325 ? 19.459 -0.663 -8.904 1.00 79.50 325 GLN A CA 1
ATOM 2492 C C . GLN A 1 325 ? 19.384 0.672 -9.649 1.00 79.50 325 GLN A C 1
ATOM 2494 O O . GLN A 1 325 ? 19.849 0.768 -10.779 1.00 79.50 325 GLN A O 1
ATOM 2499 N N . ARG A 1 326 ? 18.813 1.701 -9.011 1.00 76.69 326 ARG A N 1
ATOM 2500 C CA . ARG A 1 326 ? 18.622 3.043 -9.604 1.00 76.69 326 ARG A CA 1
ATOM 2501 C C . ARG A 1 326 ? 19.815 3.983 -9.503 1.00 76.69 326 ARG A C 1
ATOM 2503 O O . ARG A 1 326 ? 19.836 4.994 -10.197 1.00 76.69 326 ARG A O 1
ATOM 2510 N N . VAL A 1 327 ? 20.770 3.669 -8.638 1.00 75.94 327 VAL A N 1
ATOM 2511 C CA . VAL A 1 327 ? 21.881 4.550 -8.265 1.00 75.94 327 VAL A CA 1
ATOM 2512 C C . VAL A 1 327 ? 23.204 3.811 -8.407 1.00 75.94 327 VAL A C 1
ATOM 2514 O O . VAL A 1 327 ? 23.296 2.615 -8.109 1.00 75.94 327 VAL A O 1
ATOM 2517 N N . SER A 1 328 ? 24.230 4.514 -8.888 1.00 75.00 328 SER A N 1
ATOM 2518 C CA . SER A 1 328 ? 25.575 3.949 -9.018 1.00 75.00 328 SER A CA 1
ATOM 2519 C C . SER A 1 328 ? 26.107 3.515 -7.639 1.00 75.00 328 SER A C 1
ATOM 2521 O O . SER A 1 328 ? 25.716 4.104 -6.629 1.00 75.00 328 SER A O 1
ATOM 2523 N N . PRO A 1 329 ? 27.006 2.513 -7.547 1.00 74.00 329 PRO A N 1
ATOM 2524 C CA . PRO A 1 329 ? 27.514 2.036 -6.256 1.00 74.00 329 PRO A CA 1
ATOM 2525 C C . PRO A 1 329 ? 28.142 3.123 -5.365 1.00 74.00 329 PRO A C 1
ATOM 2527 O O . PRO A 1 329 ? 28.073 3.021 -4.145 1.00 74.00 329 PRO A O 1
ATOM 2530 N N . GLY A 1 330 ? 28.712 4.181 -5.957 1.00 76.44 330 GLY A N 1
ATOM 2531 C CA . GLY A 1 330 ? 29.253 5.331 -5.220 1.00 76.44 330 GLY A CA 1
ATOM 2532 C C . GLY A 1 330 ? 28.200 6.331 -4.722 1.00 76.44 330 GLY A C 1
ATOM 2533 O O . GLY A 1 330 ? 28.472 7.070 -3.782 1.00 76.44 330 GLY A O 1
ATOM 2534 N N . ASN A 1 331 ? 26.997 6.326 -5.306 1.00 80.38 331 ASN A N 1
ATOM 2535 C CA . ASN A 1 331 ? 25.911 7.267 -5.006 1.00 80.38 331 ASN A CA 1
ATOM 2536 C C . ASN A 1 331 ? 24.757 6.600 -4.233 1.00 80.38 331 ASN A C 1
ATOM 2538 O O . ASN A 1 331 ? 23.644 7.119 -4.224 1.00 80.38 331 ASN A O 1
ATOM 2542 N N . ILE A 1 332 ? 24.993 5.451 -3.586 1.00 80.69 332 ILE A N 1
ATOM 2543 C CA . ILE A 1 332 ? 23.950 4.699 -2.868 1.00 80.69 332 ILE A CA 1
ATOM 2544 C C . ILE A 1 332 ? 23.286 5.535 -1.759 1.00 80.69 332 ILE A C 1
ATOM 2546 O O . ILE A 1 332 ? 22.100 5.356 -1.521 1.00 80.69 332 ILE A O 1
ATOM 2550 N N . LEU A 1 333 ? 23.997 6.465 -1.119 1.00 83.00 333 LEU A N 1
ATOM 2551 C CA . LEU A 1 333 ? 23.526 7.230 0.044 1.00 83.00 333 LEU A CA 1
ATOM 2552 C C . LEU A 1 333 ? 23.063 8.642 -0.351 1.00 83.00 333 LEU A C 1
ATOM 2554 O O . LEU A 1 333 ? 23.740 9.304 -1.134 1.00 83.00 333 LEU A O 1
ATOM 2558 N N . ASP A 1 334 ? 21.944 9.112 0.208 1.00 76.56 334 ASP A N 1
ATOM 2559 C CA . ASP A 1 334 ? 21.346 10.431 -0.094 1.00 76.56 334 ASP A CA 1
ATOM 2560 C C . ASP A 1 334 ? 22.188 11.618 0.431 1.00 76.56 334 ASP A C 1
ATOM 2562 O O . ASP A 1 334 ? 22.237 12.678 -0.190 1.00 76.56 334 ASP A O 1
ATOM 2566 N N . GLU A 1 335 ? 22.912 11.432 1.542 1.00 74.06 335 GLU A N 1
ATOM 2567 C CA . GLU A 1 335 ? 23.652 12.500 2.234 1.00 74.06 335 GLU A CA 1
ATOM 2568 C C . GLU A 1 335 ? 25.156 12.183 2.369 1.00 74.06 335 GLU A C 1
ATOM 2570 O O . GLU A 1 335 ? 25.547 11.371 3.217 1.00 74.06 335 GLU A O 1
ATOM 2575 N N . PRO A 1 336 ? 26.036 12.830 1.577 1.00 62.62 336 PRO A N 1
ATOM 2576 C CA . PRO A 1 336 ? 27.484 12.668 1.690 1.00 62.62 336 PRO A CA 1
ATOM 2577 C C . PRO A 1 336 ? 28.001 13.080 3.074 1.00 62.62 336 PRO A C 1
ATOM 2579 O O . PRO A 1 336 ? 27.808 14.214 3.505 1.00 62.62 336 PRO A O 1
ATOM 2582 N N . GLY A 1 337 ? 28.697 12.171 3.761 1.00 60.34 337 GLY A N 1
ATOM 2583 C CA . GLY A 1 337 ? 29.267 12.429 5.090 1.00 60.34 337 GLY A CA 1
ATOM 2584 C C . GLY A 1 337 ? 28.317 12.191 6.269 1.00 60.34 337 GLY A C 1
ATOM 2585 O O . GLY A 1 337 ? 28.735 12.364 7.412 1.00 60.34 337 GLY A O 1
ATOM 2586 N N . SER A 1 338 ? 27.080 11.743 6.025 1.00 65.56 338 SER A N 1
ATOM 2587 C CA . SER A 1 338 ? 26.279 11.116 7.082 1.00 65.56 338 SER A CA 1
ATOM 2588 C C . SER A 1 338 ? 26.999 9.859 7.601 1.00 65.56 338 SER A C 1
ATOM 2590 O O . SER A 1 338 ? 27.633 9.134 6.833 1.00 65.56 338 SER A O 1
ATOM 2592 N N . ASP A 1 339 ? 26.956 9.606 8.913 1.00 67.81 339 ASP A N 1
ATOM 2593 C CA . ASP A 1 339 ? 27.617 8.430 9.489 1.00 67.81 339 ASP A CA 1
ATOM 2594 C C . ASP A 1 339 ? 26.774 7.167 9.256 1.00 67.81 339 ASP A C 1
ATOM 2596 O O . ASP A 1 339 ? 25.653 7.049 9.775 1.00 67.81 339 ASP A O 1
ATOM 2600 N N . TRP A 1 340 ? 27.336 6.236 8.476 1.00 71.44 340 TRP A N 1
ATOM 2601 C CA . TRP A 1 340 ? 26.804 4.893 8.228 1.00 71.44 340 TRP A CA 1
ATOM 2602 C C . TRP A 1 340 ? 27.693 3.767 8.783 1.00 71.44 340 TRP A C 1
ATOM 2604 O O . TRP A 1 340 ? 27.465 2.601 8.472 1.00 71.44 340 TRP A O 1
ATOM 2614 N N . SER A 1 341 ? 28.704 4.084 9.599 1.00 69.69 341 SER A N 1
ATOM 2615 C CA . SER A 1 341 ? 29.727 3.128 10.063 1.00 69.69 341 SER A CA 1
ATOM 2616 C C . SER A 1 341 ? 29.177 1.900 10.799 1.00 69.69 341 SER A C 1
ATOM 2618 O O . SER A 1 341 ? 29.785 0.833 10.749 1.00 69.69 341 SER A O 1
ATOM 2620 N N . ASN A 1 342 ? 28.010 2.028 11.434 1.00 65.38 342 ASN A N 1
ATOM 2621 C CA . ASN A 1 342 ? 27.349 0.954 12.173 1.00 65.38 342 ASN A CA 1
ATOM 2622 C C . ASN A 1 342 ? 26.439 0.063 11.303 1.00 65.38 342 ASN A C 1
ATOM 2624 O O . ASN A 1 342 ? 25.766 -0.811 11.846 1.00 65.38 342 ASN A O 1
ATOM 2628 N N . TYR A 1 343 ? 26.348 0.289 9.985 1.00 69.50 343 TYR A N 1
ATOM 2629 C CA . TYR A 1 343 ? 25.255 -0.251 9.169 1.00 69.50 343 TYR A CA 1
ATOM 2630 C C . TYR A 1 343 ? 25.741 -1.051 7.949 1.00 69.50 343 TYR A C 1
ATOM 2632 O O . TYR A 1 343 ? 26.574 -0.562 7.180 1.00 69.50 343 TYR A O 1
ATOM 2640 N N . PRO A 1 344 ? 25.187 -2.253 7.695 1.00 70.69 344 PRO A N 1
ATOM 2641 C CA . PRO A 1 344 ? 25.477 -3.015 6.488 1.00 70.69 344 PRO A CA 1
ATOM 2642 C C . PRO A 1 344 ? 24.743 -2.396 5.290 1.00 70.69 344 PRO A C 1
ATOM 2644 O O . PRO A 1 344 ? 23.629 -2.795 4.952 1.00 70.69 344 PRO A O 1
ATOM 2647 N N . ILE A 1 345 ? 25.367 -1.409 4.639 1.00 75.44 345 ILE A N 1
ATOM 2648 C CA . ILE A 1 345 ? 24.858 -0.845 3.381 1.00 75.44 345 ILE A CA 1
ATOM 2649 C C . ILE A 1 345 ? 24.735 -1.993 2.361 1.00 75.44 345 ILE A C 1
ATOM 2651 O O . ILE A 1 345 ? 25.735 -2.664 2.084 1.00 75.44 345 ILE A O 1
ATOM 2655 N N . PRO A 1 346 ? 23.545 -2.247 1.787 1.00 75.31 346 PRO A N 1
ATOM 2656 C CA . PRO A 1 346 ? 23.375 -3.326 0.828 1.00 75.31 346 PRO A CA 1
ATOM 2657 C C . PRO A 1 346 ? 24.169 -3.019 -0.444 1.00 75.31 346 PRO A C 1
ATOM 2659 O O . PRO A 1 346 ? 24.107 -1.912 -0.977 1.00 75.31 346 PRO A O 1
ATOM 2662 N N . ALA A 1 347 ? 24.857 -4.025 -0.991 1.00 74.69 347 ALA A N 1
ATOM 2663 C CA . ALA A 1 347 ? 25.613 -3.884 -2.239 1.00 74.69 347 ALA A CA 1
ATOM 2664 C C . ALA A 1 347 ? 24.739 -3.445 -3.435 1.00 74.69 347 ALA A C 1
ATOM 2666 O O . ALA A 1 347 ? 25.254 -2.932 -4.430 1.00 74.69 347 ALA A O 1
ATOM 2667 N N . ARG A 1 348 ? 23.416 -3.656 -3.349 1.00 74.81 348 ARG A N 1
ATOM 2668 C CA . ARG A 1 348 ? 22.427 -3.287 -4.366 1.00 74.81 348 ARG A CA 1
ATOM 2669 C C . ARG A 1 348 ? 21.156 -2.742 -3.719 1.00 74.81 348 ARG A C 1
ATOM 2671 O O . ARG A 1 348 ? 20.561 -3.388 -2.860 1.00 74.81 348 ARG A O 1
ATOM 2678 N N . VAL A 1 349 ? 20.694 -1.593 -4.205 1.00 79.25 349 VAL A N 1
ATOM 2679 C CA . VAL A 1 349 ? 19.401 -0.999 -3.837 1.00 79.25 349 VAL A CA 1
ATOM 2680 C C . VAL A 1 349 ? 18.357 -1.433 -4.855 1.00 79.25 349 VAL A C 1
ATOM 2682 O O . VAL A 1 349 ? 18.183 -0.791 -5.883 1.00 79.25 349 VAL A O 1
ATOM 2685 N N . ASN A 1 350 ? 17.670 -2.539 -4.597 1.00 80.94 350 ASN A N 1
ATOM 2686 C CA . ASN A 1 350 ? 16.608 -3.047 -5.464 1.00 80.94 350 ASN A CA 1
ATOM 2687 C C . ASN A 1 350 ? 15.330 -2.185 -5.358 1.00 80.94 350 ASN A C 1
ATOM 2689 O O . ASN A 1 350 ? 14.388 -2.537 -4.646 1.00 80.94 350 ASN A O 1
ATOM 2693 N N . THR A 1 351 ? 15.292 -1.033 -6.038 1.00 86.38 351 THR A N 1
ATOM 2694 C CA . THR A 1 351 ? 14.113 -0.154 -6.069 1.00 86.38 351 THR A CA 1
ATOM 2695 C C . THR A 1 351 ? 13.026 -0.728 -6.976 1.00 86.38 351 THR A C 1
ATOM 2697 O O . THR A 1 351 ? 13.309 -1.214 -8.071 1.00 86.38 351 THR A O 1
ATOM 2700 N N . ALA A 1 352 ? 11.777 -0.647 -6.531 1.00 88.19 352 ALA A N 1
ATOM 2701 C CA . ALA A 1 352 ? 10.590 -1.125 -7.220 1.00 88.19 352 ALA A CA 1
ATOM 2702 C C . ALA A 1 352 ? 10.419 -0.514 -8.631 1.00 88.19 352 ALA A C 1
ATOM 2704 O O . ALA A 1 352 ? 10.853 0.613 -8.908 1.00 88.19 352 ALA A O 1
ATOM 2705 N N . TYR A 1 353 ? 9.812 -1.282 -9.543 1.00 91.12 353 TYR A N 1
ATOM 2706 C CA . TYR A 1 353 ? 9.730 -0.928 -10.960 1.00 91.12 353 TYR A CA 1
ATOM 2707 C C . TYR A 1 353 ? 8.460 -1.437 -11.659 1.00 91.12 353 TYR A C 1
ATOM 2709 O O . TYR A 1 353 ? 8.263 -2.635 -11.816 1.00 91.12 353 TYR A O 1
ATOM 2717 N N . ASN A 1 354 ? 7.647 -0.527 -12.193 1.00 91.19 354 ASN A N 1
ATOM 2718 C CA . ASN A 1 354 ? 6.320 -0.802 -12.757 1.00 91.19 354 ASN A CA 1
ATOM 2719 C C . ASN A 1 354 ? 6.264 -1.618 -14.066 1.00 91.19 354 ASN A C 1
ATOM 2721 O O . ASN A 1 354 ? 5.187 -1.764 -14.641 1.00 91.19 354 ASN A O 1
ATOM 2725 N N . TYR A 1 355 ? 7.393 -2.137 -14.552 1.00 90.31 355 TYR A N 1
ATOM 2726 C CA . TYR A 1 355 ? 7.498 -2.952 -15.767 1.00 90.31 355 TYR A CA 1
ATOM 2727 C C . TYR A 1 355 ? 7.095 -2.263 -17.089 1.00 90.31 355 TYR A C 1
ATOM 2729 O O . TYR A 1 355 ? 7.075 -2.909 -18.137 1.00 90.31 355 TYR A O 1
ATOM 2737 N N . ALA A 1 356 ? 6.868 -0.943 -17.105 1.00 89.12 356 ALA A N 1
ATOM 2738 C CA . ALA A 1 356 ? 6.381 -0.203 -18.279 1.00 89.12 356 ALA A CA 1
ATOM 2739 C C . ALA A 1 356 ? 7.256 -0.329 -19.546 1.00 89.12 356 ALA A C 1
ATOM 2741 O O . ALA A 1 356 ? 6.784 -0.154 -20.667 1.00 89.12 356 ALA A O 1
ATOM 2742 N N . HIS A 1 357 ? 8.536 -0.657 -19.382 1.00 85.69 357 HIS A N 1
ATOM 2743 C CA . HIS A 1 357 ? 9.512 -0.829 -20.460 1.00 85.69 357 HIS A CA 1
ATOM 2744 C C . HIS A 1 357 ? 10.014 -2.286 -20.578 1.00 85.69 357 HIS A C 1
ATOM 2746 O O . HIS A 1 357 ? 11.033 -2.544 -21.224 1.00 85.69 357 HIS A O 1
ATOM 2752 N N . GLY A 1 358 ? 9.302 -3.246 -19.976 1.00 85.06 358 GLY A N 1
ATOM 2753 C CA . GLY A 1 358 ? 9.620 -4.675 -19.993 1.00 85.06 358 GLY A CA 1
ATOM 2754 C C . GLY A 1 358 ? 10.822 -5.068 -19.126 1.00 85.06 358 GLY A C 1
ATOM 2755 O O . GLY A 1 358 ? 11.304 -4.295 -18.306 1.00 85.06 358 GLY A O 1
ATOM 2756 N N . ASP A 1 359 ? 11.329 -6.288 -19.326 1.00 79.69 359 ASP A N 1
ATOM 2757 C CA . ASP A 1 359 ? 12.470 -6.858 -18.588 1.00 79.69 359 ASP A CA 1
ATOM 2758 C C . ASP A 1 359 ? 13.752 -6.015 -18.764 1.00 79.69 359 ASP A C 1
ATOM 2760 O O . ASP A 1 359 ? 14.446 -6.101 -19.785 1.00 79.69 359 ASP A O 1
ATOM 2764 N N . GLN A 1 360 ? 14.049 -5.188 -17.755 1.00 71.19 360 GLN A N 1
ATOM 2765 C CA . GLN A 1 360 ? 15.212 -4.299 -17.725 1.00 71.19 360 GLN A CA 1
ATOM 2766 C C . GLN A 1 360 ? 16.516 -5.026 -17.394 1.00 71.19 360 GLN A C 1
ATOM 2768 O O . GLN A 1 360 ? 17.554 -4.672 -17.953 1.00 71.19 360 GLN A O 1
ATOM 2773 N N . GLY A 1 361 ? 16.475 -6.092 -16.585 1.00 63.69 361 GLY A N 1
ATOM 2774 C CA . GLY A 1 361 ? 17.650 -6.919 -16.296 1.00 63.69 361 GLY A CA 1
ATOM 2775 C C . GLY A 1 361 ? 18.303 -7.437 -17.581 1.00 63.69 361 GLY A C 1
ATOM 2776 O O . GLY A 1 361 ? 19.514 -7.308 -17.772 1.00 63.69 361 GLY A O 1
ATOM 2777 N N . ARG A 1 362 ? 17.494 -7.904 -18.544 1.00 64.38 362 ARG A N 1
ATOM 2778 C CA . ARG A 1 362 ? 17.987 -8.277 -19.881 1.00 64.38 362 ARG A CA 1
ATOM 2779 C C . ARG A 1 362 ? 18.428 -7.097 -20.743 1.00 64.38 362 ARG A C 1
ATOM 2781 O O . ARG A 1 362 ? 19.294 -7.295 -21.594 1.00 64.38 362 ARG A O 1
ATOM 2788 N N . GLN A 1 363 ? 17.855 -5.904 -20.593 1.00 63.50 363 GLN A N 1
ATOM 2789 C CA . GLN A 1 363 ? 18.280 -4.726 -21.365 1.00 63.50 363 GLN A CA 1
ATOM 2790 C C . GLN A 1 363 ? 19.658 -4.238 -20.907 1.00 63.50 363 GLN A C 1
ATOM 2792 O O . GLN A 1 363 ? 20.546 -4.096 -21.749 1.00 63.50 363 GLN A O 1
ATOM 2797 N N . ILE A 1 364 ? 19.869 -4.117 -19.594 1.00 60.53 364 ILE A N 1
ATOM 2798 C CA . ILE A 1 364 ? 21.159 -3.763 -18.986 1.00 60.53 364 ILE A CA 1
ATOM 2799 C C . ILE A 1 364 ? 22.214 -4.821 -19.341 1.00 60.53 364 ILE A C 1
ATOM 2801 O O . ILE A 1 364 ? 23.241 -4.485 -19.931 1.00 60.53 364 ILE A O 1
ATOM 2805 N N . ALA A 1 365 ? 21.931 -6.114 -19.128 1.00 60.03 365 ALA A N 1
ATOM 2806 C CA . ALA A 1 365 ? 22.858 -7.192 -19.490 1.00 60.03 365 ALA A CA 1
ATOM 2807 C C . ALA A 1 365 ? 23.239 -7.182 -20.987 1.00 60.03 365 ALA A C 1
ATOM 2809 O O . ALA A 1 365 ? 24.386 -7.450 -21.344 1.00 60.03 365 ALA A O 1
ATOM 2810 N N . ARG A 1 366 ? 22.309 -6.820 -21.885 1.00 61.12 366 ARG A N 1
ATOM 2811 C CA . ARG A 1 366 ? 22.576 -6.673 -23.330 1.00 61.12 366 ARG A CA 1
ATOM 2812 C C . ARG A 1 366 ? 23.360 -5.412 -23.694 1.00 61.12 366 ARG A C 1
ATOM 2814 O O . ARG A 1 366 ? 24.046 -5.437 -24.713 1.00 61.12 366 ARG A O 1
ATOM 2821 N N . GLN A 1 367 ? 23.239 -4.318 -22.945 1.00 56.81 367 GLN A N 1
ATOM 2822 C CA . GLN A 1 367 ? 24.060 -3.114 -23.139 1.00 56.81 367 GLN A CA 1
ATOM 2823 C C . GLN A 1 367 ? 25.506 -3.396 -22.715 1.00 56.81 367 GLN A C 1
ATOM 2825 O O . GLN A 1 367 ? 26.428 -3.211 -23.513 1.00 56.81 367 GLN A O 1
ATOM 2830 N N . VAL A 1 368 ? 25.669 -3.982 -21.526 1.00 53.34 368 VAL A N 1
ATOM 2831 C CA . VAL A 1 368 ? 26.946 -4.444 -20.968 1.00 53.34 368 VAL A CA 1
ATOM 2832 C C . VAL A 1 368 ? 27.640 -5.435 -21.914 1.00 53.34 368 VAL A C 1
ATOM 2834 O O . VAL A 1 368 ? 28.774 -5.201 -22.327 1.00 53.34 368 VAL A O 1
ATOM 2837 N N . ALA A 1 369 ? 26.942 -6.482 -22.371 1.00 55.50 369 ALA A N 1
ATOM 2838 C CA . ALA A 1 369 ? 27.493 -7.474 -23.304 1.00 55.50 369 ALA A CA 1
ATOM 2839 C C . ALA A 1 369 ? 27.860 -6.913 -24.696 1.00 55.50 369 ALA A C 1
ATOM 2841 O O . ALA A 1 369 ? 28.580 -7.561 -25.452 1.00 55.50 369 ALA A O 1
ATOM 2842 N N . LYS A 1 370 ? 27.381 -5.713 -25.057 1.00 59.78 370 LYS A N 1
ATOM 2843 C CA . LYS A 1 370 ? 27.751 -5.012 -26.301 1.00 59.78 370 LYS A CA 1
ATOM 2844 C C . LYS A 1 370 ? 28.962 -4.088 -26.140 1.00 59.78 370 LYS A C 1
ATOM 2846 O O . LYS A 1 370 ? 29.265 -3.345 -27.071 1.00 59.78 370 LYS A O 1
ATOM 2851 N N . GLY A 1 371 ? 29.621 -4.086 -24.978 1.00 43.31 371 GLY A N 1
ATOM 2852 C CA . GLY A 1 371 ? 30.750 -3.198 -24.684 1.00 43.31 371 GLY A CA 1
ATOM 2853 C C . GLY A 1 371 ? 30.372 -1.715 -24.605 1.00 43.31 371 GLY A C 1
ATOM 2854 O O . GLY A 1 371 ? 31.252 -0.863 -24.532 1.00 43.31 371 GLY A O 1
ATOM 2855 N N . ARG A 1 372 ? 29.071 -1.393 -24.612 1.00 49.16 372 ARG A N 1
ATOM 2856 C CA . ARG A 1 372 ? 28.567 -0.032 -24.424 1.00 49.16 372 ARG A CA 1
ATOM 2857 C C . ARG A 1 372 ? 28.439 0.234 -22.938 1.00 49.16 372 ARG A C 1
ATOM 2859 O O . ARG A 1 372 ? 27.351 0.132 -22.376 1.00 49.16 372 ARG A O 1
ATOM 2866 N N . ASN A 1 373 ? 29.561 0.562 -22.305 1.00 47.66 373 ASN A N 1
ATOM 2867 C CA . ASN A 1 373 ? 29.564 1.004 -20.915 1.00 47.66 373 ASN A CA 1
ATOM 2868 C C . ASN A 1 373 ? 29.209 2.496 -20.784 1.00 47.66 373 ASN A C 1
ATOM 2870 O O . ASN A 1 373 ? 29.792 3.216 -19.978 1.00 47.66 373 ASN A O 1
ATOM 2874 N N . ASP A 1 374 ? 28.226 2.947 -21.570 1.00 47.19 374 ASP A N 1
ATOM 2875 C CA . ASP A 1 374 ? 27.711 4.322 -21.578 1.00 47.19 374 ASP A CA 1
ATOM 2876 C C . ASP A 1 374 ? 27.055 4.690 -20.222 1.00 47.19 374 ASP A C 1
ATOM 2878 O O . ASP A 1 374 ? 26.761 5.853 -19.966 1.00 47.19 374 ASP A O 1
ATOM 2882 N N . ALA A 1 375 ? 26.843 3.691 -19.351 1.00 45.53 375 ALA A N 1
ATOM 2883 C CA . ALA A 1 375 ? 26.279 3.798 -18.005 1.00 45.53 375 ALA A CA 1
ATOM 2884 C C . ALA A 1 375 ? 27.293 3.558 -16.857 1.00 45.53 375 ALA A C 1
ATOM 2886 O O . ALA A 1 375 ? 26.898 3.567 -15.696 1.00 45.53 375 ALA A O 1
ATOM 2887 N N . GLY A 1 376 ? 28.584 3.336 -17.147 1.00 44.16 376 GLY A N 1
ATOM 2888 C CA . GLY A 1 376 ? 29.651 3.318 -16.131 1.00 44.16 376 GLY A CA 1
ATOM 2889 C C . GLY A 1 376 ? 29.637 2.164 -15.112 1.00 44.16 376 GLY A C 1
ATOM 2890 O O . GLY A 1 376 ? 30.193 2.311 -14.025 1.00 44.16 376 GLY A O 1
ATOM 2891 N N . PHE A 1 377 ? 29.037 1.014 -15.427 1.00 47.56 377 PHE A N 1
ATOM 2892 C CA . PHE A 1 377 ? 28.994 -0.133 -14.513 1.00 47.56 377 PHE A CA 1
ATOM 2893 C C . PHE A 1 377 ? 30.326 -0.907 -14.459 1.00 47.56 377 PHE A C 1
ATOM 2895 O O . PHE A 1 377 ? 30.945 -1.137 -15.505 1.00 47.56 377 PHE A O 1
ATOM 2902 N N . PRO A 1 378 ? 30.744 -1.405 -13.279 1.00 39.50 378 PRO A N 1
ATOM 2903 C CA . PRO A 1 378 ? 31.656 -2.540 -13.198 1.00 39.50 378 PRO A CA 1
ATOM 2904 C C . PRO A 1 378 ? 30.931 -3.828 -13.627 1.00 39.50 378 PRO A C 1
ATOM 2906 O O . PRO A 1 378 ? 29.759 -4.040 -13.314 1.00 39.50 378 PRO A O 1
ATOM 2909 N N . LEU A 1 379 ? 31.637 -4.696 -14.351 1.00 38.16 379 LEU A N 1
ATOM 2910 C CA . LEU A 1 379 ? 31.144 -6.015 -14.755 1.00 38.16 379 LEU A CA 1
ATOM 2911 C C . LEU A 1 379 ? 31.025 -6.929 -13.526 1.00 38.16 379 LEU A C 1
ATOM 2913 O O . LEU A 1 379 ? 32.033 -7.172 -12.867 1.00 38.16 379 LEU A O 1
ATOM 2917 N N . VAL A 1 380 ? 29.839 -7.483 -13.264 1.00 42.59 380 VAL A N 1
ATOM 2918 C CA . VAL A 1 380 ? 29.651 -8.572 -12.288 1.00 42.59 380 VAL A CA 1
ATOM 2919 C C . VAL A 1 380 ? 29.353 -9.861 -13.053 1.00 42.59 380 VAL A C 1
ATOM 2921 O O . VAL A 1 380 ? 28.477 -9.877 -13.921 1.00 42.59 380 VAL A O 1
ATOM 2924 N N . SER A 1 381 ? 30.112 -10.923 -12.781 1.00 37.00 381 SER A N 1
ATOM 2925 C CA . SER A 1 381 ? 29.885 -12.260 -13.342 1.00 37.00 381 SER A CA 1
ATOM 2926 C C . SER A 1 381 ? 28.574 -12.856 -12.824 1.00 37.00 381 SER A C 1
ATOM 2928 O O . SER A 1 381 ? 28.192 -12.640 -11.680 1.00 37.00 381 SER A O 1
ATOM 2930 N N . GLY A 1 382 ? 27.888 -13.643 -13.657 1.00 36.22 382 GLY A N 1
ATOM 2931 C CA . GLY A 1 382 ? 26.603 -14.269 -13.314 1.00 36.22 382 GLY A CA 1
ATOM 2932 C C . GLY A 1 382 ? 26.664 -15.387 -12.264 1.00 36.22 382 GLY A C 1
ATOM 2933 O O . GLY A 1 382 ? 25.666 -16.079 -12.101 1.00 36.22 382 GLY A O 1
ATOM 2934 N N . ASP A 1 383 ? 27.808 -15.570 -11.599 1.00 34.78 383 ASP A N 1
ATOM 2935 C CA . ASP A 1 383 ? 28.040 -16.602 -10.582 1.00 34.78 383 ASP A CA 1
ATOM 2936 C C . ASP A 1 383 ? 27.718 -16.116 -9.147 1.00 34.78 383 ASP A C 1
ATOM 2938 O O . ASP A 1 383 ? 27.689 -16.927 -8.226 1.00 34.78 383 ASP A O 1
ATOM 2942 N N . ASP A 1 384 ? 27.431 -14.817 -8.962 1.00 35.78 384 ASP A N 1
ATOM 2943 C CA . ASP A 1 384 ? 27.078 -14.180 -7.676 1.00 35.78 384 ASP A CA 1
ATOM 2944 C C . ASP A 1 384 ? 25.549 -13.917 -7.524 1.00 35.78 384 ASP A C 1
ATOM 2946 O O . ASP A 1 384 ? 25.139 -12.888 -6.974 1.00 35.78 384 ASP A O 1
ATOM 2950 N N . LEU A 1 385 ? 24.690 -14.806 -8.056 1.00 36.81 385 LEU A N 1
ATOM 2951 C CA . LEU A 1 385 ? 23.209 -14.718 -8.017 1.00 36.81 385 LEU A CA 1
ATOM 2952 C C . LEU A 1 385 ? 22.532 -15.935 -7.363 1.00 36.81 385 LEU A C 1
ATOM 2954 O O . LEU A 1 385 ? 22.858 -17.075 -7.760 1.00 36.81 385 LEU A O 1
#

Foldseek 3Di:
DDKDFCLLLLQQQLQAAQPDLVFRRPRMHFADPLLLLAPFEEEEEDQAAPCVVCCQFNPDCPDPAHEAEEEQPCVQQPDDDDPVCVVQVKDWDDDRHFQFAPDVPGFTGLRHLLQSCQATCPSHSNVRHHYYYYNQWIFIAGPVRHTPGIDHDLRSVLSVLVVVLVCLVVVVHQQLRYEYEEEDDDPCVPPPVSVVSVVVSVQSCLLSQYAYQYFQFFDCPQHFPFADASSLAGDRGGHHHDPVGDDLAHGHFFQRFQAGPVVRHGGGGHGSSSGSSNVRNLLSSQSSDPVCCVQSPRDNPQDPCRTSNNSVSCCQHVVLFQWFASHAQVRNHPDPPDDPPSDDRDSGRGHGHNCSVHRVVVVVVVCVVVVNVVVVDDDDDPPVD

pLDDT: mean 84.24, std 15.9, range [34.78, 98.69]

Radius of gyration: 20.72 Å; chains: 1; bounding box: 53×48×62 Å

Organism: NCBI:txid1191159

Sequence (385 aa):
MKTENASERLHLSLIDLARNYENPNSGEYTFDERALGKGTWVVIINTGFNWEQFPEEFGRPDDPRPLRIWRVPSHVRNRQLSAHEVEAGYFLPEDDLDYGLPFEGAPEGHGTQTAMLAAGLVKGVAREAGLYMIKAGGAILNQEGEVIEEDICADALLVALHHVIEKLRDETLTKGKTVVVIDTLWSAEGMESWTDQVEQVFSTLDSLGVVVATSAGNDGKEAPSICTGSKGQLAKITSAGSLAVPITCYAMGKGVKIIDLSVEEDTKQDGTTFSVAIVGGLLACYLSHPDFPERFKWTAGDLKGRTVGNRIKKWLFTEGQGSYQRVSPGNILDEPGSDWSNYPIPARVNTAYNYAHGDQGRQIARQVAKGRNDAGFPLVSGDDL